Protein AF-A0A7S4UEW7-F1 (afdb_monomer)

Radius of gyration: 26.98 Å; Cα contacts (8 Å, |Δi|>4): 968; chains: 1; bounding box: 53×66×86 Å

Secondary structure (DSSP, 8-state):
-HHHHHHHHHHHHHHHSPPP-EEE-STT-----TTS-TTTGGGEEEE-TTSEEEEEEEE-TTHHHHHHHHHHHHHHHHHHHHHHHHHHHHHHTT-SEEEEETTEEEEEESSHHHHHHHHHHHHHHHHHHHHTPPTT-GGGPPP--EEEEEEEEPPEEETTS-EESHHHHHHHHIIIII--SSEEEEEHHHHHHHTT-GGGTT-EEEEEPPPTT-HHHHHHHHHHT-EEEEE--TT----PPPTT--TTS-GGGHHHHHTT-TT--HHHHHHHHHHHHHHHEEEEEEEEEEEEEES---HHHHHHHHHHHHHHHHHHHHHTTPEESSSSEEEESSHHHHHHHHHHHHHHHHHHHHHHHHTT--EEEEEEEEEEEEEEEEETTTTEEESHHHHHHHIIIIII--TTEEEEEHHHHHHHTT-GGGTT-EEEEEEEEETTEEEEEEEEES---TT-PPPTTHHHHHHHHHHHHHHHHTT--SS-EEEHHHHHHHHHHH-TT--HHHHHHHHHHT----SSEEEHHHHHHHHHHHHH-

InterPro domains:
  IPR001054 Adenylyl cyclase class-3/4/guanylyl cyclase [cd07302] (52-199)
  IPR029787 Nucleotide cyclase [G3DSA:3.30.70.1230] (48-220)
  IPR029787 Nucleotide cyclase [G3DSA:3.30.70.1230] (289-451)
  IPR029787 Nucleotide cyclase [SSF55073] (51-196)
  IPR029787 Nucleotide cyclase [SSF55073] (313-426)
  IPR050697 Adenylyl/Guanylyl Cyclase Class-3/4 [PTHR43081] (38-225)

Sequence (533 aa):
GGRATVHAAAMVVARQLPTPVIRFVKEGFESDLKAVSAAVRPYVYKSFRDRQVAILVSDMSGFTRLTRKYGIIHFASIIARVRQLFLPCFHKHGAVLITTEADTFIVMFPDTESAVKAALSMQQTTRAYNATLPAGMDHFSVPLEGVGIDFGRGPLLDRSGKLTGDAFVNAHALGEEFCHGNMIALSSAARKQIEGCDFFSGVAFKPVSAPPENRKVVEALESMGGAFELCAPDDHTVELTDVEDDRYLQREMLAFAGRHRVELSDTERERLDSELQGRYMSRKAALMFTFSYAGTDDAEVKLAMKYDCLARMSKIFSHYKGSAEEDVLYFFDDPVDAVLATVECRRCMREVRASLASERQPYAHIDGFGIHIGDVLCISGTDVHWGDPVNSASKLGEEIASDEEVIISELTFKACNGDPRLRDLDFRQIHVSISGVQFHAYKVFGEAHPDVRPPEGSDLDSLRLTILETFRKSGLVKDAVIERRVLHRLLKALDPHFGDSDFEAIVGHLGRASGSEISLPAFVDWALEAKKR

pLDDT: mean 86.04, std 12.48, range [38.0, 98.5]

Mean predicted aligned error: 11.18 Å

Solvent-accessible surface area (backbone atoms only — not comparable to full-atom values): 28537 Å² total; per-residue (Å²): 120,67,70,64,57,44,52,53,40,18,50,50,41,49,69,64,50,47,75,46,48,69,45,77,68,43,85,86,76,69,60,49,62,83,87,46,57,82,86,37,47,81,49,44,66,40,26,39,63,90,42,63,26,13,25,36,17,30,30,49,62,54,67,74,63,50,28,75,75,65,34,63,68,53,43,48,19,44,50,29,38,46,46,22,49,40,45,51,31,39,60,74,40,53,27,37,37,41,35,59,60,75,70,29,42,43,35,33,19,71,37,45,62,37,43,51,55,26,50,52,34,44,51,51,47,44,54,54,55,48,71,68,54,57,94,89,42,68,86,74,47,63,65,50,21,11,31,2,31,15,42,32,54,26,36,37,30,32,40,72,57,51,76,50,38,65,22,51,56,39,4,42,43,30,6,67,73,65,33,54,87,52,30,39,30,25,21,43,54,23,48,60,70,44,62,89,40,75,89,55,61,84,52,45,76,45,81,54,75,74,66,92,86,41,68,69,53,49,54,38,39,61,75,34,68,36,41,28,34,61,46,68,52,94,82,68,77,68,90,72,71,64,76,80,43,51,92,73,44,58,76,87,39,48,68,33,29,57,67,70,46,82,84,58,49,70,69,57,46,53,50,50,50,51,56,50,41,75,72,31,47,46,70,31,19,23,37,19,40,38,82,46,72,44,84,65,86,54,65,62,61,51,51,42,35,50,39,50,48,48,29,55,44,51,56,44,30,48,73,42,62,36,42,67,70,45,96,49,35,33,40,15,82,46,57,54,36,49,51,49,30,49,40,49,42,49,52,56,51,50,56,52,45,54,56,35,53,76,70,72,44,57,48,58,44,57,37,9,28,4,32,17,52,36,59,30,41,45,45,90,89,52,65,48,68,40,37,66,17,46,58,48,3,37,44,33,1,60,70,64,27,51,93,52,31,40,29,30,31,49,64,32,46,65,75,39,64,86,44,77,88,49,70,67,48,47,76,45,79,45,84,45,74,59,99,88,43,81,43,64,30,28,40,60,41,71,63,66,68,98,76,73,64,77,62,96,65,50,65,62,56,48,49,49,50,50,53,55,48,52,35,43,77,72,70,49,58,101,76,43,62,42,47,50,74,56,54,52,50,51,50,31,70,76,34,82,82,58,44,74,69,56,53,52,53,52,51,62,71,70,44,90,56,93,58,71,46,40,53,46,69,57,51,51,54,48,55,55,52,60,71,75,104

Foldseek 3Di:
DPPVVLLVLLLVLLVQFAFFLKDFLDPPLAADCVPPDPLQVSFFPGHQQVAKWKKKKWAFPDLPPLCVVPNDLLSLLLLLLLCLFQVVLCNVLAWGMWGDQRNMIITIGRALVSLVLSLQQSLVSLVVVCVPDDPPCNSSRHGTFEMFMEMGRAWTQTSLRDTDDLSRLLRVLRNPFFTGDSWYKYFPRSVVRCVPPPLCPPKDWDFTDGPPPDPSSVVSCVVSVTMITTHDDPPSDDDHDDSNRCVRGDPLSPLSNCLSDPPDDPVNNVVSVVVQCVPFKDKWKKKFWDKDKPDDPDPSVVSSQLSSLLSVLVVLCVVLVWDNNGSGIIIDPALQSVVQSLLQSLVVQVVVCVVCVVVSHMHMDIFFMEIEIDMWGHDRPHSRTDDPNNVRRCCQHVPPGGPHWYKYAPRSCVRCPPPPQCPQKDWAWDWDADPNDTTTMTIIDGHGDPPPDDPPVVVLVVVLCVVQVVCVVVVNDDQRKDFLVVVQVVVCVVPVVCDPVNSVVLVVVLDDPVDRIGRPSSSSVSVSVVVVD

Structure (mmCIF, N/CA/C/O backbone):
data_AF-A0A7S4UEW7-F1
#
_entry.id   AF-A0A7S4UEW7-F1
#
loop_
_atom_site.group_PDB
_atom_site.id
_atom_site.type_symbol
_atom_site.label_atom_id
_atom_site.label_alt_id
_atom_site.label_comp_id
_atom_site.label_asym_id
_atom_site.label_entity_id
_atom_site.label_seq_id
_atom_site.pdbx_PDB_ins_code
_atom_site.Cartn_x
_atom_site.Cartn_y
_atom_site.Cartn_z
_atom_site.occupancy
_atom_site.B_iso_or_equiv
_atom_site.auth_seq_id
_atom_site.auth_comp_id
_atom_site.auth_asym_id
_atom_site.auth_atom_id
_atom_site.pdbx_PDB_model_num
ATOM 1 N N . GLY A 1 1 ? 1.669 25.405 -26.112 1.00 38.84 1 GLY A N 1
ATOM 2 C CA . GLY A 1 1 ? 1.653 24.037 -26.663 1.00 38.84 1 GLY A CA 1
ATOM 3 C C . GLY A 1 1 ? 1.853 22.994 -25.579 1.00 38.84 1 GLY A C 1
ATOM 4 O O . GLY A 1 1 ? 0.876 22.382 -25.189 1.00 38.84 1 GLY A O 1
ATOM 5 N N . GLY A 1 2 ? 3.078 22.837 -25.056 1.00 51.56 2 GLY A N 1
ATOM 6 C CA . GLY A 1 2 ? 3.477 21.678 -24.233 1.00 51.56 2 GLY A CA 1
ATOM 7 C C . GLY A 1 2 ? 2.819 21.486 -22.855 1.00 51.56 2 GLY A C 1
ATOM 8 O O . GLY A 1 2 ? 2.524 20.352 -22.501 1.00 51.56 2 GLY A O 1
ATOM 9 N N . ARG A 1 3 ? 2.540 22.546 -22.076 1.00 54.47 3 ARG A N 1
ATOM 10 C CA . ARG A 1 3 ? 1.929 22.397 -20.729 1.00 54.47 3 ARG A CA 1
ATOM 11 C C . ARG A 1 3 ? 0.521 21.786 -20.763 1.00 54.47 3 ARG A C 1
ATOM 13 O O . ARG A 1 3 ? 0.203 20.954 -19.925 1.00 54.47 3 ARG A O 1
ATOM 20 N N . ALA A 1 4 ? -0.298 22.157 -21.748 1.00 57.66 4 ALA A N 1
ATOM 21 C CA . ALA A 1 4 ? -1.653 21.619 -21.889 1.00 57.66 4 ALA A CA 1
ATOM 22 C C . ALA A 1 4 ? -1.649 20.127 -22.272 1.00 57.66 4 ALA A C 1
ATOM 24 O O . ALA A 1 4 ? -2.478 19.364 -21.784 1.00 57.66 4 ALA A O 1
ATOM 25 N N . THR A 1 5 ? -0.689 19.696 -23.097 1.00 62.75 5 THR A N 1
ATOM 26 C CA . THR A 1 5 ? -0.522 18.288 -23.486 1.00 62.75 5 THR A CA 1
ATOM 27 C C . THR A 1 5 ? -0.036 17.419 -22.329 1.00 62.75 5 THR A C 1
ATOM 29 O O . THR A 1 5 ? -0.523 16.305 -22.166 1.00 62.75 5 THR A O 1
ATOM 32 N N . VAL A 1 6 ? 0.886 17.928 -21.504 1.00 62.12 6 VAL A N 1
ATOM 33 C CA . VAL A 1 6 ? 1.370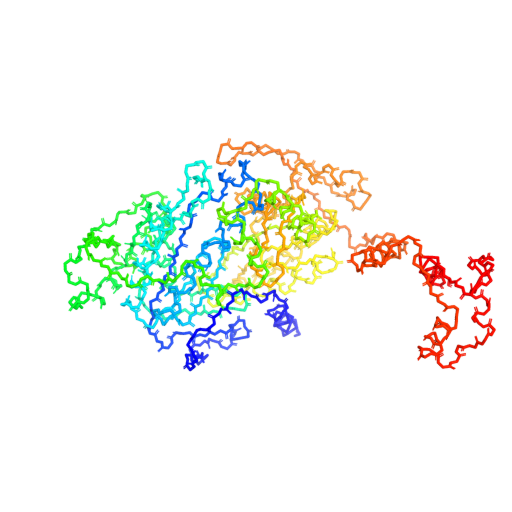 17.227 -20.300 1.00 62.12 6 VAL A CA 1
ATOM 34 C C . VAL A 1 6 ? 0.246 17.078 -19.280 1.00 62.12 6 VAL A C 1
ATOM 36 O O . VAL A 1 6 ? 0.027 15.980 -18.784 1.00 62.12 6 VAL A O 1
ATOM 39 N N . HIS A 1 7 ? -0.532 18.137 -19.053 1.00 69.94 7 HIS A N 1
ATOM 40 C CA . HIS A 1 7 ? -1.678 18.089 -18.148 1.00 69.94 7 HIS A CA 1
ATOM 41 C C . HIS A 1 7 ? -2.740 17.072 -18.598 1.00 69.94 7 HIS A C 1
ATOM 43 O O . HIS A 1 7 ? -3.236 16.286 -17.795 1.00 69.94 7 HIS A O 1
ATOM 49 N N . ALA A 1 8 ? -3.053 17.022 -19.898 1.00 67.00 8 ALA A N 1
ATOM 50 C CA . ALA A 1 8 ? -3.970 16.021 -20.439 1.00 67.00 8 ALA A CA 1
ATOM 51 C C . ALA A 1 8 ? -3.443 14.585 -20.253 1.00 67.00 8 ALA A C 1
ATOM 53 O O . ALA A 1 8 ? -4.208 13.699 -19.879 1.00 67.00 8 ALA A O 1
ATOM 54 N N . ALA A 1 9 ? -2.142 14.355 -20.461 1.00 67.56 9 ALA A N 1
ATOM 55 C CA . ALA A 1 9 ? -1.516 13.055 -20.219 1.00 67.56 9 ALA A CA 1
ATOM 56 C C . ALA A 1 9 ? -1.537 12.671 -18.729 1.00 67.56 9 ALA A C 1
ATOM 58 O O . ALA A 1 9 ? -1.871 11.536 -18.397 1.00 67.56 9 ALA A O 1
ATOM 59 N N . ALA A 1 10 ? -1.273 13.621 -17.830 1.00 71.88 10 ALA A N 1
ATOM 60 C CA . ALA A 1 10 ? -1.349 13.412 -16.386 1.00 71.88 10 ALA A CA 1
ATOM 61 C C . ALA A 1 10 ? -2.761 13.026 -15.933 1.00 71.88 10 ALA A C 1
ATOM 63 O O . ALA A 1 10 ? -2.927 12.124 -15.115 1.00 71.88 10 ALA A O 1
ATOM 64 N N . MET A 1 11 ? -3.796 13.631 -16.524 1.00 74.06 11 MET A N 1
ATOM 65 C CA . MET A 1 11 ? -5.184 13.230 -16.281 1.00 74.06 11 MET A CA 1
ATOM 66 C C . MET A 1 11 ? -5.495 11.807 -16.756 1.00 74.06 11 MET A C 1
ATOM 68 O O . MET A 1 11 ? -6.309 11.131 -16.129 1.00 74.06 11 MET A O 1
ATOM 72 N N . VAL A 1 12 ? -4.894 11.360 -17.864 1.00 74.25 12 VAL A N 1
ATOM 73 C CA . VAL A 1 12 ? -5.046 9.982 -18.355 1.00 74.25 12 VAL A CA 1
ATOM 74 C C . VAL A 1 12 ? -4.374 9.009 -17.394 1.00 74.25 12 VAL A C 1
ATOM 76 O O . VAL A 1 12 ? -5.030 8.072 -16.951 1.00 74.25 12 VAL A O 1
ATOM 79 N N . VAL A 1 13 ? -3.129 9.277 -16.989 1.00 74.62 13 VAL A N 1
ATOM 80 C CA . VAL A 1 13 ? -2.400 8.426 -16.034 1.00 74.62 13 VAL A CA 1
ATOM 81 C C . VAL A 1 13 ? -3.118 8.347 -14.695 1.00 74.62 13 VAL A C 1
ATOM 83 O O . VAL A 1 13 ? -3.332 7.256 -14.182 1.00 74.62 13 VAL A O 1
ATOM 86 N N . ALA A 1 14 ? -3.619 9.468 -14.179 1.00 71.75 14 ALA A N 1
ATOM 87 C CA . ALA A 1 14 ? -4.387 9.474 -12.939 1.00 71.75 14 ALA A CA 1
ATOM 88 C C . ALA A 1 14 ? -5.676 8.631 -13.003 1.00 71.75 14 ALA A C 1
ATOM 90 O O . ALA A 1 14 ? -6.229 8.276 -11.970 1.00 71.75 14 ALA A O 1
ATOM 91 N N . ARG A 1 15 ? -6.195 8.333 -14.201 1.00 69.12 15 ARG A N 1
ATOM 92 C CA . ARG A 1 15 ? -7.340 7.427 -14.399 1.00 69.12 15 ARG A CA 1
ATOM 93 C C . ARG A 1 15 ? -6.927 5.983 -14.686 1.00 69.12 15 ARG A C 1
ATOM 95 O O . ARG A 1 15 ? -7.791 5.116 -14.632 1.00 69.12 15 ARG A O 1
ATOM 102 N N . GLN A 1 16 ? -5.669 5.756 -15.059 1.00 71.44 16 GLN A N 1
ATOM 103 C CA . GLN A 1 16 ? -5.121 4.450 -15.430 1.00 71.44 16 GLN A CA 1
ATOM 104 C C . GLN A 1 16 ? -4.367 3.770 -14.292 1.00 71.44 16 GLN A C 1
ATOM 106 O O . GLN A 1 16 ? -4.250 2.549 -14.330 1.00 71.44 16 GLN A O 1
ATOM 111 N N . LEU A 1 17 ? -3.869 4.531 -13.309 1.00 65.19 17 LEU A N 1
ATOM 112 C CA . LEU A 1 17 ? -3.315 3.947 -12.091 1.00 65.19 17 LEU A CA 1
ATOM 113 C C . LEU A 1 17 ? -4.327 2.960 -11.489 1.00 65.19 17 LEU A C 1
ATOM 115 O O . LEU A 1 17 ? -5.536 3.241 -11.530 1.00 65.19 17 LEU A O 1
ATOM 119 N N . PRO A 1 18 ? -3.857 1.818 -10.955 1.00 64.19 18 PRO A N 1
ATOM 120 C CA . PRO A 1 18 ? -4.726 0.850 -10.308 1.00 64.19 18 PRO A CA 1
ATOM 121 C C . PRO A 1 18 ? -5.613 1.551 -9.295 1.00 64.19 18 PRO A C 1
ATOM 123 O O . PRO A 1 18 ? -5.169 2.449 -8.579 1.00 64.19 18 PRO A O 1
ATOM 126 N N . THR A 1 19 ? -6.895 1.180 -9.272 1.00 59.75 19 THR A N 1
ATOM 127 C CA . THR A 1 19 ? -7.791 1.770 -8.285 1.00 59.75 19 THR A CA 1
ATOM 128 C C . THR A 1 19 ? -7.324 1.285 -6.914 1.00 59.75 19 THR A C 1
ATOM 130 O O . THR A 1 19 ? -7.364 0.077 -6.676 1.00 59.75 19 THR A O 1
ATOM 133 N N . PRO A 1 20 ? -6.876 2.187 -6.030 1.00 62.91 20 PRO A N 1
ATOM 134 C CA . PRO A 1 20 ? -6.499 1.829 -4.669 1.00 62.91 20 PRO A CA 1
ATOM 135 C C . PRO A 1 20 ? -7.668 1.124 -3.978 1.00 62.91 20 PRO A C 1
ATOM 137 O O . PRO A 1 20 ? -8.839 1.376 -4.295 1.00 62.91 20 PRO A O 1
ATOM 140 N N . VAL A 1 21 ? -7.365 0.254 -3.016 1.00 74.06 21 VAL A N 1
ATOM 141 C CA . VAL A 1 21 ? -8.389 -0.435 -2.223 1.00 74.06 21 VAL A CA 1
ATOM 142 C C . VAL A 1 21 ? -9.080 0.579 -1.324 1.00 74.06 21 VAL A C 1
ATOM 144 O O . VAL A 1 21 ? -8.702 0.792 -0.180 1.00 74.06 21 VAL A O 1
ATOM 147 N N . ILE A 1 22 ? -10.114 1.219 -1.858 1.00 80.38 22 ILE A N 1
ATOM 148 C CA . ILE A 1 22 ? -10.855 2.262 -1.168 1.00 80.38 22 ILE A CA 1
ATOM 149 C C . ILE A 1 22 ? -12.298 1.831 -1.005 1.00 80.38 22 ILE A C 1
ATOM 151 O O . ILE A 1 22 ? -13.033 1.663 -1.982 1.00 80.38 22 ILE A O 1
ATOM 155 N N . ARG A 1 23 ? -12.739 1.749 0.248 1.00 84.44 23 ARG A N 1
ATOM 156 C CA . ARG A 1 23 ? -14.134 1.492 0.581 1.00 84.44 23 ARG A CA 1
ATOM 157 C C . ARG A 1 23 ? -14.762 2.685 1.277 1.00 84.44 23 ARG A C 1
ATOM 159 O O . ARG A 1 23 ? -14.337 3.092 2.355 1.00 84.44 23 ARG A O 1
ATOM 166 N N . PHE A 1 24 ? -15.824 3.208 0.674 1.00 86.38 24 PHE A N 1
ATOM 167 C CA . PHE A 1 24 ? -16.722 4.135 1.351 1.00 86.38 24 PHE A CA 1
ATOM 168 C C . PHE A 1 24 ? -17.787 3.345 2.088 1.00 86.38 24 PHE A C 1
ATOM 170 O O . PHE A 1 24 ? -18.444 2.489 1.500 1.00 86.38 24 PHE A O 1
ATOM 177 N N . VAL A 1 25 ? -17.943 3.641 3.370 1.00 82.88 25 VAL A N 1
ATOM 178 C CA . VAL A 1 25 ? -18.872 2.922 4.249 1.00 82.88 25 VAL A CA 1
ATOM 179 C C . VAL A 1 25 ? -20.115 3.758 4.550 1.00 82.88 25 VAL A C 1
ATOM 181 O O . VAL A 1 25 ? -21.192 3.208 4.763 1.00 82.88 25 VAL A O 1
ATOM 184 N N . LYS A 1 26 ? -19.996 5.089 4.495 1.00 79.38 26 LYS A N 1
ATOM 185 C CA . LYS A 1 26 ? -21.104 6.014 4.734 1.00 79.38 26 LYS A CA 1
ATOM 186 C C . LYS A 1 26 ? -21.449 6.800 3.471 1.00 79.38 26 LYS A C 1
ATOM 188 O O . LYS A 1 26 ? -20.685 7.664 3.034 1.00 79.38 26 LYS A O 1
ATOM 193 N N . GLU A 1 27 ? -22.611 6.504 2.890 1.00 69.75 27 GLU A N 1
ATOM 194 C CA . GLU A 1 27 ? -23.190 7.290 1.796 1.00 69.75 27 GLU A CA 1
ATOM 195 C C . GLU A 1 27 ? -23.528 8.718 2.266 1.00 69.75 27 GLU A C 1
ATOM 197 O O . GLU A 1 27 ? -23.804 8.955 3.442 1.00 69.75 27 GLU A O 1
ATOM 202 N N . GLY A 1 28 ? -23.454 9.700 1.361 1.00 64.25 28 GLY A N 1
ATOM 203 C CA . GLY A 1 28 ? -23.714 11.112 1.683 1.00 64.25 28 GLY A CA 1
ATOM 204 C C . GLY A 1 28 ? -22.551 11.861 2.349 1.00 64.25 28 GLY A C 1
ATOM 205 O O . GLY A 1 28 ? -22.638 13.070 2.556 1.00 64.25 28 GLY A O 1
ATOM 206 N N . PHE A 1 29 ? -21.419 11.202 2.625 1.00 74.44 29 PHE A N 1
ATOM 207 C CA . PHE A 1 29 ? -20.167 11.896 2.945 1.00 74.44 29 PHE A CA 1
ATOM 208 C C . PHE A 1 29 ? -19.518 12.411 1.643 1.00 74.44 29 PHE A C 1
ATOM 210 O O . PHE A 1 29 ? -18.535 11.865 1.130 1.00 74.44 29 PHE A O 1
ATOM 217 N N . GLU A 1 30 ? -20.166 13.412 1.040 1.00 74.12 30 GLU A N 1
ATOM 218 C CA . GLU A 1 30 ? -19.818 13.947 -0.278 1.00 74.12 30 GLU A CA 1
ATOM 219 C C . GLU A 1 30 ? -18.500 14.721 -0.255 1.00 74.12 30 GLU A C 1
ATOM 221 O O . GLU A 1 30 ? -18.161 15.383 0.727 1.00 74.12 30 GLU A O 1
ATOM 226 N N . SER A 1 31 ? -17.766 14.623 -1.364 1.00 78.31 31 SER A N 1
ATOM 227 C CA . SER A 1 31 ? -16.531 15.370 -1.578 1.00 78.31 31 SER A CA 1
ATOM 228 C C . SER A 1 31 ? -16.837 16.830 -1.882 1.00 78.31 31 SER A C 1
ATOM 230 O O . SER A 1 31 ? -17.579 17.105 -2.825 1.00 78.31 31 SER A O 1
ATOM 232 N N . ASP A 1 32 ? -16.161 17.758 -1.204 1.00 80.88 32 ASP A N 1
ATOM 233 C CA . ASP A 1 32 ? -16.190 19.175 -1.568 1.00 80.88 32 ASP A CA 1
ATOM 234 C C . ASP A 1 32 ? -14.867 19.619 -2.209 1.00 80.88 32 ASP A C 1
ATOM 236 O O . ASP A 1 32 ? -13.846 19.828 -1.546 1.00 80.88 32 ASP A O 1
ATOM 240 N N . LEU A 1 33 ? -14.892 19.787 -3.535 1.00 82.50 33 LEU A N 1
ATOM 241 C CA . LEU A 1 33 ? -13.752 20.274 -4.317 1.00 82.50 33 LEU A CA 1
ATOM 242 C C . LEU A 1 33 ? -13.652 21.808 -4.361 1.00 82.50 33 LEU A C 1
ATOM 244 O O . LEU A 1 33 ? -12.701 22.330 -4.952 1.00 82.50 33 LEU A O 1
ATOM 248 N N . LYS A 1 34 ? -14.586 22.560 -3.758 1.00 79.94 34 LYS A N 1
ATOM 249 C CA . LYS A 1 34 ? -14.538 24.035 -3.746 1.00 79.94 34 LYS A CA 1
ATOM 250 C C . LYS A 1 34 ? -13.267 24.546 -3.076 1.00 79.94 34 LYS A C 1
ATOM 252 O O . LYS A 1 34 ? -12.666 25.491 -3.578 1.00 79.94 34 LYS A O 1
ATOM 257 N N . ALA A 1 35 ? -12.841 23.878 -2.003 1.00 76.75 35 ALA A N 1
ATOM 258 C CA . ALA A 1 35 ? -11.631 24.201 -1.249 1.00 76.75 35 ALA A CA 1
ATOM 259 C C . ALA A 1 35 ? -10.326 23.676 -1.886 1.00 76.75 35 ALA A C 1
ATOM 261 O O . ALA A 1 35 ? -9.255 23.908 -1.331 1.00 76.75 35 ALA A O 1
ATOM 262 N N . VAL A 1 36 ? -10.403 22.966 -3.019 1.00 85.44 36 VAL A N 1
ATOM 263 C CA . VAL A 1 36 ? -9.244 22.441 -3.761 1.00 85.44 36 VAL A CA 1
ATOM 264 C C . VAL A 1 36 ? -8.911 23.396 -4.902 1.00 85.44 36 VAL A C 1
ATOM 266 O O . VAL A 1 36 ? -9.821 23.816 -5.631 1.00 85.44 36 VAL A O 1
ATOM 269 N N . SER A 1 37 ? -7.635 23.733 -5.101 1.00 85.00 37 SER A N 1
ATOM 270 C CA . SER A 1 37 ? -7.246 24.610 -6.208 1.00 85.00 37 SER A CA 1
ATOM 271 C C . SER A 1 37 ? -7.521 23.967 -7.573 1.00 85.00 37 SER A C 1
ATOM 273 O O . SER A 1 37 ? -7.407 22.754 -7.765 1.00 85.00 37 SER A O 1
ATOM 275 N N . ALA A 1 38 ? -7.881 24.787 -8.566 1.00 83.19 38 ALA A N 1
ATOM 276 C CA . ALA A 1 38 ? -8.199 24.302 -9.912 1.00 83.19 38 ALA A CA 1
ATOM 277 C C . ALA A 1 38 ? -7.040 23.530 -10.571 1.00 83.19 38 ALA A C 1
ATOM 279 O O . ALA A 1 38 ? -7.296 22.656 -11.395 1.00 83.19 38 ALA A O 1
ATOM 280 N N . ALA A 1 39 ? -5.796 23.827 -10.181 1.00 78.94 39 ALA A N 1
ATOM 281 C CA . ALA A 1 39 ? -4.597 23.190 -10.709 1.00 78.94 39 ALA A CA 1
ATOM 282 C C . ALA A 1 39 ? -4.497 21.697 -10.352 1.00 78.94 39 ALA A C 1
ATOM 284 O O . ALA A 1 39 ? -3.976 20.925 -11.152 1.00 78.94 39 ALA A O 1
ATOM 285 N N . VAL A 1 40 ? -5.016 21.279 -9.189 1.00 83.94 40 VAL A N 1
ATOM 286 C CA . VAL A 1 40 ? -4.870 19.893 -8.695 1.00 83.94 40 VAL A CA 1
ATOM 287 C C . VAL A 1 40 ? -6.172 19.117 -8.612 1.00 83.94 40 VAL A C 1
ATOM 289 O O . VAL A 1 40 ? -6.144 17.898 -8.467 1.00 83.94 40 VAL A O 1
ATOM 292 N N . ARG A 1 41 ? -7.324 19.781 -8.777 1.00 86.69 41 ARG A N 1
ATOM 293 C CA . ARG A 1 41 ? -8.642 19.124 -8.865 1.00 86.69 41 ARG A CA 1
ATOM 294 C C . ARG A 1 41 ? -8.670 17.882 -9.766 1.00 86.69 41 ARG A C 1
ATOM 296 O O . ARG A 1 41 ? -9.329 16.926 -9.371 1.00 86.69 41 ARG A O 1
ATOM 303 N N . PRO A 1 42 ? -7.995 17.834 -10.934 1.00 85.06 42 PRO A N 1
ATOM 304 C CA . PRO A 1 42 ? -8.008 16.632 -11.768 1.00 85.06 42 PRO A CA 1
ATOM 305 C C . PRO A 1 42 ? -7.355 15.409 -11.114 1.00 85.06 42 PRO A C 1
ATOM 307 O O . PRO A 1 42 ? -7.723 14.287 -11.455 1.00 85.06 42 PRO A O 1
ATOM 310 N N . TYR A 1 43 ? -6.431 15.623 -10.177 1.00 85.62 43 TYR A N 1
ATOM 311 C CA . TYR A 1 43 ? -5.662 14.593 -9.472 1.00 85.62 43 TYR A CA 1
ATOM 312 C C . TYR A 1 43 ? -6.284 14.194 -8.129 1.00 85.62 43 TYR A C 1
ATOM 314 O O . TYR A 1 43 ? -5.920 13.171 -7.557 1.00 85.62 43 TYR A O 1
ATOM 322 N N . VAL A 1 44 ? -7.245 14.978 -7.637 1.00 87.69 44 VAL A N 1
ATOM 323 C CA . VAL A 1 44 ? -7.985 14.692 -6.407 1.00 87.69 44 VAL A CA 1
ATOM 324 C C . VAL A 1 44 ? -9.179 13.797 -6.726 1.00 87.69 44 VAL A C 1
ATOM 326 O O . VAL A 1 44 ? -9.986 14.093 -7.610 1.00 87.69 44 VAL A O 1
ATOM 329 N N . TYR A 1 45 ? -9.296 12.694 -5.993 1.00 86.50 45 TYR A N 1
ATOM 330 C CA . TYR A 1 45 ? -10.449 11.808 -6.051 1.00 86.50 45 TYR A CA 1
ATOM 331 C C . TYR A 1 45 ? -11.581 12.314 -5.148 1.00 86.50 45 TYR A C 1
ATOM 333 O O . TYR A 1 45 ? -12.708 12.482 -5.616 1.00 86.50 45 TYR A O 1
ATOM 341 N N . LYS A 1 46 ? -11.278 12.625 -3.879 1.00 89.31 46 LYS A N 1
ATOM 342 C CA . LYS A 1 46 ? -12.202 13.289 -2.945 1.00 89.31 46 LYS A CA 1
ATOM 343 C C . LYS A 1 46 ? -11.481 14.284 -2.035 1.00 89.31 46 LYS A C 1
ATOM 345 O O . LYS A 1 46 ? -10.298 14.144 -1.753 1.00 89.31 46 LYS A O 1
ATOM 350 N N . SER A 1 47 ? -12.216 15.274 -1.544 1.00 91.25 47 SER A N 1
ATOM 351 C CA . SER A 1 47 ? -11.748 16.248 -0.558 1.00 91.25 47 SER A CA 1
ATOM 352 C C . SER A 1 47 ? -12.695 16.284 0.635 1.00 91.25 47 SER A C 1
ATOM 354 O O . SER A 1 47 ? -13.903 16.444 0.455 1.00 91.25 47 SER A O 1
ATOM 356 N N . PHE A 1 48 ? -12.127 16.170 1.837 1.00 92.00 48 PHE A N 1
ATOM 357 C CA . PHE A 1 48 ? -12.832 16.260 3.123 1.00 92.00 48 PHE A CA 1
ATOM 358 C C . PHE A 1 48 ? -12.403 17.492 3.929 1.00 92.00 48 PHE A C 1
ATOM 360 O O . PHE A 1 48 ? -12.598 17.574 5.137 1.00 92.00 48 PHE A O 1
ATOM 367 N N . ARG A 1 49 ? -11.779 18.468 3.267 1.00 90.19 49 ARG A N 1
ATOM 368 C CA . ARG A 1 49 ? -11.202 19.657 3.908 1.00 90.19 49 ARG A CA 1
ATOM 369 C C . ARG A 1 49 ? -12.226 20.651 4.459 1.00 90.19 49 ARG A C 1
ATOM 371 O O . ARG A 1 49 ? -11.832 21.614 5.118 1.00 90.19 49 ARG A O 1
ATOM 378 N N . ASP A 1 50 ? -13.496 20.470 4.133 1.00 90.00 50 ASP A N 1
ATOM 379 C CA . ASP A 1 50 ? -14.636 21.280 4.565 1.00 90.00 50 ASP A CA 1
ATOM 380 C C . ASP A 1 50 ? -15.143 20.908 5.969 1.00 90.00 50 ASP A C 1
ATOM 382 O O . ASP A 1 50 ? -16.014 21.586 6.508 1.00 90.00 50 ASP A O 1
ATOM 386 N N . ARG A 1 51 ? -14.596 19.848 6.572 1.00 91.50 51 ARG A N 1
ATOM 387 C CA . ARG A 1 51 ? -15.045 19.304 7.856 1.00 91.50 51 ARG A CA 1
ATOM 388 C C . ARG A 1 51 ? -13.881 18.814 8.710 1.00 91.50 51 ARG A C 1
ATOM 390 O O . ARG A 1 51 ? -12.743 18.716 8.246 1.00 91.50 51 ARG A O 1
ATOM 397 N N . GLN A 1 52 ? -14.187 18.518 9.967 1.00 95.88 52 GLN A N 1
ATOM 398 C CA . GLN A 1 52 ? -13.277 17.815 10.863 1.00 95.88 52 GLN A CA 1
ATOM 399 C C . GLN A 1 52 ? -13.622 16.326 10.888 1.00 95.88 52 GLN A C 1
ATOM 401 O O . GLN A 1 52 ? -14.788 15.963 10.732 1.00 95.88 52 GLN A O 1
ATOM 406 N N . VAL A 1 53 ? -12.604 15.484 11.025 1.00 96.94 53 VAL A N 1
ATOM 407 C CA . VAL A 1 53 ? -12.697 14.020 11.036 1.00 96.94 53 VAL A CA 1
ATOM 408 C C . VAL A 1 53 ? -11.654 13.457 11.993 1.00 96.94 53 VAL A C 1
ATOM 410 O O . VAL A 1 53 ? -10.641 14.109 12.263 1.00 96.94 53 VAL A O 1
ATOM 413 N N . ALA A 1 54 ? -11.877 12.232 12.460 1.00 98.44 54 ALA A N 1
ATOM 414 C CA . ALA A 1 54 ? -10.834 11.447 13.105 1.00 98.44 54 ALA A CA 1
ATOM 415 C C . ALA A 1 54 ? -10.172 10.529 12.072 1.00 98.44 54 ALA A C 1
ATOM 417 O O . ALA A 1 54 ? -10.866 9.890 11.276 1.00 98.44 54 ALA A O 1
ATOM 418 N N . ILE A 1 55 ? -8.843 10.465 12.080 1.00 98.44 55 ILE A N 1
ATOM 419 C CA . ILE A 1 55 ? -8.066 9.514 11.284 1.00 98.44 55 ILE A CA 1
ATOM 420 C C . ILE A 1 55 ? -7.451 8.503 12.238 1.00 98.44 55 ILE A C 1
ATOM 422 O O . ILE A 1 55 ? -6.815 8.887 13.213 1.00 98.44 55 ILE A O 1
ATOM 426 N N . LEU A 1 56 ? -7.662 7.229 11.938 1.00 98.50 56 LEU A N 1
ATOM 427 C CA . LEU A 1 56 ? -7.056 6.082 12.589 1.00 98.50 56 LEU A CA 1
ATOM 428 C C . LEU A 1 56 ? -6.051 5.473 11.614 1.00 98.50 56 LEU A C 1
ATOM 430 O O . LEU A 1 56 ? -6.419 5.149 10.484 1.00 98.50 56 LEU A O 1
ATOM 434 N N . VAL A 1 57 ? -4.810 5.303 12.052 1.00 97.44 57 VAL A N 1
ATOM 435 C CA . VAL A 1 57 ? -3.797 4.509 11.351 1.00 97.44 57 VAL A CA 1
ATOM 436 C C . VAL A 1 57 ? -3.356 3.387 12.275 1.00 97.44 57 VAL A C 1
ATOM 438 O O . VAL A 1 57 ? -3.120 3.629 13.457 1.00 97.44 57 VAL A O 1
ATOM 441 N N . SER A 1 58 ? -3.278 2.161 11.770 1.00 94.06 58 SER A N 1
ATOM 442 C CA . SER A 1 58 ? -2.772 1.033 12.552 1.00 94.06 58 SER A CA 1
ATOM 443 C C . SER A 1 58 ? -1.671 0.304 11.819 1.00 94.06 58 SER A C 1
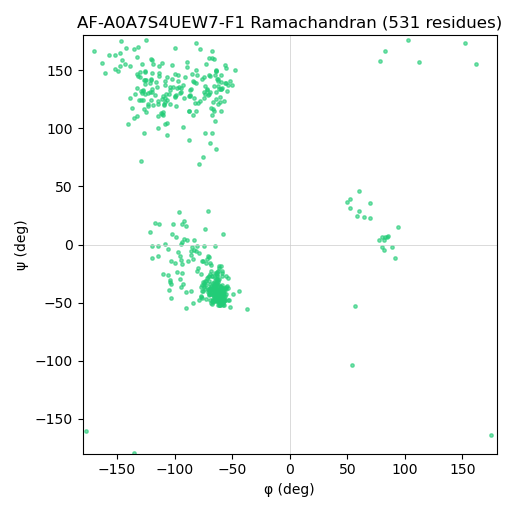ATOM 445 O O . SER A 1 58 ? -1.894 -0.083 10.672 1.00 94.06 58 SER A O 1
ATOM 447 N N . ASP A 1 59 ? -0.581 0.040 12.526 1.00 84.88 59 ASP A N 1
ATOM 448 C CA . ASP A 1 59 ? 0.533 -0.764 12.041 1.00 84.88 59 ASP A CA 1
ATOM 449 C C . ASP A 1 59 ? 0.451 -2.208 12.573 1.00 84.88 59 ASP A C 1
ATOM 451 O O . ASP A 1 59 ? -0.018 -2.492 13.691 1.00 84.88 59 ASP A O 1
ATOM 455 N N . MET A 1 60 ? 0.918 -3.137 11.748 1.00 81.50 60 MET A N 1
ATOM 456 C CA . MET A 1 60 ? 1.089 -4.541 12.070 1.00 81.50 60 MET A CA 1
ATOM 457 C C . MET A 1 60 ? 2.576 -4.851 12.236 1.00 81.50 60 MET A C 1
ATOM 459 O O . MET A 1 60 ? 3.371 -4.726 11.314 1.00 81.50 60 MET A O 1
ATOM 463 N N . SER A 1 61 ? 2.982 -5.397 13.382 1.00 67.12 61 SER A N 1
ATOM 464 C CA . SER A 1 61 ? 4.392 -5.743 13.539 1.00 67.12 61 SER A CA 1
ATOM 465 C C . SER A 1 61 ? 4.816 -6.990 12.765 1.00 67.12 61 SER A C 1
ATOM 467 O O . SER A 1 61 ? 4.146 -8.023 12.721 1.00 67.12 61 SER A O 1
ATOM 469 N N . GLY A 1 62 ? 6.052 -6.944 12.258 1.00 61.62 62 GLY A N 1
ATOM 470 C CA . GLY A 1 62 ? 6.825 -8.144 11.936 1.00 61.62 62 GLY A CA 1
ATOM 471 C C . GLY A 1 62 ? 6.751 -8.647 10.493 1.00 61.62 62 GLY A C 1
ATOM 472 O O . GLY A 1 62 ? 7.226 -9.768 10.260 1.00 61.62 62 GLY A O 1
ATOM 473 N N . PHE A 1 63 ? 6.269 -7.832 9.542 1.00 66.12 63 PHE A N 1
ATOM 474 C CA . PHE A 1 63 ? 6.209 -8.115 8.094 1.00 66.12 63 PHE A CA 1
ATOM 475 C C . PHE A 1 63 ? 7.432 -8.896 7.577 1.00 66.12 63 PHE A C 1
ATOM 477 O O . PHE A 1 63 ? 7.333 -10.010 7.053 1.00 66.12 63 PHE A O 1
ATOM 484 N N . THR A 1 64 ? 8.637 -8.360 7.806 1.00 62.22 64 THR A N 1
ATOM 485 C CA . THR A 1 64 ? 9.884 -8.931 7.262 1.00 62.22 64 THR A CA 1
ATOM 486 C C . THR A 1 64 ? 10.303 -10.234 7.958 1.00 62.22 64 THR A C 1
ATOM 488 O O . THR A 1 64 ? 10.906 -11.114 7.336 1.00 62.22 64 THR A O 1
ATOM 491 N N . ARG A 1 65 ? 10.002 -10.393 9.254 1.00 66.50 65 ARG A N 1
ATOM 492 C CA . ARG A 1 65 ? 10.463 -11.549 10.043 1.00 66.50 65 ARG A CA 1
ATOM 493 C C . ARG A 1 65 ? 9.643 -12.802 9.745 1.00 66.50 65 ARG A C 1
ATOM 495 O O . ARG A 1 65 ? 10.229 -13.869 9.564 1.00 66.50 65 ARG A O 1
ATOM 502 N N . LEU A 1 66 ? 8.315 -12.681 9.692 1.00 70.00 66 LEU A N 1
ATOM 503 C CA . LEU A 1 66 ? 7.422 -13.817 9.432 1.00 70.00 66 LEU A CA 1
ATOM 504 C C . LEU A 1 66 ? 7.550 -14.312 7.989 1.00 70.00 66 LEU A C 1
ATOM 506 O O . LEU A 1 66 ? 7.684 -15.518 7.775 1.00 70.00 66 LEU A O 1
ATOM 510 N N . THR A 1 67 ? 7.626 -13.392 7.023 1.00 75.62 67 THR A N 1
ATOM 511 C CA . THR A 1 67 ? 7.777 -13.720 5.597 1.00 75.62 67 THR A CA 1
ATOM 512 C C . THR A 1 67 ? 9.025 -14.560 5.325 1.00 75.62 67 THR A C 1
ATOM 514 O O . THR A 1 67 ? 8.950 -15.563 4.620 1.00 75.62 67 THR A O 1
ATOM 517 N N . ARG A 1 68 ? 10.172 -14.226 5.936 1.00 74.88 68 ARG A N 1
ATOM 518 C CA . ARG A 1 68 ? 11.416 -15.005 5.775 1.00 74.88 68 ARG A CA 1
ATOM 519 C C . ARG A 1 68 ? 11.321 -16.426 6.329 1.00 74.88 68 ARG A C 1
ATOM 521 O O . ARG A 1 68 ? 11.978 -17.317 5.805 1.00 74.88 68 ARG A O 1
ATOM 528 N N . LYS A 1 69 ? 10.553 -16.632 7.404 1.00 82.75 69 LYS A N 1
ATOM 529 C CA . LYS A 1 69 ? 10.458 -17.931 8.083 1.00 82.75 69 LYS A CA 1
ATOM 530 C C . LYS A 1 69 ? 9.418 -18.856 7.450 1.00 82.75 69 LYS A C 1
ATOM 532 O O . LYS A 1 69 ? 9.667 -20.052 7.358 1.00 82.75 69 LYS A O 1
ATOM 537 N N . TYR A 1 70 ? 8.269 -18.317 7.050 1.00 86.81 70 TYR A N 1
ATOM 538 C CA . TYR A 1 70 ? 7.103 -19.111 6.642 1.00 86.81 70 TYR A CA 1
ATOM 539 C C . TYR A 1 70 ? 6.650 -18.864 5.195 1.00 86.81 70 TYR A C 1
ATOM 541 O O . TYR A 1 70 ? 5.714 -19.507 4.726 1.00 86.81 70 TYR A O 1
ATOM 549 N N . GLY A 1 71 ? 7.311 -17.957 4.475 1.00 89.94 71 GLY A N 1
ATOM 550 C CA . GLY A 1 71 ? 6.995 -17.631 3.089 1.00 89.94 71 GLY A CA 1
ATOM 551 C C . GLY A 1 71 ? 5.847 -16.632 2.931 1.00 89.94 71 GLY A C 1
ATOM 552 O O . GLY A 1 71 ? 5.094 -16.332 3.861 1.00 89.94 71 GLY A O 1
ATOM 553 N N . ILE A 1 72 ? 5.719 -16.105 1.711 1.00 91.06 72 ILE A N 1
ATOM 554 C CA . ILE A 1 72 ? 4.809 -14.995 1.403 1.00 91.06 72 ILE A CA 1
ATOM 555 C C . ILE A 1 72 ? 3.325 -15.380 1.467 1.00 91.06 72 ILE A C 1
ATOM 557 O O . ILE A 1 72 ? 2.503 -14.560 1.856 1.00 91.06 72 ILE A O 1
ATOM 561 N N . ILE A 1 73 ? 2.976 -16.634 1.157 1.00 94.38 73 ILE A N 1
ATOM 562 C CA . ILE A 1 73 ? 1.587 -17.118 1.238 1.00 94.38 73 ILE A CA 1
ATOM 563 C C . ILE A 1 73 ? 1.094 -17.129 2.684 1.00 94.38 73 ILE A C 1
ATOM 565 O O . ILE A 1 73 ? -0.018 -16.683 2.958 1.00 94.38 73 ILE A O 1
ATOM 569 N N . HIS A 1 74 ? 1.931 -17.590 3.620 1.00 93.31 74 HIS A N 1
ATOM 570 C CA . HIS A 1 74 ? 1.583 -17.559 5.035 1.00 93.31 74 HIS A CA 1
ATOM 571 C C . HIS A 1 74 ? 1.413 -16.127 5.533 1.00 93.31 74 HIS A C 1
ATOM 573 O O . HIS A 1 74 ? 0.451 -15.820 6.226 1.00 93.31 74 HIS A O 1
ATOM 579 N N . PHE A 1 75 ? 2.316 -15.229 5.149 1.00 90.38 75 PHE A N 1
ATOM 580 C CA . PHE A 1 75 ? 2.175 -13.827 5.511 1.00 90.38 75 PHE A CA 1
ATOM 581 C C . PHE A 1 75 ? 0.874 -13.221 4.952 1.00 90.38 75 PHE A C 1
ATOM 583 O O . PHE A 1 75 ? 0.109 -12.602 5.690 1.00 90.38 75 PHE A O 1
ATOM 590 N N . ALA A 1 76 ? 0.553 -13.491 3.685 1.00 92.88 76 ALA A N 1
ATOM 591 C CA . ALA A 1 76 ? -0.694 -13.035 3.089 1.00 92.88 76 ALA A CA 1
ATOM 592 C C . ALA A 1 76 ? -1.945 -13.622 3.747 1.00 92.88 76 ALA A C 1
ATOM 594 O O . ALA A 1 76 ? -2.963 -12.931 3.814 1.00 92.88 76 ALA A O 1
ATOM 595 N N . SER A 1 77 ? -1.876 -14.838 4.305 1.00 95.25 77 SER A N 1
ATOM 596 C CA . SER A 1 77 ? -2.963 -15.357 5.140 1.00 95.25 77 SER A CA 1
ATOM 597 C C . SER A 1 77 ? -3.151 -14.554 6.419 1.00 95.25 77 SER A C 1
ATOM 599 O O . SER A 1 77 ? -4.296 -14.252 6.748 1.00 95.25 77 SER A O 1
ATOM 601 N N . ILE A 1 78 ? -2.063 -14.140 7.085 1.00 94.44 78 ILE A N 1
ATOM 602 C CA . ILE A 1 78 ? -2.156 -13.276 8.271 1.00 94.44 78 ILE A CA 1
ATOM 603 C C . ILE A 1 78 ? -2.867 -11.970 7.908 1.00 94.44 78 ILE A C 1
ATOM 605 O O . ILE A 1 78 ? -3.852 -11.633 8.557 1.00 94.44 78 ILE A O 1
ATOM 609 N N . ILE A 1 79 ? -2.447 -11.278 6.841 1.00 92.62 79 ILE A N 1
ATOM 610 C CA . ILE A 1 79 ? -3.087 -10.018 6.418 1.00 92.62 79 ILE A CA 1
ATOM 611 C C . ILE A 1 79 ? -4.555 -10.222 6.048 1.00 92.62 79 ILE A C 1
ATOM 613 O O . ILE A 1 79 ? -5.414 -9.444 6.465 1.00 92.62 79 ILE A O 1
ATOM 617 N N . ALA A 1 80 ? -4.873 -11.290 5.313 1.00 95.00 80 ALA A N 1
ATOM 618 C CA . ALA A 1 80 ? -6.255 -11.635 5.001 1.00 95.00 80 ALA A CA 1
ATOM 619 C C . ALA A 1 80 ? -7.088 -11.849 6.271 1.00 95.00 80 ALA A C 1
ATOM 621 O O . ALA A 1 80 ? -8.209 -11.345 6.357 1.00 95.00 80 ALA A O 1
ATOM 622 N N . ARG A 1 81 ? -6.535 -12.539 7.277 1.00 96.25 81 ARG A N 1
ATOM 623 C CA . ARG A 1 81 ? -7.214 -12.764 8.553 1.00 96.25 81 ARG A CA 1
ATOM 624 C C . ARG A 1 81 ? -7.368 -11.475 9.353 1.00 96.25 81 ARG A C 1
ATOM 626 O O . ARG A 1 81 ? -8.444 -11.239 9.886 1.00 96.25 81 ARG A O 1
ATOM 633 N N . VAL A 1 82 ? -6.359 -10.608 9.396 1.00 94.75 82 VAL A N 1
ATOM 634 C CA . VAL A 1 82 ? -6.474 -9.301 10.067 1.00 94.75 82 VAL A CA 1
ATOM 635 C C . VAL A 1 82 ? -7.560 -8.448 9.418 1.00 94.75 82 VAL A C 1
ATOM 637 O O . VAL A 1 82 ? -8.407 -7.893 10.114 1.00 94.75 82 VAL A O 1
ATOM 640 N N . ARG A 1 83 ? -7.613 -8.410 8.083 1.00 95.00 83 ARG A N 1
ATOM 641 C CA . ARG A 1 83 ? -8.695 -7.742 7.343 1.00 95.00 83 ARG A CA 1
ATOM 642 C C . ARG A 1 83 ? -10.061 -8.341 7.667 1.00 95.00 83 ARG A C 1
ATOM 644 O O . ARG A 1 83 ? -10.994 -7.577 7.900 1.00 95.00 83 ARG A O 1
ATOM 651 N N . GLN A 1 84 ? -10.181 -9.667 7.743 1.00 96.25 84 GLN A N 1
ATOM 652 C CA . GLN A 1 84 ? -11.427 -10.327 8.153 1.00 96.25 84 GLN A CA 1
ATOM 653 C C . GLN A 1 84 ? -11.879 -9.881 9.551 1.00 96.25 84 GLN A C 1
ATOM 655 O O . GLN A 1 84 ? -13.053 -9.602 9.749 1.00 96.25 84 GLN A O 1
ATOM 660 N N . LEU A 1 85 ? -10.950 -9.757 10.502 1.00 96.19 85 LEU A N 1
ATOM 661 C CA . LEU A 1 85 ? -11.258 -9.384 11.885 1.00 96.19 85 LEU A CA 1
ATOM 662 C C . LEU A 1 85 ? -11.578 -7.887 12.050 1.00 96.19 85 LEU A C 1
ATOM 664 O O . LEU A 1 85 ? -12.461 -7.517 12.824 1.00 96.19 85 LEU A O 1
ATOM 668 N N . PHE A 1 86 ? -10.858 -7.002 11.357 1.00 96.31 86 PHE A N 1
ATOM 669 C CA . PHE A 1 86 ? -10.922 -5.560 11.626 1.00 96.31 86 PHE A CA 1
ATOM 670 C C . PHE A 1 86 ? -11.892 -4.796 10.728 1.00 96.31 86 PHE A C 1
ATOM 672 O O . PHE A 1 86 ? -12.488 -3.817 11.183 1.00 96.31 86 PHE A O 1
ATOM 679 N N . LEU A 1 87 ? -12.124 -5.235 9.486 1.00 96.06 87 LEU A N 1
ATOM 680 C CA . LEU A 1 87 ? -13.093 -4.566 8.614 1.00 96.06 87 LEU A CA 1
ATOM 681 C C . LEU A 1 87 ? -14.501 -4.501 9.249 1.00 96.06 87 LEU A C 1
ATOM 683 O O . LEU A 1 87 ? -15.076 -3.407 9.264 1.00 96.06 87 LEU A O 1
ATOM 687 N N . PRO A 1 88 ? -15.048 -5.577 9.857 1.00 96.31 88 PRO A N 1
ATOM 688 C CA . PRO A 1 88 ? -16.307 -5.498 10.596 1.00 96.31 88 PRO A CA 1
ATOM 689 C C . PRO A 1 88 ? -16.294 -4.464 11.729 1.00 96.31 88 PRO A C 1
ATOM 691 O O . PRO A 1 88 ? -17.287 -3.756 11.909 1.00 96.31 88 PRO A O 1
ATOM 694 N N . CYS A 1 89 ? -15.176 -4.321 12.453 1.00 96.25 89 CYS A N 1
ATOM 695 C CA . CYS A 1 89 ? -15.028 -3.327 13.520 1.00 96.25 89 CYS A CA 1
ATOM 696 C C . CYS A 1 89 ? -15.193 -1.899 12.974 1.00 96.25 89 CYS A C 1
ATOM 698 O O . CYS A 1 89 ? -15.960 -1.106 13.520 1.00 96.25 89 CYS A O 1
ATOM 700 N N . PHE A 1 90 ? -14.533 -1.574 11.859 1.00 97.06 90 PHE A N 1
ATOM 701 C CA . PHE A 1 90 ? -14.634 -0.252 11.232 1.00 97.06 90 PHE A CA 1
ATOM 702 C C . PHE A 1 90 ? -16.048 0.047 10.736 1.00 97.06 90 PHE A C 1
ATOM 704 O O . PHE A 1 90 ? -16.580 1.133 10.969 1.00 97.06 90 PHE A O 1
ATOM 711 N N . HIS A 1 91 ? -16.680 -0.933 10.090 1.00 95.88 91 HIS A N 1
ATOM 712 C CA . HIS A 1 91 ? -18.055 -0.808 9.621 1.00 95.88 91 HIS A CA 1
ATOM 713 C C . HIS A 1 91 ? -19.042 -0.606 10.779 1.00 95.88 91 HIS A C 1
ATOM 715 O O . HIS A 1 91 ? -19.906 0.268 10.701 1.00 95.88 91 HIS A O 1
ATOM 721 N N . LYS A 1 92 ? -18.890 -1.367 11.870 1.00 95.62 92 LYS A N 1
ATOM 722 C CA . LYS A 1 92 ? -19.733 -1.272 13.069 1.00 95.62 92 LYS A CA 1
ATOM 723 C C . LYS A 1 92 ? -19.697 0.117 13.701 1.00 95.62 92 LYS A C 1
ATOM 725 O O . LYS A 1 92 ? -20.741 0.635 14.087 1.00 95.62 92 LYS A O 1
ATOM 730 N N . HIS A 1 93 ? -18.515 0.724 13.773 1.00 96.06 93 HIS A N 1
ATOM 731 C CA . HIS A 1 93 ? -18.319 2.042 14.385 1.00 96.06 93 HIS A CA 1
ATOM 732 C C . HIS A 1 93 ? -18.435 3.195 13.385 1.00 96.06 93 HIS A C 1
ATOM 734 O O . HIS A 1 93 ? -17.969 4.296 13.644 1.00 96.06 93 HIS A O 1
ATOM 740 N N . GLY A 1 94 ? -19.077 2.971 12.237 1.00 95.12 94 GLY A N 1
ATOM 741 C CA . GLY A 1 94 ? -19.460 4.055 11.337 1.00 95.12 94 GLY A CA 1
ATOM 742 C C . GLY A 1 94 ? -18.286 4.727 10.631 1.00 95.12 94 GLY A C 1
ATOM 743 O O . GLY A 1 94 ? -18.339 5.940 10.402 1.00 95.12 94 GLY A O 1
ATOM 744 N N . ALA A 1 95 ? -17.254 3.956 10.266 1.00 96.94 95 ALA A N 1
ATOM 745 C CA . ALA A 1 95 ? -16.203 4.429 9.373 1.00 96.94 95 ALA A CA 1
ATOM 746 C C . ALA A 1 95 ? -16.805 5.117 8.135 1.00 96.94 95 ALA A C 1
ATOM 748 O O . ALA A 1 95 ? -17.910 4.815 7.681 1.00 96.94 95 ALA A O 1
ATOM 749 N N . VAL A 1 96 ? -16.073 6.076 7.588 1.00 94.81 96 VAL A N 1
ATOM 750 C CA . VAL A 1 96 ? -16.449 6.812 6.378 1.00 94.81 96 VAL A CA 1
ATOM 751 C C . VAL A 1 96 ? -15.658 6.301 5.185 1.00 94.81 96 VAL A C 1
ATOM 753 O O . VAL A 1 96 ? -16.226 6.064 4.116 1.00 94.81 96 VAL A O 1
ATOM 756 N N . LEU A 1 97 ? -14.353 6.145 5.384 1.00 94.38 97 LEU A N 1
ATOM 757 C CA . LEU A 1 97 ? -13.372 5.727 4.395 1.00 94.38 97 LEU A CA 1
ATOM 758 C C . LEU A 1 97 ? -12.486 4.670 5.044 1.00 94.38 97 LEU A C 1
ATOM 760 O O . LEU A 1 97 ? -11.961 4.913 6.126 1.00 94.38 97 LEU A O 1
ATOM 764 N N . ILE A 1 98 ? -12.311 3.540 4.373 1.00 94.69 98 ILE A N 1
ATOM 765 C CA . ILE A 1 98 ? -11.330 2.516 4.726 1.00 94.69 98 ILE A CA 1
ATOM 766 C C . ILE A 1 98 ? -10.400 2.363 3.525 1.00 94.69 98 ILE A C 1
ATOM 768 O O . ILE A 1 98 ? -10.877 2.113 2.414 1.00 94.69 98 ILE A O 1
ATOM 772 N N . THR A 1 99 ? -9.101 2.517 3.754 1.00 92.25 99 THR A N 1
ATOM 773 C CA . THR A 1 99 ? -8.046 2.150 2.808 1.00 92.25 99 THR A CA 1
ATOM 774 C C . THR A 1 99 ? -6.968 1.351 3.526 1.00 92.25 99 THR A C 1
ATOM 776 O O . THR A 1 99 ? -6.895 1.347 4.758 1.00 92.25 99 THR A O 1
ATOM 779 N N . THR A 1 100 ? -6.160 0.642 2.753 1.00 89.94 100 THR A N 1
ATOM 780 C CA . THR A 1 100 ? -5.025 -0.128 3.253 1.00 89.94 100 THR A CA 1
ATOM 781 C C . THR A 1 100 ? -3.781 0.209 2.449 1.00 89.94 100 THR A C 1
ATOM 783 O O . THR A 1 100 ? -3.877 0.547 1.267 1.00 89.94 100 THR A O 1
ATOM 786 N N . GLU A 1 101 ? -2.633 0.136 3.108 1.00 86.81 101 GLU A N 1
ATOM 787 C CA . GLU A 1 101 ? -1.320 0.151 2.474 1.00 86.81 101 GLU A CA 1
ATOM 788 C C . GLU A 1 101 ? -0.573 -1.076 2.982 1.00 86.81 101 GLU A C 1
ATOM 790 O O . GLU A 1 101 ? -0.056 -1.076 4.092 1.00 86.81 101 GLU A O 1
ATOM 795 N N . ALA A 1 102 ? -0.612 -2.154 2.194 1.00 84.31 102 ALA A N 1
ATOM 796 C CA . ALA A 1 102 ? -0.118 -3.468 2.588 1.00 84.31 102 ALA A CA 1
ATOM 797 C C . ALA A 1 102 ? -0.751 -3.962 3.909 1.00 84.31 102 ALA A C 1
ATOM 799 O O . ALA A 1 102 ? -1.896 -4.428 3.918 1.00 84.31 102 ALA A O 1
ATOM 800 N N . ASP A 1 103 ? -0.018 -3.904 5.013 1.00 86.12 103 ASP A N 1
ATOM 801 C CA . ASP A 1 103 ? -0.434 -4.329 6.345 1.00 86.12 103 ASP A CA 1
ATOM 802 C C . ASP A 1 103 ? -0.988 -3.198 7.223 1.00 86.12 103 ASP A C 1
ATOM 804 O O . ASP A 1 103 ? -1.658 -3.471 8.221 1.00 86.12 103 ASP A O 1
ATOM 808 N N . THR A 1 104 ? -0.850 -1.945 6.795 1.00 90.25 104 THR A N 1
ATOM 809 C CA . THR A 1 104 ? -1.376 -0.782 7.510 1.00 90.25 104 THR A CA 1
ATOM 810 C C . THR A 1 104 ? -2.832 -0.511 7.126 1.00 90.25 104 THR A C 1
ATOM 812 O O . THR A 1 104 ? -3.196 -0.449 5.945 1.00 90.25 104 THR A O 1
ATOM 815 N N . PHE A 1 105 ? -3.696 -0.291 8.122 1.00 94.50 105 PHE A N 1
ATOM 816 C CA . PHE A 1 105 ? -5.028 0.281 7.889 1.00 94.50 105 PHE A CA 1
ATOM 817 C C . PHE A 1 105 ? -4.986 1.786 8.052 1.00 94.50 105 PHE A C 1
ATOM 819 O O . PHE A 1 105 ? -4.444 2.292 9.031 1.00 94.50 105 PHE A O 1
ATOM 826 N N . ILE A 1 106 ? -5.658 2.491 7.147 1.00 96.19 106 ILE A N 1
ATOM 827 C CA . ILE A 1 106 ? -5.907 3.922 7.265 1.00 96.19 106 ILE A CA 1
ATOM 828 C C . ILE A 1 106 ? -7.413 4.141 7.150 1.00 96.19 106 ILE A C 1
ATOM 830 O O . ILE A 1 106 ? -8.037 3.884 6.116 1.00 96.19 106 ILE A O 1
ATOM 834 N N . VAL A 1 107 ? -8.022 4.598 8.239 1.00 97.81 107 VAL A N 1
ATOM 835 C CA . VAL A 1 107 ? -9.475 4.670 8.383 1.00 97.81 107 VAL A CA 1
ATOM 836 C C . VAL A 1 107 ? -9.889 6.060 8.834 1.00 97.81 107 VAL A C 1
ATOM 838 O O . VAL A 1 107 ? -9.348 6.615 9.785 1.00 97.81 107 VAL A O 1
ATOM 841 N N . MET A 1 108 ? -10.885 6.630 8.165 1.00 97.56 108 MET A N 1
ATOM 842 C CA . MET A 1 108 ? -11.476 7.911 8.542 1.00 97.56 108 MET A CA 1
ATOM 843 C C . MET A 1 108 ? -12.829 7.690 9.207 1.00 97.56 108 MET A C 1
ATOM 845 O O . MET A 1 108 ? -13.687 6.993 8.661 1.00 97.56 108 MET A O 1
ATOM 849 N N . PHE A 1 109 ? -13.047 8.361 10.328 1.00 97.81 109 PHE A N 1
ATOM 850 C CA . PHE A 1 109 ? -14.287 8.361 11.096 1.00 97.81 109 PHE A CA 1
ATOM 851 C C . PHE A 1 109 ? -14.882 9.771 11.170 1.00 97.81 109 PHE A C 1
ATOM 853 O O . PHE A 1 109 ? -14.152 10.761 11.049 1.00 97.81 109 PHE A O 1
ATOM 860 N N . PRO A 1 110 ? -16.207 9.893 11.365 1.00 96.12 110 PRO A N 1
ATOM 861 C CA . PRO A 1 110 ? -16.847 11.200 11.493 1.00 96.12 110 PRO A CA 1
ATOM 862 C C . PRO A 1 110 ? -16.432 11.940 12.775 1.00 96.12 110 PRO A C 1
ATOM 864 O O . PRO A 1 110 ? -16.434 13.167 12.788 1.00 96.12 110 PRO A O 1
ATOM 867 N N . ASP A 1 111 ? -16.060 11.207 13.824 1.00 96.94 111 ASP A N 1
ATOM 868 C CA . ASP A 1 111 ? -15.706 11.730 15.141 1.00 96.94 111 ASP A CA 1
ATOM 869 C C . ASP A 1 111 ? -14.705 10.810 15.860 1.00 96.94 111 ASP A C 1
ATOM 871 O O . ASP A 1 111 ? -14.500 9.651 15.482 1.00 96.94 111 ASP A O 1
ATOM 875 N N . THR A 1 112 ? -14.058 11.348 16.897 1.00 98.25 112 THR A N 1
ATOM 876 C CA . THR A 1 112 ? -13.036 10.627 17.666 1.00 98.25 112 THR A CA 1
ATOM 877 C C . THR A 1 112 ? -13.612 9.484 18.492 1.00 98.25 112 THR A C 1
ATOM 879 O O . THR A 1 112 ? -12.953 8.460 18.644 1.00 98.25 112 THR A O 1
ATOM 882 N N . GLU A 1 113 ? -14.835 9.621 19.010 1.00 97.62 113 GLU A N 1
ATOM 883 C CA . GLU A 1 113 ? -15.477 8.564 19.796 1.00 97.62 113 GLU A CA 1
ATOM 884 C C . GLU A 1 113 ? -15.610 7.274 18.977 1.00 97.62 113 GLU A C 1
ATOM 886 O O . GLU A 1 113 ? -15.229 6.198 19.443 1.00 97.62 113 GLU A O 1
ATOM 891 N N . SER A 1 114 ? -16.068 7.393 17.732 1.00 97.38 114 SER A N 1
ATOM 892 C CA . SER A 1 114 ? -16.178 6.292 16.775 1.00 97.38 114 SER A CA 1
ATOM 893 C C . SER A 1 114 ? -14.820 5.645 16.480 1.00 97.38 114 SER A C 1
ATOM 895 O O . SER A 1 114 ? -14.692 4.421 16.536 1.00 97.38 114 SER A O 1
ATOM 897 N N . ALA A 1 115 ? -13.784 6.456 16.231 1.00 98.38 115 ALA A N 1
ATOM 898 C CA . ALA A 1 115 ? -12.431 5.960 15.972 1.00 98.38 115 ALA A CA 1
ATOM 899 C C . ALA A 1 115 ? -11.851 5.196 17.174 1.00 98.38 115 ALA A C 1
ATOM 901 O O . ALA A 1 115 ? -11.292 4.111 17.017 1.00 98.38 115 ALA A O 1
ATOM 902 N N . VAL A 1 116 ? -12.023 5.722 18.390 1.00 98.12 116 VAL A N 1
ATOM 903 C CA . VAL A 1 116 ? -11.496 5.097 19.611 1.00 98.12 116 VAL A CA 1
ATOM 904 C C . VAL A 1 116 ? -12.254 3.813 19.950 1.00 98.12 116 VAL A C 1
ATOM 906 O O . VAL A 1 116 ? -11.633 2.816 20.318 1.00 98.12 116 VAL A O 1
ATOM 909 N N . LYS A 1 117 ? -13.578 3.774 19.757 1.00 97.56 117 LYS A N 1
ATOM 910 C CA . LYS A 1 117 ? -14.368 2.537 19.885 1.00 97.56 117 LYS A CA 1
ATOM 911 C C . LYS A 1 117 ? -13.920 1.462 18.893 1.00 97.56 117 LYS A C 1
ATOM 913 O O . LYS A 1 117 ? -13.838 0.287 19.262 1.00 97.56 117 LYS A O 1
ATOM 918 N N . ALA A 1 118 ? -13.582 1.852 17.663 1.00 97.75 118 ALA A N 1
ATOM 919 C CA . ALA A 1 118 ? -13.012 0.939 16.678 1.00 97.75 118 ALA A CA 1
ATOM 920 C C . ALA A 1 118 ? -11.638 0.410 17.111 1.00 97.75 118 ALA A C 1
ATOM 922 O O . ALA A 1 118 ? -11.434 -0.801 17.087 1.00 97.75 118 ALA A O 1
ATOM 923 N N . ALA A 1 119 ? -10.741 1.274 17.593 1.00 97.38 119 ALA A N 1
ATOM 924 C CA . ALA A 1 119 ? -9.423 0.872 18.088 1.00 97.38 119 ALA A CA 1
ATOM 925 C C . ALA A 1 119 ? -9.501 -0.092 19.283 1.00 97.38 119 ALA A C 1
ATOM 927 O O . ALA A 1 119 ? -8.809 -1.110 19.308 1.00 97.38 119 ALA A O 1
ATOM 928 N N . LEU A 1 120 ? -10.395 0.173 20.242 1.00 96.81 120 LEU A N 1
ATOM 929 C CA . LEU A 1 120 ? -10.671 -0.747 21.349 1.00 96.81 120 LEU A CA 1
ATOM 930 C C . LEU A 1 120 ? -11.205 -2.093 20.839 1.00 96.81 120 LEU A C 1
ATOM 932 O O . LEU A 1 120 ? -10.793 -3.143 21.331 1.00 96.81 120 LEU A O 1
ATOM 936 N N . SER A 1 121 ? -12.065 -2.075 19.814 1.00 96.31 121 SER A N 1
ATOM 937 C CA . SER A 1 121 ? -12.590 -3.301 19.195 1.00 96.31 121 SER A CA 1
ATOM 938 C C . SER A 1 121 ? -11.487 -4.108 18.526 1.00 96.31 121 SER A C 1
ATOM 940 O O . SER A 1 121 ? -11.447 -5.321 18.711 1.00 96.31 121 SER A O 1
ATOM 942 N N . MET A 1 122 ? -10.559 -3.460 17.818 1.00 95.38 122 MET A N 1
ATOM 943 C CA . MET A 1 122 ? -9.386 -4.121 17.237 1.00 95.38 122 MET A CA 1
ATOM 944 C C . MET A 1 122 ? -8.530 -4.764 18.328 1.00 95.38 122 MET A C 1
ATOM 946 O O . MET A 1 122 ? -8.268 -5.962 18.270 1.00 95.38 122 MET A O 1
ATOM 950 N N . GLN A 1 123 ? -8.159 -4.001 19.363 1.00 94.06 123 GLN A N 1
ATOM 951 C CA . GLN A 1 123 ? -7.313 -4.486 20.455 1.00 94.06 123 GLN A CA 1
ATOM 952 C C . GLN A 1 123 ? -7.932 -5.701 21.165 1.00 94.06 123 GLN A C 1
ATOM 954 O O . GLN A 1 123 ? -7.254 -6.708 21.388 1.00 94.06 123 GLN A O 1
ATOM 959 N N . GLN A 1 124 ? -9.221 -5.634 21.504 1.00 94.62 124 GLN A N 1
ATOM 960 C CA . GLN A 1 124 ? -9.920 -6.726 22.184 1.00 94.62 124 GLN A CA 1
ATOM 961 C C . GLN A 1 124 ? -10.148 -7.930 21.260 1.00 94.62 124 GLN A C 1
ATOM 963 O O . GLN A 1 124 ? -9.959 -9.064 21.700 1.00 94.62 124 GLN A O 1
ATOM 968 N N . THR A 1 125 ? -10.462 -7.708 19.978 1.00 94.75 125 THR A N 1
ATOM 969 C CA . THR A 1 125 ? -10.605 -8.781 18.976 1.00 94.75 125 THR A CA 1
ATOM 970 C C . THR A 1 125 ? -9.285 -9.519 18.766 1.00 94.75 125 THR A C 1
ATOM 972 O O . THR A 1 125 ? -9.279 -10.747 18.769 1.00 94.75 125 THR A O 1
ATOM 975 N N . THR A 1 126 ? -8.158 -8.806 18.672 1.00 93.75 126 THR A N 1
ATOM 976 C CA . THR A 1 126 ? -6.817 -9.407 18.579 1.00 93.75 126 THR A CA 1
ATOM 977 C C . THR A 1 126 ? -6.525 -10.309 19.771 1.00 93.75 126 THR A C 1
ATOM 979 O O . THR A 1 126 ? -6.137 -11.464 19.592 1.00 93.75 126 THR A O 1
ATOM 982 N N . ARG A 1 127 ? -6.741 -9.810 20.998 1.00 92.38 127 ARG A N 1
ATOM 983 C CA . ARG A 1 127 ? -6.529 -10.593 22.228 1.00 92.38 127 ARG A CA 1
ATOM 984 C C . ARG A 1 127 ? -7.421 -11.832 22.259 1.00 92.38 127 ARG A C 1
ATOM 986 O O . ARG A 1 127 ? -6.924 -12.923 22.527 1.00 92.38 127 ARG A O 1
ATOM 993 N N . ALA A 1 128 ? -8.708 -11.667 21.957 1.00 93.50 128 ALA A N 1
ATOM 994 C CA . ALA A 1 128 ? -9.677 -12.754 21.953 1.00 93.50 128 ALA A CA 1
ATOM 995 C C . ALA A 1 128 ? -9.317 -13.823 20.913 1.00 93.50 128 ALA A C 1
ATOM 997 O O . ALA A 1 128 ? -9.191 -14.989 21.270 1.00 93.50 128 ALA A O 1
ATOM 998 N N . TYR A 1 129 ? -9.079 -13.435 19.658 1.00 94.62 129 TYR A N 1
ATOM 999 C CA . TYR A 1 129 ? -8.721 -14.363 18.587 1.00 94.62 129 TYR A CA 1
ATOM 1000 C C . TYR A 1 129 ? -7.406 -15.095 18.882 1.00 94.62 129 TYR A C 1
ATOM 1002 O O . TYR A 1 129 ? -7.367 -16.322 18.813 1.00 94.62 129 TYR A O 1
ATOM 1010 N N . ASN A 1 130 ? -6.346 -14.388 19.287 1.00 94.25 130 ASN A N 1
ATOM 1011 C CA . ASN A 1 130 ? -5.062 -15.032 19.579 1.00 94.25 130 ASN A CA 1
ATOM 1012 C C . ASN A 1 130 ? -5.164 -16.029 20.744 1.00 94.25 130 ASN A C 1
ATOM 1014 O O . ASN A 1 130 ? -4.498 -17.060 20.715 1.00 94.25 130 ASN A O 1
ATOM 1018 N N . ALA A 1 131 ? -6.038 -15.780 21.727 1.00 94.00 131 ALA A N 1
ATOM 1019 C CA . ALA A 1 131 ? -6.301 -16.718 22.819 1.00 94.00 131 ALA A CA 1
ATOM 1020 C C . ALA A 1 131 ? -7.049 -17.995 22.382 1.00 94.00 131 ALA A C 1
ATOM 1022 O O . ALA A 1 131 ? -7.052 -18.974 23.126 1.00 94.00 131 ALA A O 1
ATOM 1023 N N . THR A 1 132 ? -7.673 -18.010 21.196 1.00 93.69 132 THR A N 1
ATOM 1024 C CA . THR A 1 132 ? -8.338 -19.209 20.647 1.00 93.69 132 THR A CA 1
ATOM 1025 C C . THR A 1 132 ? -7.393 -20.156 19.910 1.00 93.69 132 THR A C 1
ATOM 1027 O O . THR A 1 132 ? -7.781 -21.286 19.612 1.00 93.69 132 THR A O 1
ATOM 1030 N N . LEU A 1 133 ? -6.164 -19.725 19.609 1.00 94.31 133 LEU A N 1
ATOM 1031 C CA . LEU A 1 133 ? -5.227 -20.530 18.831 1.00 94.31 133 LEU A CA 1
ATOM 1032 C C . LEU A 1 133 ? -4.729 -21.742 19.637 1.00 94.31 133 LEU A C 1
ATOM 1034 O O . LEU A 1 133 ? -4.261 -21.581 20.768 1.00 94.31 133 LEU A O 1
ATOM 1038 N N . PRO A 1 134 ? -4.783 -22.963 19.073 1.00 94.38 134 PRO A N 1
ATOM 1039 C CA . PRO A 1 134 ? -4.205 -24.135 19.718 1.00 94.38 134 PRO A CA 1
ATOM 1040 C C . PRO A 1 134 ? -2.677 -24.077 19.793 1.00 94.38 134 PRO A C 1
ATOM 1042 O O . PRO A 1 134 ? -2.010 -23.418 18.991 1.00 94.38 134 PRO A O 1
ATOM 1045 N N . ALA A 1 135 ? -2.113 -24.875 20.702 1.00 92.62 135 ALA A N 1
ATOM 1046 C CA . ALA A 1 135 ? -0.669 -25.069 20.793 1.00 92.62 135 ALA A CA 1
ATOM 1047 C C . ALA A 1 135 ? -0.077 -25.514 19.441 1.00 92.62 135 ALA A C 1
ATOM 1049 O O . ALA A 1 135 ? -0.586 -26.435 18.803 1.00 92.62 135 ALA A O 1
ATOM 1050 N N . GLY A 1 136 ? 1.013 -24.867 19.018 1.00 89.44 136 GLY A N 1
ATOM 1051 C CA . GLY A 1 136 ? 1.669 -25.123 17.730 1.00 89.44 136 GLY A CA 1
ATOM 1052 C C . GLY A 1 136 ? 1.172 -24.246 16.576 1.00 89.44 136 GLY A C 1
ATOM 1053 O O . GLY A 1 136 ? 1.846 -24.179 15.551 1.00 89.44 136 GLY A O 1
ATOM 1054 N N . MET A 1 137 ? 0.068 -23.510 16.750 1.00 92.38 137 MET A N 1
ATOM 1055 C CA . MET A 1 137 ? -0.441 -22.541 15.769 1.00 92.38 137 MET A CA 1
ATOM 1056 C C . MET A 1 137 ? -0.103 -21.087 16.126 1.00 92.38 137 MET A C 1
ATOM 1058 O O . MET A 1 137 ? -0.674 -20.168 15.547 1.00 92.38 137 MET A O 1
ATOM 1062 N N . ASP A 1 138 ? 0.867 -20.848 17.016 1.00 90.75 138 ASP A N 1
ATOM 1063 C CA . ASP A 1 138 ? 1.283 -19.495 17.434 1.00 90.75 138 ASP A CA 1
ATOM 1064 C C . ASP A 1 138 ? 1.693 -18.608 16.249 1.00 90.75 138 ASP A C 1
ATOM 1066 O O . ASP A 1 138 ? 1.569 -17.385 16.283 1.00 90.75 138 ASP A O 1
ATOM 1070 N N . HIS A 1 139 ? 2.168 -19.224 15.166 1.00 90.38 139 HIS A N 1
ATOM 1071 C CA . HIS A 1 139 ? 2.543 -18.519 13.947 1.00 90.38 139 HIS A CA 1
ATOM 1072 C C . HIS A 1 139 ? 1.343 -17.981 13.143 1.00 90.38 139 HIS A C 1
ATOM 1074 O O . HIS A 1 139 ? 1.545 -17.150 12.271 1.00 90.38 139 HIS A O 1
ATOM 1080 N N . PHE A 1 140 ? 0.113 -18.402 13.456 1.00 93.25 140 PHE A N 1
ATOM 1081 C CA . PHE A 1 1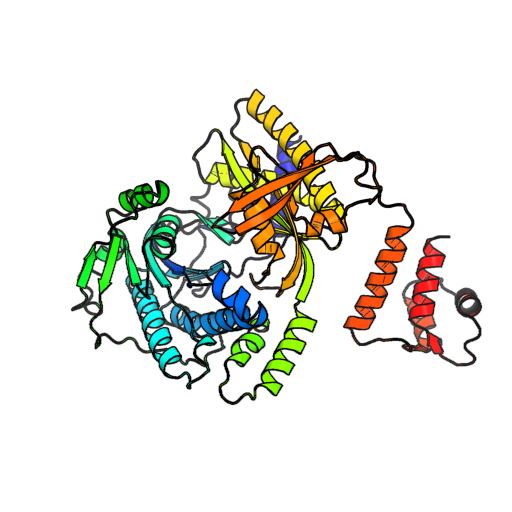40 ? -1.140 -17.841 12.931 1.00 93.25 140 PHE A CA 1
ATOM 1082 C C . PHE A 1 140 ? -1.733 -16.731 13.809 1.00 93.25 140 PHE A C 1
ATOM 1084 O O . PHE A 1 140 ? -2.842 -16.256 13.531 1.00 93.25 140 PHE A O 1
ATOM 1091 N N . SER A 1 141 ? -1.024 -16.332 14.869 1.00 92.69 141 SER A N 1
ATOM 1092 C CA . SER A 1 141 ? -1.403 -15.157 15.648 1.00 92.69 141 SER A CA 1
ATOM 1093 C C . SER A 1 141 ? -1.406 -13.915 14.769 1.00 92.69 141 SER A C 1
ATOM 1095 O O . SER A 1 141 ? -0.557 -13.737 13.892 1.00 92.69 141 SER A O 1
ATOM 1097 N N . VAL A 1 142 ? -2.404 -13.068 14.989 1.00 91.38 142 VAL A N 1
ATOM 1098 C CA . VAL A 1 142 ? -2.506 -11.786 14.303 1.00 91.38 142 VAL A CA 1
ATOM 1099 C C . VAL A 1 142 ? -1.810 -10.720 15.146 1.00 91.38 142 VAL A C 1
ATOM 1101 O O . VAL A 1 142 ? -2.115 -10.599 16.340 1.00 91.38 142 VAL A O 1
ATOM 1104 N N . PRO A 1 143 ? -0.855 -9.972 14.573 1.00 88.44 143 PRO A N 1
ATOM 1105 C CA . PRO A 1 143 ? -0.213 -8.878 15.276 1.00 88.44 143 PRO A CA 1
ATOM 1106 C C . PRO A 1 143 ? -1.087 -7.618 15.228 1.00 88.44 143 PRO A C 1
ATOM 1108 O O . PRO A 1 143 ? -1.815 -7.378 14.266 1.00 88.44 143 PRO A O 1
ATOM 1111 N N . LEU A 1 144 ? -0.969 -6.798 16.268 1.00 90.81 144 LEU A N 1
ATOM 1112 C CA . LEU A 1 144 ? -1.406 -5.406 16.297 1.00 90.81 144 LEU A CA 1
ATOM 1113 C C . LEU A 1 144 ? -0.335 -4.644 17.075 1.00 90.81 144 LEU A C 1
ATOM 1115 O O . LEU A 1 144 ? -0.248 -4.777 18.296 1.00 90.81 144 LEU A O 1
ATOM 1119 N N . GLU A 1 145 ? 0.520 -3.904 16.374 1.00 89.31 145 GLU A N 1
ATOM 1120 C CA . GLU A 1 145 ? 1.589 -3.164 17.046 1.00 89.31 145 GLU A CA 1
ATOM 1121 C C . GLU A 1 145 ? 1.022 -1.910 17.699 1.00 89.31 145 GLU A C 1
ATOM 1123 O O . GLU A 1 145 ? 1.268 -1.645 18.880 1.00 89.31 145 GLU A O 1
ATOM 1128 N N . GLY A 1 146 ? 0.173 -1.204 16.955 1.00 91.69 146 GLY A N 1
ATOM 1129 C CA . GLY A 1 146 ? -0.272 0.118 17.331 1.00 91.69 146 GLY A CA 1
ATOM 1130 C C . GLY A 1 146 ? -1.507 0.608 16.609 1.00 91.69 146 GLY A C 1
ATOM 1131 O O . GLY A 1 146 ? -1.806 0.189 15.494 1.00 91.69 146 GLY A O 1
ATOM 1132 N N . VAL A 1 147 ? -2.207 1.539 17.249 1.00 96.81 147 VAL A N 1
ATOM 1133 C CA . VAL A 1 147 ? -3.273 2.331 16.640 1.00 96.81 147 VAL A CA 1
ATOM 1134 C C . VAL A 1 147 ? -3.065 3.797 17.002 1.00 96.81 147 VAL A C 1
ATOM 1136 O O . VAL A 1 147 ? -3.248 4.188 18.152 1.00 96.81 147 VAL A O 1
ATOM 1139 N N . GLY A 1 148 ? -2.703 4.613 16.020 1.00 97.25 148 GLY A N 1
ATOM 1140 C CA . GLY A 1 148 ? -2.592 6.059 16.141 1.00 97.25 148 GLY A CA 1
ATOM 1141 C C . GLY A 1 148 ? -3.872 6.754 15.702 1.00 97.25 148 GLY A C 1
ATOM 1142 O O . GLY A 1 148 ? -4.406 6.461 14.633 1.00 97.25 148 GLY A O 1
ATOM 1143 N N . ILE A 1 149 ? -4.376 7.682 16.515 1.00 98.50 149 ILE A N 1
ATOM 1144 C CA . ILE A 1 149 ? -5.584 8.451 16.211 1.00 98.50 149 ILE A CA 1
ATOM 1145 C C . ILE A 1 149 ? -5.322 9.947 16.389 1.00 98.50 149 ILE A C 1
ATOM 1147 O O . ILE A 1 149 ? -4.976 10.417 17.477 1.00 98.50 149 ILE A O 1
ATOM 1151 N N . ASP A 1 150 ? -5.579 10.711 15.330 1.00 98.25 150 ASP A N 1
ATOM 1152 C CA . ASP A 1 150 ? -5.649 12.172 15.380 1.00 98.25 150 ASP A CA 1
ATOM 1153 C C . ASP A 1 150 ? -7.037 12.672 14.959 1.00 98.25 150 ASP A C 1
ATOM 1155 O O . ASP A 1 150 ? -7.800 11.979 14.282 1.00 98.25 150 ASP A O 1
ATOM 1159 N N . PHE A 1 151 ? -7.371 13.892 15.372 1.00 98.12 151 PHE A N 1
ATOM 1160 C CA . PHE A 1 151 ? -8.610 14.575 15.040 1.00 98.12 151 PHE A CA 1
ATOM 1161 C C . PHE A 1 151 ? -8.318 15.986 14.545 1.00 98.12 151 PHE A C 1
ATOM 1163 O O . PHE A 1 151 ? -7.710 16.801 15.240 1.00 98.12 151 PHE A O 1
ATOM 1170 N N . GLY A 1 152 ? -8.805 16.304 13.351 1.00 96.56 152 GLY A N 1
ATOM 1171 C CA . GLY A 1 152 ? -8.540 17.596 12.741 1.00 96.56 152 GLY A CA 1
ATOM 1172 C C . GLY A 1 152 ? -9.246 17.771 11.411 1.00 96.56 152 GLY A C 1
ATOM 1173 O O . GLY A 1 152 ? -10.224 17.092 11.104 1.00 96.56 152 GLY A O 1
ATOM 1174 N N . ARG A 1 153 ? -8.761 18.721 10.611 1.00 94.81 153 ARG A N 1
ATOM 1175 C CA . ARG A 1 153 ? -9.306 18.991 9.277 1.00 94.81 153 ARG A CA 1
ATOM 1176 C C . ARG A 1 153 ? -9.160 17.758 8.382 1.00 94.81 153 ARG A C 1
ATOM 1178 O O . ARG A 1 153 ? -8.082 17.173 8.313 1.00 94.81 153 ARG A O 1
ATOM 1185 N N . GLY A 1 154 ? -10.224 17.404 7.663 1.00 93.69 154 GLY A N 1
ATOM 1186 C CA . GLY A 1 154 ? -10.215 16.226 6.805 1.00 93.69 154 GLY A CA 1
ATOM 1187 C C . GLY A 1 154 ? -9.218 16.310 5.640 1.00 93.69 154 GLY A C 1
ATOM 1188 O O . GLY A 1 154 ? -8.939 17.403 5.129 1.00 93.69 154 GLY A O 1
ATOM 1189 N N . PRO A 1 155 ? -8.670 15.159 5.211 1.00 93.31 155 PRO A N 1
ATOM 1190 C CA . PRO A 1 155 ? -7.618 15.097 4.202 1.00 93.31 155 PRO A CA 1
ATOM 1191 C C . PRO A 1 155 ? -8.146 15.274 2.769 1.00 93.31 155 PRO A C 1
ATOM 1193 O O . PRO A 1 155 ? -9.348 15.208 2.487 1.00 93.31 155 PRO A O 1
ATOM 1196 N N . LEU A 1 156 ? -7.216 15.478 1.836 1.00 92.31 156 LEU A N 1
ATOM 1197 C CA . LEU A 1 156 ? -7.424 15.159 0.425 1.00 92.31 156 LEU A CA 1
ATOM 1198 C C . LEU A 1 156 ? -7.130 13.682 0.198 1.00 92.31 156 LEU A C 1
ATOM 1200 O O . LEU A 1 156 ? -6.165 13.165 0.745 1.00 92.31 156 LEU A O 1
ATOM 1204 N N . LEU A 1 157 ? -7.935 13.046 -0.641 1.00 90.75 157 LEU A N 1
ATOM 1205 C CA . LEU A 1 157 ? -7.695 11.720 -1.185 1.00 90.75 157 LEU A CA 1
ATOM 1206 C C . LEU A 1 157 ? -7.378 11.877 -2.668 1.00 90.75 157 LEU A C 1
ATOM 1208 O O . LEU A 1 157 ? -8.239 12.321 -3.439 1.00 90.75 157 LEU A O 1
ATOM 1212 N N . ASP A 1 158 ? -6.151 11.560 -3.062 1.00 89.38 158 ASP A N 1
ATOM 1213 C CA . ASP A 1 158 ? -5.735 11.633 -4.459 1.00 89.38 158 ASP A CA 1
ATOM 1214 C C . ASP A 1 158 ? -6.176 10.397 -5.265 1.00 89.38 158 ASP A C 1
ATOM 1216 O O . ASP A 1 158 ? -6.760 9.450 -4.735 1.00 89.38 158 ASP A O 1
ATOM 1220 N N . ARG A 1 159 ? -5.962 10.422 -6.583 1.00 85.69 159 ARG A N 1
ATOM 1221 C CA . ARG A 1 159 ? -6.344 9.318 -7.480 1.00 85.69 159 ARG A CA 1
ATOM 1222 C C . ARG A 1 159 ? -5.461 8.072 -7.370 1.00 85.69 159 ARG A C 1
ATOM 1224 O O . ARG A 1 159 ? -5.898 7.020 -7.817 1.00 85.69 159 ARG A O 1
ATOM 1231 N N . SER A 1 160 ? -4.287 8.178 -6.753 1.00 82.88 160 SER A N 1
ATOM 1232 C CA . SER A 1 160 ? -3.440 7.046 -6.357 1.00 82.88 160 SER A CA 1
ATOM 1233 C C . SER A 1 160 ? -3.881 6.444 -5.021 1.00 82.88 160 SER A C 1
ATOM 1235 O O . SER A 1 160 ? -3.345 5.429 -4.602 1.00 82.88 160 SER A O 1
ATOM 1237 N N . GLY A 1 161 ? -4.866 7.051 -4.352 1.00 85.75 161 GLY A N 1
ATOM 1238 C CA . GLY A 1 161 ? -5.406 6.588 -3.078 1.00 85.75 161 GLY A CA 1
ATOM 1239 C C . GLY A 1 161 ? -4.650 7.052 -1.853 1.00 85.75 161 GLY A C 1
ATOM 1240 O O . GLY A 1 161 ? -4.987 6.634 -0.749 1.00 85.75 161 GLY A O 1
ATOM 1241 N N . LYS A 1 162 ? -3.675 7.942 -2.027 1.00 88.62 162 LYS A N 1
ATOM 1242 C CA . LYS A 1 162 ? -2.896 8.489 -0.926 1.00 88.62 162 LYS A CA 1
ATOM 1243 C C . LYS A 1 162 ? -3.651 9.649 -0.285 1.00 88.62 162 LYS A C 1
ATOM 1245 O O . LYS A 1 162 ? -4.287 10.469 -0.963 1.00 88.62 162 LYS A O 1
ATOM 1250 N N . LEU A 1 163 ? -3.584 9.708 1.042 1.00 91.56 163 LEU A N 1
ATOM 1251 C CA . LEU A 1 163 ? -4.167 10.786 1.828 1.00 91.56 163 LEU A CA 1
ATOM 1252 C C . LEU A 1 163 ? -3.153 11.905 2.057 1.00 91.56 163 LEU A C 1
ATOM 1254 O O . LEU A 1 163 ? -1.958 11.685 2.225 1.00 91.56 163 LEU A O 1
ATOM 1258 N N . THR A 1 164 ? -3.630 13.146 2.062 1.00 90.50 164 THR A N 1
ATOM 1259 C CA . THR A 1 164 ? -2.805 14.323 2.348 1.00 90.50 164 THR A CA 1
ATOM 1260 C C . THR A 1 164 ? -3.548 15.277 3.273 1.00 90.50 164 THR A C 1
ATOM 1262 O O . THR A 1 164 ? -4.588 15.836 2.911 1.00 90.50 164 THR A O 1
ATOM 1265 N N . GLY A 1 165 ? -2.992 15.493 4.461 1.00 90.75 165 GLY A N 1
ATOM 1266 C CA . GLY A 1 165 ? -3.491 16.433 5.461 1.00 90.75 165 GLY A CA 1
ATOM 1267 C C . GLY A 1 165 ? -2.921 16.135 6.845 1.00 90.75 165 GLY A C 1
ATOM 1268 O O . GLY A 1 165 ? -2.566 14.993 7.126 1.00 90.75 165 GLY A O 1
ATOM 1269 N N . ASP A 1 166 ? -2.866 17.154 7.699 1.00 92.00 166 ASP A N 1
ATOM 1270 C CA . ASP A 1 166 ? -2.189 17.087 9.002 1.00 92.00 166 ASP A CA 1
ATOM 1271 C C . ASP A 1 166 ? -2.751 15.974 9.892 1.00 92.00 166 ASP A C 1
ATOM 1273 O O . ASP A 1 166 ? -1.985 15.210 10.465 1.00 92.00 166 ASP A O 1
ATOM 1277 N N . ALA A 1 167 ? -4.080 15.800 9.912 1.00 94.62 167 ALA A N 1
ATOM 1278 C CA . ALA A 1 167 ? -4.720 14.735 10.685 1.00 94.62 167 ALA A CA 1
ATOM 1279 C C . ALA A 1 167 ? -4.257 13.329 10.266 1.00 94.62 167 ALA A C 1
ATOM 1281 O O . ALA A 1 167 ? -4.096 12.447 11.103 1.00 94.62 167 ALA A O 1
ATOM 1282 N N . PHE A 1 168 ? -4.010 13.114 8.970 1.00 94.75 168 PHE A N 1
ATOM 1283 C CA . PHE A 1 168 ? -3.456 11.851 8.489 1.00 94.75 168 PHE A CA 1
ATOM 1284 C C . PHE A 1 168 ? -1.976 11.710 8.853 1.00 94.75 168 PHE A C 1
ATOM 1286 O O . PHE A 1 168 ? -1.592 10.673 9.379 1.00 94.75 168 PHE A O 1
ATOM 1293 N N . VAL A 1 169 ? -1.164 12.750 8.632 1.00 92.62 169 VAL A N 1
ATOM 1294 C CA . VAL A 1 169 ? 0.278 12.736 8.949 1.00 92.62 169 VAL A CA 1
ATOM 1295 C C . VAL A 1 169 ? 0.518 12.450 10.433 1.00 92.62 169 VAL A C 1
ATOM 1297 O O . VAL A 1 169 ? 1.359 11.624 10.778 1.00 92.62 169 VAL A O 1
ATOM 1300 N N . ASN A 1 170 ? -0.258 13.085 11.307 1.00 94.38 170 ASN A N 1
ATOM 1301 C CA . ASN A 1 170 ? -0.190 12.896 12.750 1.00 94.38 170 ASN A CA 1
ATOM 1302 C C . ASN A 1 170 ? -0.621 11.485 13.167 1.00 94.38 170 ASN A C 1
ATOM 1304 O O . ASN A 1 170 ? 0.101 10.824 13.908 1.00 94.38 170 ASN A O 1
ATOM 1308 N N . ALA A 1 171 ? -1.770 11.002 12.676 1.00 95.56 171 ALA A N 1
ATOM 1309 C CA . ALA A 1 171 ? -2.246 9.651 12.977 1.00 95.56 171 ALA A CA 1
ATOM 1310 C C . ALA A 1 171 ? -1.262 8.577 12.488 1.00 95.56 171 ALA A C 1
ATOM 1312 O O . ALA A 1 171 ? -0.996 7.621 13.212 1.00 95.56 171 ALA A O 1
ATOM 1313 N N . HIS A 1 172 ? -0.677 8.773 11.303 1.00 93.69 172 HIS A N 1
ATOM 1314 C CA . HIS A 1 172 ? 0.356 7.903 10.750 1.00 93.69 172 HIS A CA 1
ATOM 1315 C C . HIS A 1 172 ? 1.605 7.893 11.629 1.00 93.69 172 HIS A C 1
ATOM 1317 O O . HIS A 1 172 ? 2.082 6.824 11.989 1.00 93.69 172 HIS A O 1
ATOM 1323 N N . ALA A 1 173 ? 2.109 9.065 12.032 1.00 91.69 173 ALA A N 1
ATOM 1324 C CA . ALA A 1 173 ? 3.240 9.134 12.950 1.00 91.69 173 ALA A CA 1
ATOM 1325 C C . ALA A 1 173 ? 2.926 8.385 14.254 1.00 91.69 173 ALA A C 1
ATOM 1327 O O . ALA A 1 173 ? 3.708 7.533 14.656 1.00 91.69 173 ALA A O 1
ATOM 1328 N N . LEU A 1 174 ? 1.763 8.633 14.874 1.00 93.44 174 LEU A N 1
ATOM 1329 C CA . LEU A 1 174 ? 1.332 7.940 16.096 1.00 93.44 174 LEU A CA 1
ATOM 1330 C C . LEU A 1 174 ? 1.300 6.416 15.935 1.00 93.44 174 LEU A C 1
ATOM 1332 O O . LEU A 1 174 ? 1.795 5.716 16.815 1.00 93.44 174 LEU A O 1
ATOM 1336 N N . GLY A 1 175 ? 0.701 5.916 14.854 1.00 92.19 175 GLY A N 1
ATOM 1337 C CA . GLY A 1 175 ? 0.507 4.483 14.629 1.00 92.19 175 GLY A CA 1
ATO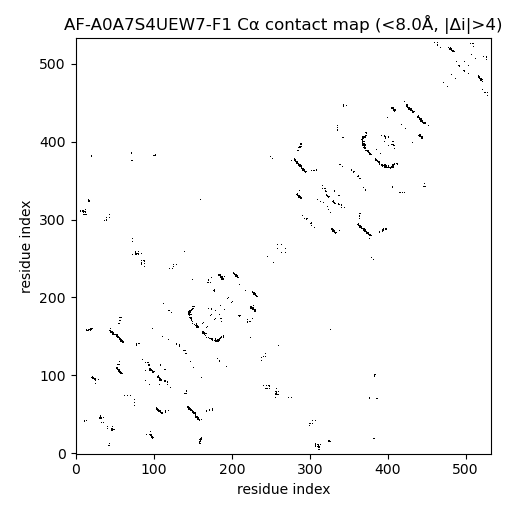M 1338 C C . GLY A 1 175 ? 1.807 3.729 14.362 1.00 92.19 175 GLY A C 1
ATOM 1339 O O . GLY A 1 175 ? 1.966 2.633 14.883 1.00 92.19 175 GLY A O 1
ATOM 1340 N N . GLU A 1 176 ? 2.722 4.342 13.611 1.00 87.81 176 GLU A N 1
ATOM 1341 C CA . GLU A 1 176 ? 3.941 3.696 13.100 1.00 87.81 176 GLU A CA 1
ATOM 1342 C C . GLU A 1 176 ? 5.162 3.917 14.007 1.00 87.81 176 GLU A C 1
ATOM 1344 O O . GLU A 1 176 ? 5.994 3.033 14.174 1.00 87.81 176 GLU A O 1
ATOM 1349 N N . GLU A 1 177 ? 5.292 5.103 14.612 1.00 87.50 177 GLU A N 1
ATOM 1350 C CA . GLU A 1 177 ? 6.545 5.524 15.265 1.00 87.50 177 GLU A CA 1
ATOM 1351 C C . GLU A 1 177 ? 6.438 5.583 16.796 1.00 87.50 177 GLU A C 1
ATOM 1353 O O . GLU A 1 177 ? 7.446 5.485 17.498 1.00 87.50 177 GLU A O 1
ATOM 1358 N N . PHE A 1 178 ? 5.229 5.780 17.339 1.00 86.81 178 PHE A N 1
ATOM 1359 C CA . PHE A 1 178 ? 5.015 5.917 18.788 1.00 86.81 178 PHE A CA 1
ATOM 1360 C C . PHE A 1 178 ? 4.415 4.674 19.430 1.00 86.81 178 PHE A C 1
ATOM 1362 O O . PHE A 1 178 ? 4.648 4.424 20.615 1.00 86.81 178 PHE A O 1
ATOM 1369 N N . CYS A 1 179 ? 3.589 3.938 18.692 1.00 89.31 179 CYS A N 1
ATOM 1370 C CA . CYS A 1 179 ? 2.900 2.792 19.248 1.00 89.31 179 CYS A CA 1
ATOM 1371 C C . CYS A 1 179 ? 3.799 1.559 19.298 1.00 89.31 179 CYS A C 1
ATOM 1373 O O . CYS A 1 179 ? 4.617 1.316 18.419 1.00 89.31 179 CYS A O 1
ATOM 1375 N N . HIS A 1 180 ? 3.587 0.747 20.329 1.00 87.88 180 HIS A N 1
ATOM 1376 C CA . HIS A 1 180 ? 4.152 -0.589 20.420 1.00 87.88 180 HIS A CA 1
ATOM 1377 C C . HIS A 1 180 ? 3.255 -1.495 21.268 1.00 87.88 180 HIS A C 1
ATOM 1379 O O . HIS A 1 180 ? 2.601 -1.038 22.209 1.00 87.88 180 HIS A O 1
ATOM 1385 N N . GLY A 1 181 ? 3.257 -2.801 21.007 1.00 86.44 181 GLY A N 1
ATOM 1386 C CA . GLY A 1 181 ? 2.599 -3.786 21.876 1.00 86.44 181 GLY A CA 1
ATOM 1387 C C . GLY A 1 181 ? 1.083 -3.610 22.070 1.00 86.44 181 GLY A C 1
ATOM 1388 O O . GLY A 1 181 ? 0.587 -3.769 23.187 1.00 86.44 181 GLY A O 1
ATOM 1389 N N . ASN A 1 182 ? 0.329 -3.375 20.994 1.00 88.75 182 ASN A N 1
ATOM 1390 C CA . ASN A 1 182 ? -1.119 -3.107 20.966 1.00 88.75 182 ASN A CA 1
ATOM 1391 C C . ASN A 1 182 ? -1.531 -1.745 21.554 1.00 88.75 182 ASN A C 1
ATOM 1393 O O . ASN A 1 182 ? -2.675 -1.590 21.998 1.00 88.75 182 ASN A O 1
ATOM 1397 N N . MET A 1 183 ? -0.619 -0.774 21.601 1.00 93.69 183 MET A N 1
ATOM 1398 C CA . MET A 1 183 ? -0.900 0.568 22.117 1.00 93.69 183 MET A CA 1
ATOM 1399 C C . MET A 1 183 ? -1.970 1.279 21.276 1.00 93.69 183 MET A C 1
ATOM 1401 O O . MET A 1 183 ? -1.980 1.173 20.053 1.00 93.69 183 MET A O 1
ATOM 1405 N N . ILE A 1 184 ? -2.845 2.041 21.936 1.00 96.69 184 ILE A N 1
ATOM 1406 C CA . ILE A 1 184 ? -3.727 3.013 21.279 1.00 96.69 184 ILE A CA 1
ATOM 1407 C C . ILE A 1 184 ? -3.228 4.403 21.674 1.00 96.69 184 ILE A C 1
ATOM 1409 O O . ILE A 1 184 ? -3.328 4.776 22.843 1.00 96.69 184 ILE A O 1
ATOM 1413 N N . ALA A 1 185 ? -2.683 5.158 20.725 1.00 96.81 185 ALA A N 1
ATOM 1414 C CA . ALA A 1 185 ? -2.145 6.494 20.948 1.00 96.81 185 ALA A CA 1
ATOM 1415 C C . ALA A 1 185 ? -3.039 7.572 20.324 1.00 96.81 185 ALA A C 1
ATOM 1417 O O . ALA A 1 185 ? -3.518 7.448 19.199 1.00 96.81 185 ALA A O 1
ATOM 1418 N N . LEU A 1 186 ? -3.244 8.657 21.067 1.00 98.06 186 LEU A N 1
ATOM 1419 C CA . LEU A 1 186 ? -4.073 9.799 20.697 1.00 98.06 186 LEU A CA 1
ATOM 1420 C C . LEU A 1 186 ? -3.238 11.074 20.669 1.00 98.06 186 LEU A C 1
ATOM 1422 O O . LEU A 1 186 ? -2.437 11.313 21.574 1.00 98.06 186 LEU A O 1
ATOM 1426 N N . SER A 1 187 ? -3.494 11.949 19.703 1.00 97.62 187 SER A N 1
ATOM 1427 C CA . SER A 1 187 ? -3.040 13.341 19.788 1.00 97.62 187 SER A CA 1
ATOM 1428 C C . SER A 1 187 ? -3.761 14.102 20.914 1.00 97.62 187 SER A C 1
ATOM 1430 O O . SER A 1 187 ? -4.822 13.681 21.395 1.00 97.62 187 SER A O 1
ATOM 1432 N N . SER A 1 188 ? -3.263 15.287 21.297 1.00 97.19 188 SER A N 1
ATOM 1433 C CA . SER A 1 188 ? -4.007 16.182 22.202 1.00 97.19 188 SER A CA 1
ATOM 1434 C C . SER A 1 188 ? -5.392 16.543 21.663 1.00 97.19 188 SER A C 1
ATOM 1436 O O . SER A 1 188 ? -6.332 16.691 22.448 1.00 97.19 188 SER A O 1
ATOM 1438 N N . ALA A 1 189 ? -5.531 16.732 20.347 1.00 97.44 189 ALA A N 1
ATOM 1439 C CA . ALA A 1 189 ? -6.802 17.100 19.732 1.00 97.44 189 ALA A CA 1
ATOM 1440 C C . ALA A 1 189 ? -7.822 15.961 19.848 1.00 97.44 189 ALA A C 1
ATOM 1442 O O . ALA A 1 189 ? -8.944 16.199 20.295 1.00 97.44 189 ALA A O 1
ATOM 1443 N N . ALA A 1 190 ? -7.411 14.729 19.538 1.00 98.00 190 ALA A N 1
ATOM 1444 C CA . ALA A 1 190 ? -8.246 13.544 19.678 1.00 98.00 190 ALA A CA 1
ATOM 1445 C C . ALA A 1 190 ? -8.625 13.298 21.147 1.00 98.00 190 ALA A C 1
ATOM 1447 O O . ALA A 1 190 ? -9.809 13.174 21.461 1.00 98.00 190 ALA A O 1
ATOM 1448 N N . ARG A 1 191 ? -7.654 13.333 22.069 1.00 97.44 191 ARG A N 1
ATOM 1449 C CA . ARG A 1 191 ? -7.900 13.140 23.507 1.00 97.44 191 ARG A CA 1
ATOM 1450 C C . ARG A 1 191 ? -8.982 14.082 24.040 1.00 97.44 191 ARG A C 1
ATOM 1452 O O . ARG A 1 191 ? -9.923 13.635 24.686 1.00 97.44 191 ARG A O 1
ATOM 1459 N N . LYS A 1 192 ? -8.886 15.375 23.716 1.00 96.81 192 LYS A N 1
ATOM 1460 C CA . LYS A 1 192 ? -9.854 16.394 24.157 1.00 96.81 192 LYS A CA 1
ATOM 1461 C C . LYS A 1 192 ? -11.275 16.139 23.657 1.00 96.81 192 LYS A C 1
ATOM 1463 O O . LYS A 1 192 ? -12.210 16.532 24.340 1.00 96.81 192 LYS A O 1
ATOM 1468 N N . GLN A 1 193 ? -11.454 15.510 22.491 1.00 96.88 193 GLN A N 1
ATOM 1469 C CA . GLN A 1 193 ? -12.794 15.224 21.957 1.00 96.88 193 GLN A CA 1
ATOM 1470 C C . GLN A 1 193 ? -13.544 14.163 22.766 1.00 96.88 193 GLN A C 1
ATOM 1472 O O . GLN A 1 193 ? -14.769 14.144 22.739 1.00 96.88 193 GLN A O 1
ATOM 1477 N N . ILE A 1 194 ? -12.826 13.280 23.462 1.00 95.69 194 ILE A N 1
ATOM 1478 C CA . ILE A 1 194 ? -13.428 12.188 24.240 1.00 95.69 194 ILE A CA 1
ATOM 1479 C C . ILE A 1 194 ? -13.380 12.438 25.753 1.00 95.69 194 ILE A C 1
ATOM 1481 O O . ILE A 1 194 ? -13.934 11.655 26.526 1.00 95.69 194 ILE A O 1
ATOM 1485 N N . GLU A 1 195 ? -12.750 13.533 26.191 1.00 89.88 195 GLU A N 1
ATOM 1486 C CA . GLU A 1 195 ? -12.779 13.969 27.587 1.00 89.88 195 GLU A CA 1
ATOM 1487 C C . GLU A 1 195 ? -14.222 14.260 28.024 1.00 89.88 195 GLU A C 1
ATOM 1489 O O . GLU A 1 195 ? -14.918 15.083 27.435 1.00 89.88 195 GLU A O 1
ATOM 1494 N N . GLY A 1 196 ? -14.674 13.582 29.081 1.00 86.06 196 GLY A N 1
ATOM 1495 C CA . GLY A 1 196 ? -16.019 13.762 29.632 1.00 86.06 196 GLY A CA 1
ATOM 1496 C C . GLY A 1 196 ? -17.129 12.995 28.908 1.00 86.06 196 GLY A C 1
ATOM 1497 O O . GLY A 1 196 ? -18.286 13.133 29.293 1.00 86.06 196 GLY A O 1
ATOM 1498 N N . CYS A 1 197 ? -16.813 12.174 27.902 1.00 92.56 197 CYS A N 1
ATOM 1499 C CA . CYS A 1 197 ? -17.779 11.227 27.350 1.00 92.56 197 CYS A CA 1
ATOM 1500 C C . CYS A 1 197 ? -17.964 10.046 28.318 1.00 92.56 197 CYS A C 1
ATOM 1502 O O . CYS A 1 197 ? -16.991 9.384 28.687 1.00 92.56 197 CYS A O 1
ATOM 1504 N N . ASP A 1 198 ? -19.216 9.769 28.703 1.00 93.06 198 ASP A N 1
ATOM 1505 C CA . ASP A 1 198 ? -19.575 8.727 29.680 1.00 93.06 198 ASP A CA 1
ATOM 1506 C C . ASP A 1 198 ? -19.018 7.353 29.307 1.00 93.06 198 ASP A C 1
ATOM 1508 O O . ASP A 1 198 ? -18.590 6.594 30.177 1.00 93.06 198 ASP A O 1
ATOM 1512 N N . PHE A 1 199 ? -18.981 7.053 28.005 1.00 93.56 199 PHE A N 1
ATOM 1513 C CA . PHE A 1 199 ? -18.446 5.795 27.506 1.00 93.56 199 PHE A CA 1
ATOM 1514 C C . PHE A 1 199 ? -16.987 5.599 27.926 1.00 93.56 199 PHE A C 1
ATOM 1516 O O . PHE A 1 199 ? -16.628 4.497 28.313 1.00 93.56 199 PHE A O 1
ATOM 1523 N N . PHE A 1 200 ? -16.167 6.655 27.917 1.00 94.00 200 PHE A N 1
ATOM 1524 C CA . PHE A 1 200 ? -14.746 6.610 28.283 1.00 94.00 200 PHE A CA 1
ATOM 1525 C C . PHE A 1 200 ? -14.487 6.954 29.757 1.00 94.00 200 PHE A C 1
ATOM 1527 O O . PHE A 1 200 ? -13.355 7.254 30.143 1.00 94.00 200 PHE A O 1
ATOM 1534 N N . SER A 1 201 ? -15.514 6.904 30.608 1.00 90.75 201 SER A N 1
ATOM 1535 C CA . SER A 1 201 ? -15.341 7.087 32.048 1.00 90.75 201 SER A CA 1
ATOM 1536 C C . SER A 1 201 ? -14.393 6.026 32.623 1.00 90.75 201 SER A C 1
ATOM 1538 O O . SER A 1 201 ? -14.493 4.841 32.311 1.00 90.75 201 SER A O 1
ATOM 1540 N N . GLY A 1 202 ? -13.437 6.458 33.450 1.00 89.62 202 GLY A N 1
ATOM 1541 C CA . GLY A 1 202 ? -12.418 5.583 34.044 1.00 89.62 202 GLY A CA 1
ATOM 1542 C C . GLY A 1 202 ? -11.214 5.268 33.147 1.00 89.62 202 GLY A C 1
ATOM 1543 O O . GLY A 1 202 ? -10.255 4.665 33.627 1.00 89.62 202 GLY A O 1
ATOM 1544 N N . VAL A 1 203 ? -11.211 5.705 31.883 1.00 93.69 203 VAL A N 1
ATOM 1545 C CA . VAL A 1 203 ? -10.040 5.607 31.000 1.00 93.69 203 VAL A CA 1
ATOM 1546 C C . VAL A 1 203 ? -8.971 6.613 31.436 1.00 93.69 203 VAL A C 1
ATOM 1548 O O . VAL A 1 203 ? -9.260 7.787 31.678 1.00 93.69 203 VAL A O 1
ATOM 1551 N N . ALA A 1 204 ? -7.720 6.161 31.531 1.00 94.69 204 ALA A N 1
ATOM 1552 C CA . ALA A 1 204 ? -6.572 7.007 31.848 1.00 94.69 204 ALA A CA 1
ATOM 1553 C C . ALA A 1 204 ? -5.751 7.332 30.592 1.00 94.69 204 ALA A C 1
ATOM 1555 O O . ALA A 1 204 ? -5.728 6.559 29.637 1.00 94.69 204 ALA A O 1
ATOM 1556 N N . PHE A 1 205 ? -5.030 8.457 30.620 1.00 95.88 205 PHE A N 1
ATOM 1557 C CA . PHE A 1 205 ? -4.162 8.889 29.523 1.00 95.88 205 PHE A CA 1
ATOM 1558 C C . PHE A 1 205 ? -2.732 9.086 30.015 1.00 95.88 205 PHE A C 1
ATOM 1560 O O . PHE A 1 205 ? -2.487 9.928 30.885 1.00 95.88 205 PHE A O 1
ATOM 1567 N N . LYS A 1 206 ? -1.784 8.336 29.453 1.00 95.62 206 LYS A N 1
ATOM 1568 C CA . LYS A 1 206 ? -0.358 8.459 29.783 1.00 95.62 206 LYS A CA 1
ATOM 1569 C C . LYS A 1 206 ? 0.378 9.185 28.660 1.00 95.62 206 LYS A C 1
ATOM 1571 O O . LYS A 1 206 ? 0.223 8.788 27.512 1.00 95.62 206 LYS A O 1
ATOM 1576 N N . PRO A 1 207 ? 1.170 10.232 28.942 1.00 94.50 207 PRO A N 1
ATOM 1577 C CA . PRO A 1 207 ? 1.970 10.883 27.908 1.00 94.50 207 PRO A CA 1
ATOM 1578 C C . PRO A 1 207 ? 2.938 9.899 27.240 1.00 94.50 207 PRO A C 1
ATOM 1580 O O . PRO A 1 207 ? 3.630 9.154 27.935 1.00 94.50 207 PRO A O 1
ATOM 1583 N N . VAL A 1 208 ? 3.013 9.937 25.911 1.00 89.94 208 VAL A N 1
ATOM 1584 C CA . VAL A 1 208 ? 3.985 9.177 25.112 1.00 89.94 208 VAL A CA 1
ATOM 1585 C C . VAL A 1 208 ? 5.109 10.117 24.694 1.00 89.94 208 VAL A C 1
ATOM 1587 O O . VAL A 1 208 ? 4.868 11.261 24.306 1.00 89.94 208 VAL A O 1
ATOM 1590 N N . SER A 1 209 ? 6.350 9.652 24.809 1.00 81.31 209 SER A N 1
ATOM 1591 C CA . SER A 1 209 ? 7.529 10.418 24.395 1.00 81.31 209 SER A CA 1
ATOM 1592 C C . SER A 1 209 ? 7.960 9.997 22.997 1.00 81.31 209 SER A C 1
ATOM 1594 O O . SER A 1 209 ? 7.937 8.811 22.684 1.00 81.31 209 SER A O 1
ATOM 1596 N N . ALA A 1 210 ? 8.377 10.957 22.173 1.00 72.50 210 ALA A N 1
ATOM 1597 C CA . ALA A 1 210 ? 8.981 10.647 20.883 1.00 72.50 210 ALA A CA 1
ATOM 1598 C C . ALA A 1 210 ? 10.370 10.005 21.064 1.00 72.50 210 ALA A C 1
ATOM 1600 O O . ALA A 1 210 ? 11.125 10.433 21.947 1.00 72.50 210 ALA A O 1
ATOM 1601 N N . PRO A 1 211 ? 10.760 9.064 20.188 1.00 68.94 211 PRO A N 1
ATOM 1602 C CA . PRO A 1 211 ? 12.164 8.752 19.960 1.00 68.94 211 PRO A CA 1
ATOM 1603 C C . PRO A 1 211 ? 12.897 10.039 19.522 1.00 68.94 211 PRO A C 1
ATOM 1605 O O . PRO A 1 211 ? 12.493 10.668 18.541 1.00 68.94 211 PRO A O 1
ATOM 1608 N N . PRO A 1 212 ? 13.962 10.476 20.220 1.00 62.97 212 PRO A N 1
ATOM 1609 C CA . PRO A 1 212 ? 14.563 11.802 20.020 1.00 62.97 212 PRO A CA 1
ATOM 1610 C C . PRO A 1 212 ? 15.316 11.969 18.689 1.00 62.97 212 PRO A C 1
ATOM 1612 O O . PRO A 1 212 ? 15.727 13.074 18.344 1.00 62.97 212 PRO A O 1
ATOM 1615 N N . GLU A 1 213 ? 15.524 10.884 17.949 1.00 70.31 213 GLU A N 1
ATOM 1616 C CA . GLU A 1 213 ? 16.405 10.821 16.781 1.00 70.31 213 GLU A CA 1
ATOM 1617 C C . GLU A 1 213 ? 15.696 10.987 15.424 1.00 70.31 213 GLU A C 1
ATOM 1619 O O . GLU A 1 213 ? 16.366 11.173 14.408 1.00 70.31 213 GLU A O 1
ATOM 1624 N N . ASN A 1 214 ? 14.357 11.035 15.391 1.00 73.00 214 ASN A N 1
ATOM 1625 C CA . ASN A 1 214 ? 13.585 11.230 14.160 1.00 73.00 214 ASN A CA 1
ATOM 1626 C C . ASN A 1 214 ? 12.941 12.631 14.106 1.00 73.00 214 ASN A C 1
ATOM 1628 O O . ASN A 1 214 ? 11.926 12.905 14.746 1.00 73.00 214 ASN A O 1
ATOM 1632 N N . ARG A 1 215 ? 13.516 13.537 13.301 1.00 76.75 215 ARG A N 1
ATOM 1633 C CA . ARG A 1 215 ? 13.050 14.933 13.174 1.00 76.75 215 ARG A CA 1
ATOM 1634 C C . ARG A 1 215 ? 11.583 15.046 12.737 1.00 76.75 215 ARG A C 1
ATOM 1636 O O . ARG A 1 215 ? 10.880 15.905 13.258 1.00 76.75 215 ARG A O 1
ATOM 1643 N N . LYS A 1 216 ? 11.111 14.177 11.833 1.00 71.88 216 LYS A N 1
ATOM 1644 C CA . LYS A 1 216 ? 9.705 14.176 11.385 1.00 71.88 216 LYS A CA 1
ATOM 1645 C C . LYS A 1 216 ? 8.755 13.823 12.529 1.00 71.88 216 LYS A C 1
ATOM 1647 O O . LYS A 1 216 ? 7.684 14.405 12.642 1.00 71.88 216 LYS A O 1
ATOM 1652 N N . VAL A 1 217 ? 9.172 12.901 13.394 1.00 79.00 217 VAL A N 1
ATOM 1653 C CA . VAL A 1 217 ? 8.404 12.471 14.569 1.00 79.00 217 VAL A CA 1
ATOM 1654 C C . VAL A 1 217 ? 8.338 13.580 15.620 1.00 79.00 217 VAL A C 1
ATOM 1656 O O . VAL A 1 217 ? 7.287 13.795 16.221 1.00 79.00 217 VAL A O 1
ATOM 1659 N N . VAL A 1 218 ? 9.421 14.342 15.795 1.00 80.88 218 VAL A N 1
ATOM 1660 C CA . VAL A 1 218 ? 9.432 15.536 16.657 1.00 80.88 218 VAL A CA 1
ATOM 1661 C C . VAL A 1 218 ? 8.496 16.621 16.115 1.00 80.88 218 VAL A C 1
ATOM 1663 O O . VAL A 1 218 ? 7.659 17.122 16.862 1.00 80.88 218 VAL A O 1
ATOM 1666 N N . GLU A 1 219 ? 8.579 16.939 14.820 1.00 79.06 219 GLU A N 1
ATOM 1667 C CA . GLU A 1 219 ? 7.698 17.920 14.165 1.00 79.06 219 GLU A CA 1
ATOM 1668 C C . GLU A 1 219 ? 6.216 17.501 14.256 1.00 79.06 219 GLU A C 1
ATOM 1670 O O . GLU A 1 219 ? 5.351 18.324 14.567 1.00 79.06 219 GLU A O 1
ATOM 1675 N N . ALA A 1 220 ? 5.917 16.209 14.076 1.00 80.69 220 ALA A N 1
ATOM 1676 C CA . ALA A 1 220 ? 4.576 15.666 14.282 1.00 80.69 220 ALA A CA 1
ATOM 1677 C C . ALA A 1 220 ? 4.116 15.822 15.742 1.00 80.69 220 ALA A C 1
ATOM 1679 O O . ALA A 1 220 ? 2.993 16.259 15.990 1.00 80.69 220 ALA A O 1
ATOM 1680 N N . LEU A 1 221 ? 4.971 15.523 16.728 1.00 85.69 2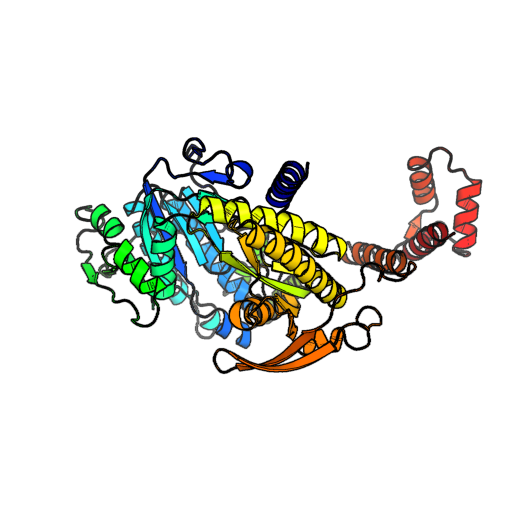21 LEU A N 1
ATOM 1681 C CA . LEU A 1 221 ? 4.630 15.661 18.149 1.00 85.69 221 LEU A CA 1
ATOM 1682 C C . LEU A 1 221 ? 4.287 17.107 18.530 1.00 85.69 221 LEU A C 1
ATOM 1684 O O . LEU A 1 221 ? 3.326 17.340 19.272 1.00 85.69 221 LEU A O 1
ATOM 1688 N N . GLU A 1 222 ? 5.047 18.069 18.004 1.00 83.50 222 GLU A N 1
ATOM 1689 C CA . GLU A 1 222 ? 4.773 19.499 18.160 1.00 83.50 222 GLU A CA 1
ATOM 1690 C C . GLU A 1 222 ? 3.429 19.877 17.526 1.00 83.50 222 GLU A C 1
ATOM 1692 O O . GLU A 1 222 ? 2.597 20.506 18.186 1.00 83.50 222 GLU A O 1
ATOM 1697 N N . SER A 1 223 ? 3.172 19.431 16.290 1.00 82.12 223 SER A N 1
ATOM 1698 C CA . SER A 1 223 ? 1.905 19.676 15.589 1.00 82.12 223 SER A CA 1
ATOM 1699 C C . SER A 1 223 ? 0.698 19.084 16.319 1.00 82.12 223 SER A C 1
ATOM 1701 O O . SER A 1 223 ? -0.383 19.674 16.304 1.00 82.12 223 SER A O 1
ATOM 1703 N N . MET A 1 224 ? 0.860 17.926 16.956 1.00 91.31 224 MET A N 1
ATOM 1704 C CA . MET A 1 224 ? -0.197 17.245 17.705 1.00 91.31 224 MET A CA 1
ATOM 1705 C C . MET A 1 224 ? -0.479 17.885 19.065 1.00 91.31 224 MET A C 1
ATOM 1707 O O . MET A 1 224 ? -1.488 17.561 19.691 1.00 91.31 224 MET A O 1
ATOM 1711 N N . GLY A 1 225 ? 0.402 18.765 19.552 1.00 89.56 225 GLY A N 1
ATOM 1712 C CA . GLY A 1 225 ? 0.345 19.303 20.910 1.00 89.56 225 GLY A CA 1
ATOM 1713 C C . GLY A 1 225 ? 0.564 18.237 21.989 1.00 89.56 225 GLY A C 1
ATOM 1714 O O . GLY A 1 225 ? 0.080 18.412 23.108 1.00 89.56 225 GLY A O 1
ATOM 1715 N N . GLY A 1 226 ? 1.232 17.129 21.655 1.00 92.50 226 GLY A N 1
ATOM 1716 C CA . GLY A 1 226 ? 1.464 15.972 22.525 1.00 92.50 226 GLY A CA 1
ATOM 1717 C C . GLY A 1 226 ? 0.734 14.696 22.089 1.00 92.50 226 GLY A C 1
ATOM 1718 O O . GLY A 1 226 ? -0.285 14.747 21.400 1.00 92.50 226 GLY A O 1
ATOM 1719 N N . ALA A 1 227 ? 1.269 13.556 22.530 1.00 95.00 227 ALA A N 1
ATOM 1720 C CA . ALA A 1 227 ? 0.751 12.213 22.283 1.00 95.00 227 ALA A CA 1
ATOM 1721 C C . ALA A 1 227 ? 0.429 11.511 23.612 1.00 95.00 227 ALA A C 1
ATOM 1723 O O . ALA A 1 227 ? 1.149 11.684 24.600 1.00 95.00 227 ALA A O 1
ATOM 1724 N N . PHE A 1 228 ? -0.649 10.727 23.647 1.00 96.38 228 PHE A N 1
ATOM 1725 C CA . PHE A 1 228 ? -1.143 10.071 24.856 1.00 96.38 228 PHE A CA 1
ATOM 1726 C C . PHE A 1 228 ? -1.603 8.645 24.572 1.00 96.38 228 PHE A C 1
ATOM 1728 O O . PHE A 1 228 ? -2.481 8.430 23.744 1.00 96.38 228 PHE A O 1
ATOM 1735 N N . GLU A 1 229 ? -1.069 7.684 25.313 1.00 96.56 229 GLU A N 1
ATOM 1736 C CA . GLU A 1 229 ? -1.572 6.320 25.347 1.00 96.56 229 GLU A CA 1
ATOM 1737 C C . GLU A 1 229 ? -2.911 6.304 26.088 1.00 96.56 229 GLU A C 1
ATOM 1739 O O . GLU A 1 229 ? -3.022 6.806 27.213 1.00 96.56 229 GLU A O 1
ATOM 1744 N N . LEU A 1 230 ? -3.917 5.705 25.459 1.00 96.31 230 LEU A N 1
ATOM 1745 C CA . LEU A 1 230 ? -5.197 5.389 26.067 1.00 96.31 230 LEU A CA 1
ATOM 1746 C C . LEU A 1 230 ? -5.070 4.086 26.868 1.00 96.31 230 LEU A C 1
ATOM 1748 O O . LEU A 1 230 ? -4.872 3.009 26.308 1.00 96.31 230 LEU A O 1
ATOM 1752 N N . CYS A 1 231 ? -5.231 4.180 28.186 1.00 94.50 231 CYS A N 1
ATOM 1753 C CA . CYS A 1 231 ? -5.237 3.043 29.101 1.00 94.50 231 CYS A CA 1
ATOM 1754 C C . CYS A 1 231 ? -6.666 2.781 29.592 1.00 94.50 231 CYS A C 1
ATOM 1756 O O . CYS A 1 231 ? -7.117 3.389 30.568 1.00 94.50 231 CYS A O 1
ATOM 1758 N N . ALA A 1 232 ? -7.375 1.880 28.913 1.00 91.62 232 ALA A N 1
ATOM 1759 C CA . ALA A 1 232 ? -8.684 1.410 29.353 1.00 91.62 232 ALA A CA 1
ATOM 1760 C C . ALA A 1 232 ? -8.534 0.309 30.429 1.00 91.62 232 ALA A C 1
ATOM 1762 O O . ALA A 1 232 ? -7.655 -0.544 30.287 1.00 91.62 232 ALA A O 1
ATOM 1763 N N . PRO A 1 233 ? -9.358 0.315 31.495 1.00 88.31 233 PRO A N 1
ATOM 1764 C CA . PRO A 1 233 ? -9.451 -0.795 32.447 1.00 88.31 233 PRO A CA 1
ATOM 1765 C C . PRO A 1 233 ? -9.791 -2.137 31.777 1.00 88.31 233 PRO A C 1
ATOM 1767 O O . PRO A 1 233 ? -10.441 -2.158 30.735 1.00 88.31 233 PRO A O 1
ATOM 1770 N N . ASP A 1 234 ? -9.415 -3.262 32.392 1.00 81.94 234 ASP A N 1
ATOM 1771 C CA . ASP A 1 234 ? -9.668 -4.601 31.824 1.00 81.94 234 ASP A CA 1
ATOM 1772 C C . ASP A 1 234 ? -11.166 -4.937 31.678 1.00 81.94 234 ASP A C 1
ATOM 1774 O O . ASP A 1 234 ? -11.542 -5.735 30.821 1.00 81.94 234 ASP A O 1
ATOM 1778 N N . ASP A 1 235 ? -12.031 -4.332 32.497 1.00 83.50 235 ASP A N 1
ATOM 1779 C CA . ASP A 1 235 ? -13.490 -4.477 32.437 1.00 83.50 235 ASP A CA 1
ATOM 1780 C C . ASP A 1 235 ? -14.163 -3.507 31.448 1.00 83.50 235 ASP A C 1
ATOM 1782 O O . ASP A 1 235 ? -15.364 -3.622 31.180 1.00 83.50 235 ASP A O 1
ATOM 1786 N N . HIS A 1 236 ? -13.398 -2.588 30.849 1.00 88.06 236 HIS A N 1
ATOM 1787 C CA . HIS A 1 236 ? -13.879 -1.699 29.802 1.00 88.06 236 HIS A CA 1
ATOM 1788 C C . HIS A 1 236 ? -14.041 -2.482 28.498 1.00 88.06 236 HIS A C 1
ATOM 1790 O O . HIS A 1 236 ? -13.094 -2.690 27.739 1.00 88.06 236 HIS A O 1
ATOM 1796 N N . THR A 1 237 ? -15.260 -2.935 28.230 1.00 83.81 237 THR A N 1
ATOM 1797 C CA . THR A 1 237 ? -15.554 -3.834 27.112 1.00 83.81 237 THR A CA 1
ATOM 1798 C C . THR A 1 237 ? -16.272 -3.121 25.980 1.00 83.81 237 THR A C 1
ATOM 1800 O O . THR A 1 237 ? -17.120 -2.252 26.188 1.00 83.81 237 THR A O 1
ATOM 1803 N N . VAL A 1 238 ? -15.943 -3.525 24.756 1.00 88.62 238 VAL A N 1
ATOM 1804 C CA . VAL A 1 238 ? -16.723 -3.188 23.568 1.00 88.62 238 VAL A CA 1
ATOM 1805 C C . VAL A 1 238 ? -17.341 -4.460 23.015 1.00 88.62 238 VAL A C 1
ATOM 1807 O O . VAL A 1 238 ? -16.763 -5.542 23.094 1.00 88.62 238 VAL A O 1
ATOM 1810 N N . GLU A 1 239 ? -18.544 -4.354 22.464 1.00 88.44 239 GLU A N 1
ATOM 1811 C CA . GLU A 1 239 ? -19.185 -5.506 21.841 1.00 88.44 239 GLU A CA 1
ATOM 1812 C C . GLU A 1 239 ? -18.369 -5.926 20.606 1.00 88.44 239 GLU A C 1
ATOM 1814 O O . GLU A 1 239 ? -18.273 -5.169 19.632 1.00 88.44 239 GLU A O 1
ATOM 1819 N N . LEU A 1 240 ? -17.790 -7.126 20.650 1.00 90.38 240 LEU A N 1
ATOM 1820 C CA . LEU A 1 240 ? -16.943 -7.649 19.580 1.00 90.38 240 LEU A CA 1
ATOM 1821 C C . LEU A 1 240 ? -17.765 -8.040 18.352 1.00 90.38 240 LEU A C 1
ATOM 1823 O O . LEU A 1 240 ? -18.961 -8.322 18.428 1.00 90.38 240 LEU A O 1
ATOM 1827 N N . THR A 1 241 ? -17.100 -8.029 17.203 1.00 89.94 241 THR A N 1
ATOM 1828 C CA . THR A 1 241 ? -17.655 -8.567 15.957 1.00 89.94 241 THR A CA 1
ATOM 1829 C C . THR A 1 241 ? -17.314 -10.048 15.828 1.00 89.94 241 THR A C 1
ATOM 1831 O O . THR A 1 241 ? -16.373 -10.519 16.467 1.00 89.94 241 THR A O 1
ATOM 1834 N N . ASP A 1 242 ? -18.104 -10.789 15.049 1.00 90.44 242 ASP A N 1
ATOM 1835 C CA . ASP A 1 242 ? -17.840 -12.206 14.796 1.00 90.44 242 ASP A CA 1
ATOM 1836 C C . ASP A 1 242 ? -16.509 -12.357 14.045 1.00 90.44 242 ASP A C 1
ATOM 1838 O O . ASP A 1 242 ? -16.265 -11.675 13.050 1.00 90.44 242 ASP A O 1
ATOM 1842 N N . VAL A 1 243 ? -15.648 -13.249 14.532 1.00 89.06 243 VAL A N 1
ATOM 1843 C CA . VAL A 1 243 ? -14.321 -13.500 13.959 1.00 89.06 243 VAL A CA 1
ATOM 1844 C C . VAL A 1 243 ? -14.388 -14.170 12.585 1.00 89.06 243 VAL A C 1
ATOM 1846 O O . VAL A 1 243 ? -13.408 -14.130 11.842 1.00 89.06 243 VAL A O 1
ATOM 1849 N N . GLU A 1 244 ? -15.536 -14.755 12.235 1.00 91.69 244 GLU A N 1
ATOM 1850 C CA . GLU A 1 244 ? -15.803 -15.331 10.917 1.00 91.69 244 GLU A CA 1
ATOM 1851 C C . GLU A 1 244 ? -16.602 -14.394 9.993 1.00 91.69 244 GLU A C 1
ATOM 1853 O O . GLU A 1 244 ? -16.961 -14.800 8.888 1.00 91.69 244 GLU A O 1
ATOM 1858 N N . ASP A 1 245 ? -16.857 -13.137 10.385 1.00 93.62 245 ASP A N 1
ATOM 1859 C CA . ASP A 1 245 ? -17.562 -12.156 9.546 1.00 93.62 245 ASP A CA 1
ATOM 1860 C C . ASP A 1 245 ? -16.732 -11.761 8.313 1.00 93.62 245 ASP A C 1
ATOM 1862 O O . ASP A 1 245 ? -15.878 -10.875 8.338 1.00 93.62 245 ASP A O 1
ATOM 1866 N N . ASP A 1 246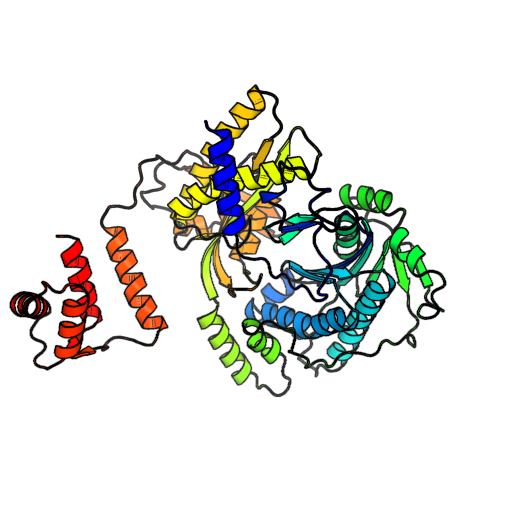 ? -17.008 -12.422 7.193 1.00 94.56 246 ASP A N 1
ATOM 1867 C CA . ASP A 1 246 ? -16.310 -12.238 5.925 1.00 94.56 246 ASP A CA 1
ATOM 1868 C C . ASP A 1 246 ? -16.999 -11.249 4.973 1.00 94.56 246 ASP A C 1
ATOM 1870 O O . ASP A 1 246 ? -16.469 -10.967 3.894 1.00 94.56 246 ASP A O 1
ATOM 1874 N N . ARG A 1 247 ? -18.131 -10.646 5.378 1.00 94.62 247 ARG A N 1
ATOM 1875 C CA . ARG A 1 247 ? -18.958 -9.754 4.534 1.00 94.62 247 ARG A CA 1
ATOM 1876 C C . ARG A 1 247 ? -18.168 -8.609 3.918 1.00 94.62 247 ARG A C 1
ATOM 1878 O O . ARG A 1 247 ? -18.540 -8.063 2.875 1.00 94.62 247 ARG A O 1
ATOM 1885 N N . TYR A 1 248 ? -17.109 -8.200 4.606 1.00 93.31 248 TYR A N 1
ATOM 1886 C CA . TYR A 1 248 ? -16.314 -7.049 4.235 1.00 93.31 248 TYR A CA 1
ATOM 1887 C C . TYR A 1 248 ? -14.983 -7.402 3.572 1.00 93.31 248 TYR A C 1
ATOM 1889 O O . TYR A 1 248 ? -14.404 -6.508 2.953 1.00 93.31 248 TYR A O 1
ATOM 1897 N N . LEU A 1 249 ? -14.529 -8.653 3.638 1.00 92.88 249 LEU A N 1
ATOM 1898 C CA . LEU A 1 249 ? -13.265 -9.078 3.046 1.00 92.88 249 LEU A CA 1
ATOM 1899 C C . LEU A 1 249 ? -13.392 -9.217 1.520 1.00 92.88 249 LEU A C 1
ATOM 1901 O O . LEU A 1 249 ? -14.416 -9.657 0.997 1.00 92.88 249 LEU A O 1
ATOM 1905 N N . GLN A 1 250 ? -12.346 -8.845 0.780 1.00 90.50 250 GLN A N 1
ATOM 1906 C CA . GLN A 1 250 ? -12.303 -9.052 -0.667 1.00 90.50 250 GLN A CA 1
ATOM 1907 C C . GLN A 1 250 ? -12.355 -10.546 -1.000 1.00 90.50 250 GLN A C 1
ATOM 1909 O O . GLN A 1 250 ? -11.705 -11.369 -0.351 1.00 90.50 250 GLN A O 1
ATOM 1914 N N . ARG A 1 251 ? -13.087 -10.901 -2.060 1.00 92.06 251 ARG A N 1
ATOM 1915 C CA . ARG A 1 251 ? -13.331 -12.298 -2.443 1.00 92.06 251 ARG A CA 1
ATOM 1916 C C . ARG A 1 251 ? -12.036 -13.076 -2.671 1.00 92.06 251 ARG A C 1
ATOM 1918 O O . ARG A 1 251 ? -11.932 -14.240 -2.294 1.00 92.06 251 ARG A O 1
ATOM 1925 N N . GLU A 1 252 ? -11.055 -12.435 -3.288 1.00 91.81 252 GLU A N 1
ATOM 1926 C CA . GLU A 1 252 ? -9.752 -13.001 -3.621 1.00 91.81 252 GLU A CA 1
ATOM 1927 C C . GLU A 1 252 ? -8.938 -13.352 -2.363 1.00 91.81 252 GLU A C 1
ATOM 1929 O O . GLU A 1 252 ? -8.126 -14.277 -2.407 1.00 91.81 252 GLU A O 1
ATOM 1934 N N . MET A 1 253 ? -9.219 -12.686 -1.235 1.00 93.94 253 MET A N 1
ATOM 1935 C CA . MET A 1 253 ? -8.557 -12.876 0.060 1.00 93.94 253 MET A CA 1
ATOM 1936 C C . MET A 1 253 ? -9.214 -13.959 0.931 1.00 93.94 253 MET A C 1
ATOM 1938 O O . MET A 1 253 ? -8.596 -14.426 1.885 1.00 93.94 253 MET A O 1
ATOM 1942 N N . LEU A 1 254 ? -10.430 -14.416 0.603 1.00 95.31 254 LEU A N 1
ATOM 1943 C CA . LEU A 1 254 ? -11.154 -15.419 1.404 1.00 95.31 254 LEU A CA 1
ATOM 1944 C C . LEU A 1 254 ? -10.375 -16.734 1.543 1.00 95.31 254 LEU A C 1
ATOM 1946 O O . LEU A 1 254 ? -10.322 -17.316 2.623 1.00 95.31 254 LEU A O 1
ATOM 1950 N N . ALA A 1 255 ? -9.736 -17.193 0.463 1.00 96.00 255 ALA A N 1
ATOM 1951 C CA . ALA A 1 255 ? -8.939 -18.419 0.487 1.00 96.00 255 ALA A CA 1
ATOM 1952 C C . ALA A 1 255 ? -7.701 -18.284 1.393 1.00 96.00 255 ALA A C 1
ATOM 1954 O O . ALA A 1 255 ? -7.349 -19.227 2.097 1.00 96.00 255 ALA A O 1
ATOM 1955 N N . PHE A 1 256 ? -7.089 -17.098 1.432 1.00 96.62 256 PHE A N 1
ATOM 1956 C CA . PHE A 1 256 ? -5.982 -16.797 2.336 1.00 96.62 256 PHE A CA 1
ATOM 1957 C C . PHE A 1 256 ? -6.448 -16.796 3.796 1.00 96.62 256 PHE A C 1
ATOM 1959 O O . PHE A 1 256 ? -5.841 -17.472 4.621 1.00 96.62 256 PHE A O 1
ATOM 1966 N N . ALA A 1 257 ? -7.557 -16.122 4.116 1.00 96.31 257 ALA A N 1
ATOM 1967 C CA . ALA A 1 257 ? -8.120 -16.124 5.469 1.00 96.31 257 ALA A CA 1
ATOM 1968 C C . ALA A 1 257 ? -8.517 -17.543 5.923 1.00 96.31 257 ALA A C 1
ATOM 1970 O O . ALA A 1 257 ? -8.207 -17.955 7.040 1.00 96.31 257 ALA A O 1
ATOM 1971 N N . GLY A 1 258 ? -9.092 -18.343 5.019 1.00 95.25 258 GLY A N 1
ATOM 1972 C CA . GLY A 1 258 ? -9.459 -19.740 5.264 1.00 95.25 258 GLY A CA 1
ATOM 1973 C C . GLY A 1 258 ? -8.287 -20.649 5.653 1.00 95.25 258 GLY A C 1
ATOM 1974 O O . GLY A 1 258 ? -8.508 -21.688 6.274 1.00 95.25 258 GLY A O 1
ATOM 1975 N N . ARG A 1 259 ? -7.038 -20.249 5.378 1.00 95.69 259 ARG A N 1
ATOM 1976 C CA . ARG A 1 259 ? -5.829 -20.964 5.819 1.00 95.69 259 ARG A CA 1
ATOM 1977 C C . ARG A 1 259 ? -5.692 -21.027 7.349 1.00 95.69 259 ARG A C 1
ATOM 1979 O O . ARG A 1 259 ? -5.010 -21.917 7.856 1.00 95.69 259 ARG A O 1
ATOM 1986 N N . HIS A 1 260 ? -6.339 -20.109 8.073 1.00 95.38 260 HIS A N 1
ATOM 1987 C CA . HIS A 1 260 ? -6.349 -20.042 9.540 1.00 95.38 260 HIS A CA 1
ATOM 1988 C C . HIS A 1 260 ? -7.306 -21.042 10.202 1.00 95.38 260 HIS A C 1
ATOM 1990 O O . HIS A 1 260 ? -7.292 -21.178 11.423 1.00 95.38 260 HIS A O 1
ATOM 1996 N N . ARG A 1 261 ? -8.130 -21.754 9.423 1.00 93.88 261 ARG A N 1
ATOM 1997 C CA . ARG A 1 261 ? -9.077 -22.733 9.960 1.00 93.88 261 ARG A CA 1
ATOM 1998 C C . ARG A 1 261 ? -8.341 -23.844 10.700 1.00 93.88 261 ARG A C 1
ATOM 2000 O O . ARG A 1 261 ? -7.422 -24.479 10.167 1.00 93.88 261 ARG A O 1
ATOM 2007 N N . VAL A 1 262 ? -8.763 -24.066 11.939 1.00 91.50 262 VAL A N 1
ATOM 2008 C CA . VAL A 1 262 ? -8.120 -25.002 12.865 1.00 91.50 262 VAL A CA 1
ATOM 2009 C C . VAL A 1 262 ? -8.358 -26.448 12.427 1.00 91.50 262 VAL A C 1
ATOM 2011 O O . VAL A 1 262 ? -7.515 -27.310 12.656 1.00 91.50 262 VAL A O 1
ATOM 2014 N N . GLU A 1 263 ? -9.465 -26.706 11.730 1.00 92.88 263 GLU A N 1
ATOM 2015 C CA . GLU A 1 263 ? -9.861 -28.043 11.284 1.00 92.88 263 GLU A CA 1
ATOM 2016 C C . GLU A 1 263 ? -9.054 -28.551 10.083 1.00 92.88 263 GLU A C 1
ATOM 2018 O O . GLU A 1 263 ? -9.111 -29.742 9.786 1.00 92.88 263 GLU A O 1
ATOM 2023 N N . LEU A 1 264 ? -8.318 -27.676 9.385 1.00 94.69 264 LEU A N 1
ATOM 2024 C CA . LEU A 1 264 ? -7.490 -28.091 8.255 1.00 94.69 264 LEU A CA 1
ATOM 2025 C C . LEU A 1 264 ? -6.300 -28.922 8.740 1.00 94.69 264 LEU A C 1
ATOM 2027 O O . LEU A 1 264 ? -5.556 -28.518 9.638 1.00 94.69 264 LEU A O 1
ATOM 2031 N N . SER A 1 265 ? -6.081 -30.062 8.095 1.00 94.62 265 SER A N 1
ATOM 2032 C CA . SER A 1 265 ? -4.831 -30.810 8.208 1.00 94.62 265 SER A CA 1
ATOM 2033 C C . SER A 1 265 ? -3.680 -30.079 7.508 1.00 94.62 265 SER A C 1
ATOM 2035 O O . SER A 1 265 ? -3.893 -29.241 6.628 1.00 94.62 265 SER A O 1
ATOM 2037 N N . ASP A 1 266 ? -2.439 -30.424 7.851 1.00 92.75 266 ASP A N 1
ATOM 2038 C CA . ASP A 1 266 ? -1.260 -29.833 7.204 1.00 92.75 266 ASP A CA 1
ATOM 2039 C C . ASP A 1 266 ? -1.227 -30.121 5.697 1.00 92.75 266 ASP A C 1
ATOM 2041 O O . ASP A 1 266 ? -0.938 -29.228 4.906 1.00 92.75 266 ASP A O 1
ATOM 2045 N N . THR A 1 267 ? -1.648 -31.317 5.274 1.00 96.50 267 THR A N 1
ATOM 2046 C CA . THR A 1 267 ? -1.753 -31.676 3.851 1.00 96.50 267 THR A CA 1
ATOM 2047 C C . THR A 1 267 ? -2.793 -30.832 3.108 1.00 96.50 267 THR A C 1
ATOM 2049 O O . THR A 1 267 ? -2.582 -30.455 1.955 1.00 96.50 267 THR A O 1
ATOM 2052 N N . GLU A 1 268 ? -3.920 -30.502 3.744 1.00 97.56 268 GLU A N 1
ATOM 2053 C CA . GLU A 1 268 ? -4.918 -29.606 3.147 1.00 97.56 268 GLU A CA 1
ATOM 2054 C C . GLU A 1 268 ? -4.393 -28.170 3.040 1.00 97.56 268 GLU A C 1
ATOM 2056 O O . GLU A 1 268 ? -4.642 -27.510 2.029 1.00 97.56 268 GLU A O 1
ATOM 2061 N N . ARG A 1 269 ? -3.617 -27.702 4.028 1.00 95.69 269 ARG A N 1
ATOM 2062 C CA . ARG A 1 269 ? -2.945 -26.394 3.965 1.00 95.69 269 ARG A CA 1
ATOM 2063 C C . ARG A 1 269 ? -1.886 -26.347 2.866 1.00 95.69 269 ARG A C 1
ATOM 2065 O O . ARG A 1 269 ? -1.858 -25.382 2.115 1.00 95.69 269 ARG A O 1
ATOM 2072 N N . GLU A 1 270 ? -1.064 -27.381 2.716 1.00 95.69 270 GLU A N 1
ATOM 2073 C CA . GLU A 1 270 ? -0.058 -27.470 1.643 1.00 95.69 270 GLU A CA 1
ATOM 2074 C C . GLU A 1 270 ? -0.696 -27.468 0.248 1.00 95.69 270 GLU A C 1
ATOM 2076 O O . GLU A 1 270 ? -0.197 -26.832 -0.689 1.00 95.69 270 GLU A O 1
ATOM 2081 N N . ARG A 1 271 ? -1.835 -28.154 0.103 1.00 97.25 271 ARG A N 1
ATOM 2082 C CA . ARG A 1 271 ? -2.617 -28.126 -1.133 1.00 97.25 271 ARG A CA 1
ATOM 2083 C C . ARG A 1 271 ? -3.153 -26.724 -1.417 1.00 97.25 271 ARG A C 1
ATOM 2085 O O . ARG A 1 271 ? -3.004 -26.247 -2.539 1.00 97.25 271 ARG A O 1
ATOM 2092 N N . LEU A 1 272 ? -3.740 -26.070 -0.415 1.00 97.44 272 LEU A N 1
ATOM 2093 C CA . LEU A 1 272 ? -4.214 -24.693 -0.534 1.00 97.44 272 LEU A CA 1
ATOM 2094 C C . LEU A 1 272 ? -3.066 -23.745 -0.909 1.00 97.44 272 LEU A C 1
ATOM 2096 O O . LEU A 1 272 ? -3.222 -22.935 -1.817 1.00 97.44 272 LEU A O 1
ATOM 2100 N N . ASP A 1 273 ? -1.896 -23.890 -0.285 1.00 96.50 273 ASP A N 1
ATOM 2101 C CA . ASP A 1 273 ? -0.707 -23.093 -0.597 1.00 96.50 273 ASP A CA 1
ATOM 2102 C C . ASP A 1 273 ? -0.290 -23.270 -2.063 1.00 96.50 273 ASP A C 1
ATOM 2104 O O . ASP A 1 273 ? -0.033 -22.284 -2.751 1.00 96.50 273 ASP A O 1
ATOM 2108 N N . SER A 1 274 ? -0.308 -24.502 -2.577 1.00 96.75 274 SER A N 1
ATOM 2109 C CA . SER A 1 274 ? -0.001 -24.792 -3.985 1.00 96.75 274 SER A CA 1
ATOM 2110 C C . SER A 1 274 ? -1.016 -24.159 -4.949 1.00 96.75 274 SER A C 1
ATOM 2112 O O . SER A 1 274 ? -0.638 -23.621 -5.993 1.00 96.75 274 SER A O 1
ATOM 2114 N N . GLU A 1 275 ? -2.306 -24.191 -4.602 1.00 96.81 275 GLU A N 1
ATOM 2115 C CA . GLU A 1 275 ? -3.378 -23.558 -5.382 1.00 96.81 275 GLU A CA 1
ATOM 2116 C C . GLU A 1 275 ? -3.232 -22.024 -5.399 1.00 96.81 275 GLU A C 1
ATOM 2118 O O . GLU A 1 275 ? -3.360 -21.399 -6.456 1.00 96.81 275 GLU A O 1
ATOM 2123 N N . LEU A 1 276 ? -2.904 -21.413 -4.255 1.00 96.19 276 LEU A N 1
ATOM 2124 C CA . LEU A 1 276 ? -2.667 -19.971 -4.133 1.00 96.19 276 LEU A CA 1
ATOM 2125 C C . LEU A 1 276 ? -1.413 -19.532 -4.901 1.00 96.19 276 LEU A C 1
ATOM 2127 O O . LEU A 1 276 ? -1.464 -18.538 -5.627 1.00 96.19 276 LEU A O 1
ATOM 2131 N N . GLN A 1 277 ? -0.316 -20.290 -4.803 1.00 95.38 277 GLN A N 1
ATOM 2132 C CA . GLN A 1 277 ? 0.914 -20.035 -5.560 1.00 95.38 277 GLN A CA 1
ATOM 2133 C C . GLN A 1 277 ? 0.659 -20.077 -7.066 1.00 95.38 277 GLN A C 1
ATOM 2135 O O . GLN A 1 277 ? 0.981 -19.121 -7.766 1.00 95.38 277 GLN A O 1
ATOM 2140 N N . GLY A 1 278 ? 0.028 -21.143 -7.570 1.00 95.62 278 GLY A N 1
ATOM 2141 C CA . GLY A 1 278 ? -0.238 -21.293 -9.003 1.00 95.62 278 GLY A CA 1
ATOM 2142 C C . GLY A 1 278 ? -1.170 -20.222 -9.577 1.00 95.62 278 GLY A C 1
ATOM 2143 O O . GLY A 1 278 ? -1.134 -19.959 -10.780 1.00 95.62 278 GLY A O 1
ATOM 2144 N N . ARG A 1 279 ? -2.001 -19.601 -8.732 1.00 95.12 279 ARG A N 1
ATOM 2145 C CA . ARG A 1 279 ? -2.954 -18.568 -9.144 1.00 95.12 279 ARG A CA 1
ATOM 2146 C C . ARG A 1 279 ? -2.390 -17.151 -9.080 1.00 95.12 279 ARG A C 1
ATOM 2148 O O . ARG A 1 279 ? -2.706 -16.358 -9.963 1.00 95.12 279 ARG A O 1
ATOM 2155 N N . TYR A 1 280 ? -1.624 -16.830 -8.041 1.00 95.31 280 TYR A N 1
ATOM 2156 C CA . TYR A 1 280 ? -1.270 -15.444 -7.715 1.00 95.31 280 TYR A CA 1
ATOM 2157 C C . TYR A 1 280 ? 0.232 -15.159 -7.729 1.00 95.31 280 TYR A C 1
ATOM 2159 O O . TYR A 1 280 ? 0.618 -13.992 -7.678 1.00 95.31 280 TYR A O 1
ATOM 2167 N N . MET A 1 281 ? 1.092 -16.181 -7.792 1.00 95.12 281 MET A N 1
ATOM 2168 C CA . MET A 1 281 ? 2.534 -15.965 -7.877 1.00 95.12 281 MET A CA 1
ATOM 2169 C C . MET A 1 281 ? 3.030 -16.007 -9.318 1.00 95.12 281 MET A C 1
ATOM 2171 O O . MET A 1 281 ? 2.677 -16.885 -10.105 1.00 95.12 281 MET A O 1
ATOM 2175 N N . SER A 1 282 ? 3.884 -15.050 -9.664 1.00 94.31 282 SER A N 1
ATOM 2176 C CA . SER A 1 282 ? 4.572 -15.018 -10.952 1.00 94.31 282 SER A CA 1
ATOM 2177 C C . SER A 1 282 ? 5.956 -14.405 -10.805 1.00 94.31 282 SER A C 1
ATOM 2179 O O . SER A 1 282 ? 6.192 -13.603 -9.903 1.00 94.31 282 SER A O 1
ATOM 2181 N N . ARG A 1 283 ? 6.882 -14.780 -11.688 1.00 95.69 283 ARG A N 1
ATOM 2182 C CA . ARG A 1 283 ? 8.221 -14.194 -11.702 1.00 95.69 283 ARG A CA 1
ATOM 2183 C C . ARG A 1 283 ? 8.190 -12.863 -12.450 1.00 95.69 283 ARG A C 1
ATOM 2185 O O . ARG A 1 283 ? 7.817 -12.849 -13.619 1.00 95.69 283 ARG A O 1
ATOM 2192 N N . LYS A 1 284 ? 8.591 -11.771 -11.799 1.00 97.25 284 LYS A N 1
ATOM 2193 C CA . LYS A 1 284 ? 8.598 -10.405 -12.352 1.00 97.25 284 LYS A CA 1
ATOM 2194 C C . LYS A 1 284 ? 9.862 -9.657 -11.944 1.00 97.25 284 LYS A C 1
ATOM 2196 O O . LYS A 1 284 ? 10.447 -9.939 -10.897 1.00 97.25 284 LYS A O 1
ATOM 2201 N N . ALA A 1 285 ? 10.267 -8.684 -12.752 1.00 98.19 285 ALA A N 1
ATOM 2202 C CA . ALA A 1 285 ? 11.186 -7.634 -12.336 1.00 98.19 285 ALA A CA 1
ATOM 2203 C C . ALA A 1 285 ? 10.386 -6.479 -11.721 1.00 98.19 285 ALA A C 1
ATOM 2205 O O . ALA A 1 285 ? 9.586 -5.843 -12.405 1.00 98.19 285 ALA A O 1
ATOM 2206 N N . ALA A 1 286 ? 10.592 -6.241 -10.428 1.00 98.12 286 ALA A N 1
ATOM 2207 C CA . ALA A 1 286 ? 10.038 -5.114 -9.696 1.00 98.12 286 ALA A CA 1
ATOM 2208 C C . ALA A 1 286 ? 10.960 -3.903 -9.826 1.00 98.12 286 ALA A C 1
ATOM 2210 O O . ALA A 1 286 ? 12.159 -4.013 -9.564 1.00 98.12 286 ALA A O 1
ATOM 2211 N N . LEU A 1 287 ? 10.384 -2.773 -10.224 1.00 98.19 287 LEU A N 1
ATOM 2212 C CA . LEU A 1 287 ? 10.995 -1.451 -10.248 1.00 98.19 287 LEU A CA 1
ATOM 2213 C C . LEU A 1 287 ? 10.318 -0.585 -9.181 1.00 98.19 287 LEU A C 1
ATOM 2215 O O . LEU A 1 287 ? 9.100 -0.424 -9.220 1.00 98.19 287 LEU A O 1
ATOM 2219 N N . MET A 1 288 ? 11.116 -0.010 -8.284 1.00 97.06 288 MET A N 1
ATOM 2220 C CA . MET A 1 288 ? 10.686 0.950 -7.259 1.00 97.06 288 MET A CA 1
ATOM 2221 C C . MET A 1 288 ? 11.513 2.234 -7.354 1.00 97.06 288 MET A C 1
ATOM 2223 O O . MET A 1 288 ? 12.692 2.194 -7.729 1.00 97.06 288 MET A O 1
ATOM 2227 N N . PHE A 1 289 ? 10.904 3.367 -7.015 1.00 95.50 289 PHE A N 1
ATOM 2228 C CA . PHE A 1 289 ? 11.546 4.682 -6.976 1.00 95.50 289 PHE A CA 1
ATOM 2229 C C . PHE A 1 289 ? 10.790 5.624 -6.036 1.00 95.50 289 PHE A C 1
ATOM 2231 O O . PHE A 1 289 ? 9.622 5.408 -5.758 1.00 95.50 289 PHE A O 1
ATOM 2238 N N . THR A 1 290 ? 11.403 6.727 -5.610 1.00 91.00 290 THR A N 1
ATOM 2239 C CA . THR A 1 290 ? 10.720 7.725 -4.767 1.00 91.00 290 THR A CA 1
ATOM 2240 C C . THR A 1 290 ? 10.830 9.141 -5.323 1.00 91.00 290 THR A C 1
ATOM 2242 O O . THR A 1 290 ? 11.743 9.455 -6.092 1.00 91.00 290 THR A O 1
ATOM 2245 N N . PHE A 1 291 ? 9.870 9.991 -4.951 1.00 90.69 291 PHE A N 1
ATOM 2246 C CA . PHE A 1 291 ? 9.818 11.397 -5.342 1.00 90.69 291 PHE A CA 1
ATOM 2247 C C . PHE A 1 291 ? 10.352 12.308 -4.240 1.00 90.69 291 PHE A C 1
ATOM 2249 O O . PHE A 1 291 ? 9.809 12.344 -3.135 1.00 90.69 291 PHE A O 1
ATOM 2256 N N . SER A 1 292 ? 11.283 13.175 -4.619 1.00 90.31 292 SER A N 1
ATOM 2257 C CA . SER A 1 292 ? 11.691 14.340 -3.842 1.00 90.31 292 SER A CA 1
ATOM 2258 C C . SER A 1 292 ? 11.312 15.638 -4.548 1.00 90.31 292 SER A C 1
ATOM 2260 O O . SER A 1 292 ? 11.175 15.711 -5.771 1.00 90.31 292 SER A O 1
ATOM 2262 N N . TYR A 1 293 ? 11.124 16.701 -3.769 1.00 92.38 293 TYR A N 1
ATOM 2263 C CA . TYR A 1 293 ? 10.592 17.975 -4.255 1.00 92.38 293 TYR A CA 1
ATOM 2264 C C . TYR A 1 293 ? 11.537 19.118 -3.906 1.00 92.38 293 TYR A C 1
ATOM 2266 O O . TYR A 1 293 ? 12.049 19.191 -2.792 1.00 92.38 293 TYR A O 1
ATOM 2274 N N . ALA A 1 294 ? 11.743 20.032 -4.850 1.00 91.50 294 ALA A N 1
ATOM 2275 C CA . ALA A 1 294 ? 12.581 21.207 -4.667 1.00 91.50 294 ALA A CA 1
ATOM 2276 C C . ALA A 1 294 ? 11.815 22.492 -4.999 1.00 91.50 294 ALA A C 1
ATOM 2278 O O . ALA A 1 294 ? 11.049 22.554 -5.963 1.00 91.50 294 ALA A O 1
ATOM 2279 N N . GLY A 1 295 ? 12.064 23.544 -4.215 1.00 91.06 295 GLY A N 1
ATOM 2280 C CA . GLY A 1 295 ? 11.553 24.894 -4.472 1.00 91.06 295 GLY A CA 1
ATOM 2281 C C . GLY A 1 295 ? 10.124 25.173 -3.993 1.00 91.06 295 GLY A C 1
ATOM 2282 O O . GLY A 1 295 ? 9.605 26.244 -4.294 1.00 91.06 295 GLY A O 1
ATOM 2283 N N . THR A 1 296 ? 9.477 24.251 -3.273 1.00 90.12 296 THR A N 1
ATOM 2284 C CA . THR A 1 296 ? 8.156 24.478 -2.663 1.00 90.12 296 THR A CA 1
ATOM 2285 C C . THR A 1 296 ? 7.869 23.484 -1.540 1.00 90.12 296 THR A C 1
ATOM 2287 O O . THR A 1 296 ? 8.251 22.318 -1.643 1.00 90.12 296 THR A O 1
ATOM 2290 N N . ASP A 1 297 ? 7.128 23.930 -0.523 1.00 85.81 297 ASP A N 1
ATOM 2291 C CA . ASP A 1 297 ? 6.541 23.068 0.511 1.00 85.81 297 ASP A CA 1
ATOM 2292 C C . ASP A 1 297 ? 5.023 22.916 0.410 1.00 85.81 297 ASP A C 1
ATOM 2294 O O . ASP A 1 297 ? 4.419 22.158 1.166 1.00 85.81 297 ASP A O 1
ATOM 2298 N N . ASP A 1 298 ? 4.409 23.559 -0.582 1.00 87.31 298 ASP A N 1
ATOM 2299 C CA . ASP A 1 298 ? 2.977 23.457 -0.823 1.00 87.31 298 ASP A CA 1
ATOM 2300 C C . ASP A 1 298 ? 2.604 22.048 -1.319 1.00 87.31 298 ASP A C 1
ATOM 2302 O O . ASP A 1 298 ? 3.038 21.603 -2.385 1.00 87.31 298 ASP A O 1
ATOM 2306 N N . ALA A 1 299 ? 1.784 21.346 -0.536 1.00 84.62 299 ALA A N 1
ATOM 2307 C CA . ALA A 1 299 ? 1.373 19.974 -0.814 1.00 84.62 299 ALA A CA 1
ATOM 2308 C C . ALA A 1 299 ? 0.556 19.828 -2.109 1.00 84.62 299 ALA A C 1
ATOM 2310 O O . ALA A 1 299 ? 0.673 18.814 -2.795 1.00 84.62 299 ALA A O 1
ATOM 2311 N N . GLU A 1 300 ? -0.250 20.826 -2.481 1.00 86.25 300 GLU A N 1
ATOM 2312 C CA . GLU A 1 300 ? -0.991 20.800 -3.744 1.00 86.25 300 GLU A CA 1
ATOM 2313 C C . GLU A 1 300 ? -0.039 20.976 -4.928 1.00 86.25 300 GLU A C 1
ATOM 2315 O O . GLU A 1 300 ? -0.141 20.260 -5.923 1.00 86.25 300 GLU A O 1
ATOM 2320 N N . VAL A 1 301 ? 0.944 21.867 -4.812 1.00 88.31 301 VAL A N 1
ATOM 2321 C CA . VAL A 1 301 ? 1.970 22.030 -5.849 1.00 88.31 301 VAL A CA 1
ATOM 2322 C C . VAL A 1 301 ? 2.797 20.747 -6.008 1.00 88.31 301 VAL A C 1
ATOM 2324 O O . VAL A 1 301 ? 3.015 20.307 -7.140 1.00 88.31 301 VAL A O 1
ATOM 2327 N N . LYS A 1 302 ? 3.196 20.103 -4.902 1.00 90.75 302 LYS A N 1
ATOM 2328 C CA . LYS A 1 302 ? 3.883 18.796 -4.914 1.00 90.75 302 LYS A CA 1
ATOM 2329 C C . LYS A 1 302 ? 3.026 17.719 -5.590 1.00 90.75 302 LYS A C 1
ATOM 2331 O O . LYS A 1 302 ? 3.521 17.004 -6.459 1.00 90.75 302 LYS A O 1
ATOM 2336 N N . LEU A 1 303 ? 1.728 17.662 -5.279 1.00 89.19 303 LEU A N 1
ATOM 2337 C CA . LEU A 1 303 ? 0.787 16.730 -5.906 1.00 89.19 303 LEU A CA 1
ATOM 2338 C C . LEU A 1 303 ? 0.710 16.927 -7.426 1.00 89.19 303 LEU A C 1
ATOM 2340 O O . LEU A 1 303 ? 0.777 15.955 -8.175 1.00 89.19 303 LEU A O 1
ATOM 2344 N N . ALA A 1 304 ? 0.615 18.171 -7.902 1.00 88.50 304 ALA A N 1
ATOM 2345 C CA . ALA A 1 304 ? 0.609 18.447 -9.338 1.00 88.50 304 ALA A CA 1
ATOM 2346 C C . ALA A 1 304 ? 1.895 17.961 -10.022 1.00 88.50 304 ALA A C 1
ATOM 2348 O O . ALA A 1 304 ? 1.833 17.315 -11.067 1.00 88.50 304 ALA A O 1
ATOM 2349 N N . MET A 1 305 ? 3.052 18.229 -9.410 1.00 91.06 305 MET A N 1
ATOM 2350 C CA . MET A 1 305 ? 4.350 17.808 -9.944 1.00 91.06 305 MET A CA 1
ATOM 2351 C C . MET A 1 305 ? 4.482 16.293 -10.007 1.00 91.06 305 MET A C 1
ATOM 2353 O O . MET A 1 305 ? 4.930 15.777 -11.026 1.00 91.06 305 MET A O 1
ATOM 2357 N N . LYS A 1 306 ? 4.046 15.585 -8.958 1.00 91.69 306 LYS A N 1
ATOM 2358 C CA . LYS A 1 306 ? 4.004 14.120 -8.926 1.00 91.69 306 LYS A CA 1
ATOM 2359 C C . LYS A 1 306 ? 3.268 13.576 -10.150 1.00 91.69 306 LYS A C 1
ATOM 2361 O O . LYS A 1 306 ? 3.838 12.795 -10.905 1.00 91.69 306 LYS A O 1
ATOM 2366 N N . TYR A 1 307 ? 2.039 14.029 -10.404 1.00 90.06 307 TYR A N 1
ATOM 2367 C CA . TYR A 1 307 ? 1.253 13.544 -11.545 1.00 90.06 307 TYR A CA 1
ATOM 2368 C C . TYR A 1 307 ? 1.833 13.946 -12.903 1.00 90.06 307 TYR A C 1
ATOM 2370 O O . TYR A 1 307 ? 1.760 13.159 -13.847 1.00 90.06 307 TYR A O 1
ATOM 2378 N N . ASP A 1 308 ? 2.459 15.118 -13.011 1.00 88.38 308 ASP A N 1
ATOM 2379 C CA . ASP A 1 308 ? 3.175 15.518 -14.225 1.00 88.38 308 ASP A CA 1
ATOM 2380 C C . ASP A 1 308 ? 4.394 14.616 -14.497 1.00 88.38 308 ASP A C 1
ATOM 2382 O O . ASP A 1 308 ? 4.683 14.301 -15.656 1.00 88.38 308 ASP A O 1
ATOM 2386 N N . CYS A 1 309 ? 5.102 14.171 -13.453 1.00 90.81 309 CYS A N 1
ATOM 2387 C CA . CYS A 1 309 ? 6.178 13.188 -13.574 1.00 90.81 309 CYS A CA 1
ATOM 2388 C C . CYS A 1 309 ? 5.629 11.813 -13.960 1.00 90.81 309 CYS A C 1
ATOM 2390 O O . CYS A 1 309 ? 6.063 11.253 -14.967 1.00 90.81 309 CYS A O 1
ATOM 2392 N N . LEU A 1 310 ? 4.617 11.313 -13.243 1.00 90.56 310 LEU A N 1
ATOM 2393 C CA . LEU A 1 310 ? 3.967 10.031 -13.537 1.00 90.56 310 LEU A CA 1
ATOM 2394 C C . LEU A 1 310 ? 3.450 9.968 -14.980 1.00 90.56 310 LEU A C 1
ATOM 2396 O O . LEU A 1 310 ? 3.618 8.950 -15.644 1.00 90.56 310 LEU A O 1
ATOM 2400 N N . ALA A 1 311 ? 2.908 11.068 -15.511 1.00 87.75 311 ALA A N 1
ATOM 2401 C CA . ALA A 1 311 ? 2.477 11.176 -16.907 1.00 87.75 311 ALA A CA 1
ATOM 2402 C C . ALA A 1 311 ? 3.588 10.847 -17.913 1.00 87.75 311 ALA A C 1
ATOM 2404 O O . ALA A 1 311 ? 3.364 10.187 -18.929 1.00 87.75 311 ALA A O 1
ATOM 2405 N N . ARG A 1 312 ? 4.796 11.348 -17.644 1.00 88.44 312 ARG A N 1
ATOM 2406 C CA . ARG A 1 312 ? 5.969 11.174 -18.507 1.00 88.44 312 ARG A CA 1
ATOM 2407 C C . ARG A 1 312 ? 6.539 9.774 -18.357 1.00 88.44 312 ARG A C 1
ATOM 2409 O O . ARG A 1 312 ? 6.804 9.120 -19.361 1.00 88.44 312 ARG A O 1
ATOM 2416 N N . MET A 1 313 ? 6.670 9.324 -17.113 1.00 91.56 313 MET A N 1
ATOM 2417 C CA . MET A 1 313 ? 7.226 8.022 -16.760 1.00 91.56 313 MET A CA 1
ATOM 2418 C C . MET A 1 313 ? 6.352 6.888 -17.286 1.00 91.56 313 MET A C 1
ATOM 2420 O O . MET A 1 313 ? 6.857 6.004 -17.964 1.00 91.56 313 MET A O 1
ATOM 2424 N N . SER A 1 314 ? 5.034 6.967 -17.091 1.00 88.75 314 SER A N 1
ATOM 2425 C CA . SER A 1 314 ? 4.081 5.959 -17.565 1.00 88.75 314 SER A CA 1
ATOM 2426 C C . SER A 1 314 ? 4.184 5.723 -19.074 1.00 88.75 314 SER A C 1
ATOM 2428 O O . SER A 1 314 ? 4.132 4.577 -19.517 1.00 88.75 314 SER A O 1
ATOM 2430 N N . LYS A 1 315 ? 4.417 6.772 -19.876 1.00 87.44 315 LYS A N 1
ATOM 2431 C CA . LYS A 1 315 ? 4.629 6.623 -21.324 1.00 87.44 315 LYS A CA 1
ATOM 2432 C C . LYS A 1 315 ? 5.895 5.821 -21.643 1.00 87.44 315 LYS A C 1
ATOM 2434 O O . LYS A 1 315 ? 5.858 4.979 -22.536 1.00 87.44 315 LYS A O 1
ATOM 2439 N N . ILE A 1 316 ? 6.990 6.095 -20.934 1.00 92.38 316 ILE A N 1
ATOM 2440 C CA . ILE A 1 316 ? 8.266 5.387 -21.102 1.00 92.38 316 ILE A CA 1
ATOM 2441 C C . ILE A 1 316 ? 8.106 3.943 -20.631 1.00 92.38 316 ILE A C 1
ATOM 2443 O O . ILE A 1 316 ? 8.377 3.015 -21.378 1.00 92.38 316 ILE A O 1
ATOM 2447 N N . PHE A 1 317 ? 7.584 3.725 -19.430 1.00 94.00 317 PHE A N 1
ATOM 2448 C CA . PHE A 1 317 ? 7.428 2.385 -18.876 1.00 94.00 317 PHE A CA 1
ATOM 2449 C C . PHE A 1 317 ? 6.479 1.526 -19.715 1.00 94.00 317 PHE A C 1
ATOM 2451 O O . PHE A 1 317 ? 6.818 0.389 -20.021 1.00 94.00 317 PHE A O 1
ATOM 2458 N N . SER A 1 318 ? 5.375 2.088 -20.216 1.00 89.06 318 SER A N 1
ATOM 2459 C CA . SER A 1 318 ? 4.478 1.381 -21.143 1.00 89.06 318 SER A CA 1
ATOM 2460 C C . SER A 1 318 ? 5.162 1.014 -22.465 1.00 89.06 318 SER A C 1
ATOM 2462 O O . SER A 1 318 ? 4.860 -0.032 -23.037 1.00 89.06 318 SER A O 1
ATOM 2464 N N . HIS A 1 319 ? 6.089 1.845 -22.962 1.00 89.94 319 HIS A N 1
ATOM 2465 C CA . HIS A 1 319 ? 6.877 1.528 -24.159 1.00 89.94 319 HIS A CA 1
ATOM 2466 C C . HIS A 1 319 ? 7.712 0.252 -23.967 1.00 89.94 319 HIS A C 1
ATOM 2468 O O . HIS A 1 319 ? 7.793 -0.567 -24.880 1.00 89.94 319 HIS A O 1
ATOM 2474 N N . TYR A 1 320 ? 8.228 0.045 -22.755 1.00 93.44 320 TYR A N 1
ATOM 2475 C CA . TYR A 1 320 ? 8.955 -1.156 -22.337 1.00 93.44 320 TYR A CA 1
ATOM 2476 C C . TYR A 1 320 ? 8.064 -2.175 -21.612 1.00 93.44 320 TYR A C 1
ATOM 2478 O O . TYR A 1 320 ? 8.544 -2.932 -20.777 1.00 93.44 320 TYR A O 1
ATOM 2486 N N . LYS A 1 321 ? 6.756 -2.202 -21.906 1.00 93.88 321 LYS A N 1
ATOM 2487 C CA . LYS A 1 321 ? 5.814 -3.210 -21.377 1.00 93.88 321 LYS A CA 1
ATOM 2488 C C . LYS A 1 321 ? 5.732 -3.264 -19.839 1.00 93.88 321 LYS A C 1
ATOM 2490 O O . LYS A 1 321 ? 5.355 -4.290 -19.279 1.00 93.88 321 LYS A O 1
ATOM 2495 N N . GLY A 1 322 ? 6.061 -2.169 -19.159 1.00 93.56 322 GLY A N 1
ATOM 2496 C CA . GLY A 1 322 ? 5.895 -2.027 -17.717 1.00 93.56 322 GLY A CA 1
ATOM 2497 C C . GLY A 1 322 ? 4.423 -1.893 -17.333 1.00 93.56 322 GLY A C 1
ATOM 2498 O O . GLY A 1 322 ? 3.687 -1.108 -17.934 1.00 93.56 322 GLY A O 1
ATOM 2499 N N . SER A 1 323 ? 4.014 -2.640 -16.312 1.00 91.19 323 SER A N 1
ATOM 2500 C CA . SER A 1 323 ? 2.706 -2.543 -15.662 1.00 91.19 323 SER A CA 1
ATOM 2501 C C . SER A 1 323 ? 2.837 -1.724 -14.384 1.00 91.19 323 SER A C 1
ATOM 2503 O O . SER A 1 323 ? 3.711 -2.014 -13.570 1.00 91.19 323 SER A O 1
ATOM 2505 N N . ALA A 1 324 ? 2.007 -0.693 -14.222 1.00 90.31 324 ALA A N 1
ATOM 2506 C CA . ALA A 1 324 ? 1.929 0.060 -12.974 1.00 90.31 324 ALA A CA 1
ATOM 2507 C C . ALA A 1 324 ? 1.068 -0.719 -11.975 1.00 90.31 324 ALA A C 1
ATOM 2509 O O . ALA A 1 324 ? -0.105 -0.965 -12.258 1.00 90.31 324 ALA A O 1
ATOM 2510 N N . GLU A 1 325 ? 1.628 -1.061 -10.820 1.00 88.25 325 GLU A N 1
ATOM 2511 C CA . GLU A 1 325 ? 0.893 -1.708 -9.722 1.00 88.25 325 GLU A CA 1
ATOM 2512 C C . GLU A 1 325 ? 0.575 -0.706 -8.607 1.00 88.25 325 GLU A C 1
ATOM 2514 O O . GLU A 1 325 ? -0.501 -0.739 -8.016 1.00 88.25 325 GLU A O 1
ATOM 2519 N N . GLU A 1 326 ? 1.474 0.255 -8.392 1.00 87.88 326 GLU A N 1
ATOM 2520 C CA . GLU A 1 326 ? 1.238 1.460 -7.597 1.00 87.88 326 GLU A CA 1
ATOM 2521 C C . GLU A 1 326 ? 1.798 2.677 -8.350 1.00 87.88 326 GLU A C 1
ATOM 2523 O O . GLU A 1 326 ? 2.313 2.563 -9.464 1.00 87.88 326 GLU A O 1
ATOM 2528 N N . ASP A 1 327 ? 1.689 3.875 -7.778 1.00 87.50 327 ASP A N 1
ATOM 2529 C CA . ASP A 1 327 ? 2.256 5.077 -8.398 1.00 87.50 327 ASP A CA 1
ATOM 2530 C C . ASP A 1 327 ? 3.792 5.033 -8.492 1.00 87.50 327 ASP A C 1
ATOM 2532 O O . ASP A 1 327 ? 4.358 5.589 -9.436 1.00 87.50 327 ASP A O 1
ATOM 2536 N N . VAL A 1 328 ? 4.447 4.329 -7.567 1.00 91.94 328 VAL A N 1
ATOM 2537 C CA . VAL A 1 328 ? 5.906 4.155 -7.513 1.00 91.94 328 VAL A CA 1
ATOM 2538 C C . VAL A 1 328 ? 6.401 2.718 -7.730 1.00 91.94 328 VAL A C 1
ATOM 2540 O O . VAL A 1 328 ? 7.610 2.500 -7.786 1.00 91.94 328 VAL A O 1
ATOM 2543 N N . LEU A 1 329 ? 5.496 1.751 -7.921 1.00 93.94 329 LEU A N 1
ATOM 2544 C CA . LEU A 1 329 ? 5.821 0.338 -8.151 1.00 93.94 329 LEU A CA 1
ATOM 2545 C C . LEU A 1 329 ? 5.409 -0.103 -9.556 1.00 93.94 329 LEU A C 1
ATOM 2547 O O . LEU A 1 329 ? 4.232 -0.042 -9.921 1.00 93.94 329 LEU A O 1
ATOM 2551 N N . TYR A 1 330 ? 6.374 -0.620 -10.317 1.00 95.94 330 TYR A N 1
ATOM 2552 C CA . TYR A 1 330 ? 6.142 -1.186 -11.644 1.00 95.94 330 TYR A CA 1
ATOM 2553 C C . TYR A 1 330 ? 6.659 -2.620 -11.746 1.00 95.94 330 TYR A C 1
ATOM 2555 O O . TYR A 1 330 ? 7.744 -2.940 -11.256 1.00 95.94 330 TYR A O 1
ATOM 2563 N N . PHE A 1 331 ? 5.913 -3.472 -12.450 1.00 96.50 331 PHE A N 1
ATOM 2564 C CA . PHE A 1 331 ? 6.343 -4.817 -12.822 1.00 96.50 331 PHE A CA 1
ATOM 2565 C C . PHE A 1 331 ? 6.652 -4.933 -14.310 1.00 96.50 331 PHE A C 1
ATOM 2567 O O . PHE A 1 331 ? 5.930 -4.421 -15.163 1.00 96.50 331 PHE A O 1
ATOM 2574 N N . PHE A 1 332 ? 7.709 -5.683 -14.609 1.00 97.56 332 PHE A N 1
ATOM 2575 C CA . PHE A 1 332 ? 8.124 -6.052 -15.957 1.00 97.56 332 PHE A CA 1
ATOM 2576 C C . PHE A 1 332 ? 8.279 -7.572 -16.050 1.00 97.56 332 PHE A C 1
ATOM 2578 O O . PHE A 1 332 ? 8.762 -8.217 -15.116 1.00 97.56 332 PHE A O 1
ATOM 2585 N N . ASP A 1 333 ? 7.884 -8.147 -17.185 1.00 95.88 333 ASP A N 1
ATOM 2586 C CA . ASP A 1 333 ? 8.132 -9.563 -17.489 1.00 95.88 333 ASP A CA 1
ATOM 2587 C C . ASP A 1 333 ? 9.599 -9.826 -17.865 1.00 95.88 333 ASP A C 1
ATOM 2589 O O . ASP A 1 333 ? 10.144 -10.881 -17.539 1.00 95.88 333 ASP A O 1
ATOM 2593 N N . ASP A 1 334 ? 10.251 -8.854 -18.510 1.00 95.75 334 ASP A N 1
ATOM 2594 C CA . ASP A 1 334 ? 11.664 -8.905 -18.889 1.00 95.75 334 ASP A CA 1
ATOM 2595 C C . ASP A 1 334 ? 12.483 -7.920 -18.024 1.00 95.75 334 ASP A C 1
ATOM 2597 O O . ASP A 1 334 ? 12.223 -6.712 -18.051 1.00 95.75 334 ASP A O 1
ATOM 2601 N N . PRO A 1 335 ? 13.486 -8.382 -17.248 1.00 97.00 335 PRO A N 1
ATOM 2602 C CA . PRO A 1 335 ? 14.337 -7.491 -16.459 1.00 97.00 335 PRO A CA 1
ATOM 2603 C C . PRO A 1 335 ? 15.168 -6.528 -17.319 1.00 97.00 335 PRO A C 1
ATOM 2605 O O . PRO A 1 335 ? 15.547 -5.461 -16.835 1.00 97.00 335 PRO A O 1
ATOM 2608 N N . VAL A 1 336 ? 15.448 -6.862 -18.582 1.00 96.75 336 VAL A N 1
ATOM 2609 C CA . VAL A 1 336 ? 16.169 -5.979 -19.509 1.00 96.75 336 VAL A CA 1
ATOM 2610 C C . VAL A 1 336 ? 15.308 -4.777 -19.883 1.00 96.75 336 VAL A C 1
ATOM 2612 O O . VAL A 1 336 ? 15.804 -3.649 -19.872 1.00 96.75 336 VAL A O 1
ATOM 2615 N N . ASP A 1 337 ? 14.015 -5.002 -20.128 1.00 97.19 337 ASP A N 1
ATOM 2616 C CA . ASP A 1 337 ? 13.047 -3.936 -20.389 1.00 97.19 337 ASP A CA 1
ATOM 2617 C C . ASP A 1 337 ? 12.960 -2.984 -19.185 1.00 97.19 337 ASP A C 1
ATOM 2619 O O . ASP A 1 337 ? 13.021 -1.769 -19.366 1.00 97.19 337 ASP A O 1
ATOM 2623 N N . ALA A 1 338 ? 12.951 -3.511 -17.953 1.00 97.94 338 ALA A N 1
ATOM 2624 C CA . ALA A 1 338 ? 12.980 -2.690 -16.738 1.00 97.94 338 ALA A CA 1
ATOM 2625 C C . ALA A 1 338 ? 14.226 -1.783 -16.663 1.00 97.94 338 ALA A C 1
ATOM 2627 O O . ALA A 1 338 ? 14.117 -0.596 -16.338 1.00 97.94 338 ALA A O 1
ATOM 2628 N N . VAL A 1 339 ? 15.417 -2.312 -16.980 1.00 97.56 339 VAL A N 1
ATOM 2629 C CA . VAL A 1 339 ? 16.669 -1.530 -16.973 1.00 97.56 339 VAL A CA 1
ATOM 2630 C C . VAL A 1 339 ? 16.635 -0.434 -18.037 1.00 97.56 339 VAL A C 1
ATOM 2632 O O . VAL A 1 339 ? 16.930 0.722 -17.726 1.00 97.56 339 VAL A O 1
ATOM 2635 N N . LEU A 1 340 ? 16.250 -0.764 -19.273 1.00 96.00 340 LEU A N 1
ATOM 2636 C CA . LEU A 1 340 ? 16.178 0.200 -20.376 1.00 96.00 340 LEU A CA 1
ATOM 2637 C C . LEU A 1 340 ? 15.168 1.314 -20.090 1.00 96.00 340 LEU A C 1
ATOM 2639 O O . LEU A 1 340 ? 15.504 2.494 -20.213 1.00 96.00 340 LEU A O 1
ATOM 2643 N N . ALA A 1 341 ? 13.973 0.944 -19.621 1.00 95.94 341 ALA A N 1
ATOM 2644 C CA . ALA A 1 341 ? 12.922 1.882 -19.252 1.00 95.94 341 ALA A CA 1
ATOM 2645 C C . ALA A 1 341 ? 13.396 2.873 -18.187 1.00 95.94 341 ALA A C 1
ATOM 2647 O O . ALA A 1 341 ? 13.132 4.073 -18.272 1.00 95.94 341 ALA A O 1
ATOM 2648 N N . THR A 1 342 ? 14.144 2.376 -17.203 1.00 96.44 342 THR A N 1
ATOM 2649 C CA . THR A 1 342 ? 14.675 3.182 -16.104 1.00 96.44 342 THR A CA 1
ATOM 2650 C C . THR A 1 342 ? 15.771 4.138 -16.572 1.00 96.44 342 THR A C 1
ATOM 2652 O O . THR A 1 342 ? 15.767 5.310 -16.193 1.00 96.44 342 THR A O 1
ATOM 2655 N N . VAL A 1 343 ? 16.689 3.685 -17.431 1.00 95.19 343 VAL A N 1
ATOM 2656 C CA . VAL A 1 343 ? 17.743 4.546 -17.991 1.00 95.19 343 VAL A CA 1
ATOM 2657 C C . VAL A 1 343 ? 17.140 5.648 -18.868 1.00 95.19 343 VAL A C 1
ATOM 2659 O O . VAL A 1 343 ? 17.497 6.816 -18.706 1.00 95.19 343 VAL A O 1
ATOM 2662 N N . GLU A 1 344 ? 16.179 5.317 -19.735 1.00 93.69 344 GLU A N 1
ATOM 2663 C CA . GLU A 1 344 ? 15.481 6.317 -20.552 1.00 93.69 344 GLU A CA 1
ATOM 2664 C C . GLU A 1 344 ? 14.688 7.307 -19.687 1.00 93.69 344 GLU A C 1
ATOM 2666 O O . GLU A 1 344 ? 14.731 8.521 -19.920 1.00 93.69 344 GLU A O 1
ATOM 2671 N N . CYS A 1 345 ? 14.008 6.807 -18.654 1.00 93.81 345 CYS A N 1
ATOM 2672 C CA . CYS A 1 345 ? 13.296 7.630 -17.686 1.00 93.81 345 CYS A CA 1
ATOM 2673 C C . CYS A 1 345 ? 14.239 8.612 -16.986 1.00 93.81 345 CYS A C 1
ATOM 2675 O O . CYS A 1 345 ? 13.977 9.815 -16.990 1.00 93.81 345 CYS A O 1
ATOM 2677 N N . ARG A 1 346 ? 15.372 8.135 -16.457 1.00 93.88 346 ARG A N 1
ATOM 2678 C CA . ARG A 1 346 ? 16.396 8.975 -15.820 1.00 93.88 346 ARG A CA 1
ATOM 2679 C C . ARG A 1 346 ? 16.839 10.115 -16.736 1.00 93.88 346 ARG A C 1
ATOM 2681 O O . ARG A 1 346 ? 16.862 11.265 -16.300 1.00 93.88 346 ARG A O 1
ATOM 2688 N N . ARG A 1 347 ? 17.137 9.826 -18.006 1.00 91.19 347 ARG A N 1
ATOM 2689 C CA . ARG A 1 347 ? 17.516 10.845 -18.998 1.00 91.19 347 ARG A CA 1
ATOM 2690 C C . ARG A 1 347 ? 16.422 11.893 -19.190 1.00 91.19 347 ARG A C 1
ATOM 2692 O O . ARG A 1 347 ? 16.685 13.090 -19.085 1.00 91.19 347 ARG A O 1
ATOM 2699 N N . CYS A 1 348 ? 15.188 11.446 -19.428 1.00 90.94 348 CYS A N 1
ATOM 2700 C CA . CYS A 1 348 ? 14.045 12.332 -19.641 1.00 90.94 348 CYS A CA 1
ATOM 2701 C C . CYS A 1 348 ? 13.796 13.238 -18.425 1.00 90.94 348 CYS A C 1
ATOM 2703 O O . CYS A 1 348 ? 13.592 14.445 -18.571 1.00 90.94 348 CYS A O 1
ATOM 2705 N N . MET A 1 349 ? 13.859 12.673 -17.219 1.00 90.44 349 MET A N 1
ATOM 2706 C CA . MET A 1 349 ? 13.645 13.413 -15.978 1.00 90.44 349 MET A CA 1
ATOM 2707 C C . MET A 1 349 ? 14.761 14.431 -15.713 1.00 90.44 349 MET A C 1
ATOM 2709 O O . MET A 1 349 ? 14.458 15.560 -15.323 1.00 90.44 349 MET A O 1
ATOM 2713 N N . ARG A 1 350 ? 16.023 14.098 -16.017 1.00 90.88 350 ARG A N 1
ATOM 2714 C CA . ARG A 1 350 ? 17.163 15.033 -15.949 1.00 90.88 350 ARG A CA 1
ATOM 2715 C C . ARG A 1 350 ? 16.998 16.235 -16.869 1.00 90.88 350 ARG A C 1
ATOM 2717 O O . ARG A 1 350 ? 17.226 17.365 -16.442 1.00 90.88 350 ARG A O 1
ATOM 2724 N N . GLU A 1 351 ? 16.579 16.012 -18.112 1.00 90.12 351 GLU A N 1
ATOM 2725 C CA . GLU A 1 351 ? 16.341 17.086 -19.086 1.00 90.12 351 GLU A CA 1
ATOM 2726 C C . GLU A 1 351 ? 15.241 18.044 -18.604 1.00 90.12 351 GLU A C 1
ATOM 2728 O O . GLU A 1 351 ? 15.406 19.267 -18.640 1.00 90.12 351 GLU A O 1
ATOM 2733 N N . VAL A 1 352 ? 14.139 17.493 -18.082 1.00 88.56 352 VAL A N 1
ATOM 2734 C CA . VAL A 1 352 ? 13.043 18.284 -17.505 1.00 88.56 352 VAL A CA 1
ATOM 2735 C C . VAL A 1 352 ? 13.519 19.064 -16.279 1.00 88.56 352 VAL A C 1
ATOM 2737 O O . VAL A 1 352 ? 13.261 20.267 -16.188 1.00 88.56 352 VAL A O 1
ATOM 2740 N N . ARG A 1 353 ? 14.253 18.415 -15.366 1.00 89.94 353 ARG A N 1
ATOM 2741 C CA . ARG A 1 353 ? 14.822 19.043 -14.166 1.00 89.94 353 ARG A CA 1
ATOM 2742 C C . ARG A 1 353 ? 15.731 20.214 -14.539 1.00 89.94 353 ARG A C 1
ATOM 2744 O O . ARG A 1 353 ? 15.561 21.304 -13.999 1.00 89.94 353 ARG A O 1
ATOM 2751 N N . ALA A 1 354 ? 16.652 20.020 -15.483 1.00 89.44 354 ALA A N 1
ATOM 2752 C CA . ALA A 1 354 ? 17.582 21.056 -15.929 1.00 89.44 354 ALA A CA 1
ATOM 2753 C C . ALA A 1 354 ? 16.850 22.276 -16.514 1.00 89.44 354 ALA A C 1
ATOM 2755 O O . ALA A 1 354 ? 17.177 23.415 -16.175 1.00 89.44 354 ALA A O 1
ATOM 2756 N N . SER A 1 355 ? 15.813 22.043 -17.326 1.00 90.88 355 SER A N 1
ATOM 2757 C CA . SER A 1 355 ? 14.969 23.111 -17.871 1.00 90.88 355 SER A CA 1
ATOM 2758 C C . SER A 1 355 ? 14.263 23.895 -16.761 1.00 90.88 355 SER A C 1
ATOM 2760 O O . SER A 1 355 ? 14.384 25.118 -16.708 1.00 90.88 355 SER A O 1
ATOM 2762 N N . LEU A 1 356 ? 13.569 23.214 -15.843 1.00 90.00 356 LEU A N 1
ATOM 2763 C CA . LEU A 1 356 ? 12.815 23.862 -14.761 1.00 90.00 356 LEU A CA 1
ATOM 2764 C C . LEU A 1 356 ? 13.729 24.608 -13.781 1.00 90.00 356 LEU A C 1
ATOM 2766 O O . LEU A 1 356 ? 13.419 25.732 -13.382 1.00 90.00 356 LEU A O 1
ATOM 2770 N N . ALA A 1 357 ? 14.883 24.025 -13.447 1.00 88.06 357 ALA A N 1
ATOM 2771 C CA . ALA A 1 357 ? 15.874 24.647 -12.577 1.00 88.06 357 ALA A CA 1
ATOM 2772 C C . ALA A 1 357 ? 16.447 25.935 -13.190 1.00 88.06 357 ALA A C 1
ATOM 2774 O O . ALA A 1 357 ? 16.599 26.932 -12.481 1.00 88.06 357 ALA A O 1
ATOM 2775 N N . SER A 1 358 ? 16.699 25.956 -14.505 1.00 90.38 358 SER A N 1
ATOM 2776 C CA . SER A 1 358 ? 17.168 27.162 -15.206 1.00 90.38 358 SER A CA 1
ATOM 2777 C C . SER A 1 358 ? 16.156 28.315 -15.148 1.00 90.38 358 SER A C 1
ATOM 2779 O O . SER A 1 358 ? 16.539 29.482 -15.061 1.00 90.38 358 SER A O 1
ATOM 2781 N N . GLU A 1 359 ? 14.864 27.985 -15.090 1.00 92.12 359 GLU A N 1
ATOM 2782 C CA . GLU A 1 359 ? 13.754 28.933 -14.954 1.00 92.12 359 GLU A CA 1
ATOM 2783 C C . GLU A 1 359 ? 13.397 29.240 -13.487 1.00 92.12 359 GLU A C 1
ATOM 2785 O O . GLU A 1 359 ? 12.435 29.965 -13.231 1.00 92.12 359 GLU A O 1
ATOM 2790 N N . ARG A 1 360 ? 14.153 28.700 -12.514 1.00 90.38 360 ARG A N 1
ATOM 2791 C CA . ARG A 1 360 ? 13.880 28.784 -11.064 1.00 90.38 360 ARG A CA 1
ATOM 2792 C C . ARG A 1 360 ? 12.464 28.334 -10.689 1.00 90.38 360 ARG A C 1
ATOM 2794 O O . ARG A 1 360 ? 11.874 28.849 -9.740 1.00 90.38 360 ARG A O 1
ATOM 2801 N N . GLN A 1 361 ? 11.912 27.390 -11.444 1.00 89.56 361 GLN A N 1
ATOM 2802 C CA . GLN A 1 361 ? 10.622 26.793 -11.132 1.00 89.56 361 GLN A CA 1
ATOM 2803 C C . GLN A 1 361 ? 10.806 25.647 -10.138 1.00 89.56 361 GLN A C 1
ATOM 2805 O O . GLN A 1 361 ? 11.820 24.949 -10.195 1.00 89.56 361 GLN A O 1
ATOM 2810 N N . PRO A 1 362 ? 9.836 25.432 -9.237 1.00 91.88 362 PRO A N 1
ATOM 2811 C CA . PRO A 1 362 ? 9.832 24.241 -8.408 1.00 91.88 362 PRO A CA 1
ATOM 2812 C C . PRO A 1 362 ? 9.672 22.987 -9.280 1.00 91.88 362 PRO A C 1
ATOM 2814 O O . PRO A 1 362 ? 9.071 23.036 -10.357 1.00 91.88 362 PRO A O 1
ATOM 2817 N N . TYR A 1 363 ? 10.231 21.868 -8.828 1.00 90.38 363 TYR A N 1
ATOM 2818 C CA . TYR A 1 363 ? 10.220 20.610 -9.571 1.00 90.38 363 TYR A CA 1
ATOM 2819 C C . TYR A 1 363 ? 10.206 19.404 -8.631 1.00 90.38 363 TYR A C 1
ATOM 2821 O O . TYR A 1 363 ? 10.778 19.438 -7.539 1.00 90.38 363 TYR A O 1
ATOM 2829 N N . ALA A 1 364 ? 9.576 18.324 -9.089 1.00 91.44 364 ALA A N 1
ATOM 2830 C CA . ALA A 1 364 ? 9.770 17.000 -8.521 1.00 91.44 364 ALA A CA 1
ATOM 2831 C C . ALA A 1 364 ? 10.924 16.297 -9.238 1.00 91.44 364 ALA A C 1
ATOM 2833 O O . ALA A 1 364 ? 11.220 16.573 -10.406 1.00 91.44 364 ALA A O 1
ATOM 2834 N N . HIS A 1 365 ? 11.575 15.392 -8.530 1.00 89.62 365 HIS A N 1
ATOM 2835 C CA . HIS A 1 365 ? 12.622 14.558 -9.071 1.00 89.62 365 HIS A CA 1
ATOM 2836 C C . HIS A 1 365 ? 12.654 13.188 -8.415 1.00 89.62 365 HIS A C 1
ATOM 2838 O O . HIS A 1 365 ? 12.043 12.986 -7.372 1.00 89.62 365 HIS A O 1
ATOM 2844 N N . ILE A 1 366 ? 13.367 12.266 -9.055 1.00 92.44 366 ILE A N 1
ATOM 2845 C CA . ILE A 1 366 ? 13.573 10.918 -8.544 1.00 92.44 366 ILE A CA 1
ATOM 2846 C C . ILE A 1 366 ? 14.902 10.875 -7.796 1.00 92.44 366 ILE A C 1
ATOM 2848 O O . ILE A 1 366 ? 15.910 11.329 -8.340 1.00 92.44 366 ILE A O 1
ATOM 2852 N N . ASP A 1 367 ? 14.906 10.351 -6.575 1.00 89.81 367 ASP A N 1
ATOM 2853 C CA . ASP A 1 367 ? 16.145 10.187 -5.801 1.00 89.81 367 ASP A CA 1
ATOM 2854 C C . ASP A 1 367 ? 16.964 9.006 -6.313 1.00 89.81 367 ASP A C 1
ATOM 2856 O O . ASP A 1 367 ? 18.177 9.111 -6.479 1.00 89.81 367 ASP A O 1
ATOM 2860 N N . GLY A 1 368 ? 16.285 7.916 -6.660 1.00 94.62 368 GLY A N 1
ATOM 2861 C CA . GLY A 1 368 ? 16.910 6.692 -7.117 1.00 94.62 368 GLY A CA 1
ATOM 2862 C C . GLY A 1 368 ? 15.908 5.690 -7.676 1.00 94.62 368 GLY A C 1
ATOM 2863 O O . GLY A 1 368 ? 14.695 5.830 -7.515 1.00 94.62 368 GLY A O 1
ATOM 2864 N N . PHE A 1 369 ? 16.435 4.683 -8.366 1.00 97.50 369 PHE A N 1
ATOM 2865 C CA . PHE A 1 369 ? 15.678 3.571 -8.924 1.00 97.50 369 PHE A CA 1
ATOM 2866 C C . PHE A 1 369 ? 16.291 2.246 -8.479 1.00 97.50 369 PHE A C 1
ATOM 2868 O O . PHE A 1 369 ? 17.503 2.041 -8.596 1.00 97.50 369 PHE A O 1
ATOM 2875 N N . GLY A 1 370 ? 15.442 1.329 -8.029 1.00 97.62 370 GLY A N 1
ATOM 2876 C CA . GLY A 1 370 ? 15.822 -0.010 -7.598 1.00 97.62 370 GLY A CA 1
ATOM 2877 C C . GLY A 1 370 ? 15.138 -1.077 -8.441 1.00 97.62 370 GLY A C 1
ATOM 2878 O O . GLY A 1 370 ? 13.925 -1.013 -8.625 1.00 97.62 370 GLY A O 1
ATOM 2879 N N . ILE A 1 371 ? 15.895 -2.064 -8.940 1.00 98.38 371 ILE A N 1
ATOM 2880 C CA . ILE A 1 371 ? 15.334 -3.179 -9.726 1.00 98.38 371 ILE A CA 1
ATOM 2881 C C . ILE A 1 371 ? 15.754 -4.539 -9.167 1.00 98.38 371 ILE A C 1
ATOM 2883 O O . ILE A 1 371 ? 16.944 -4.879 -9.101 1.00 98.38 371 ILE A O 1
ATOM 2887 N N . HIS A 1 372 ? 14.768 -5.380 -8.862 1.00 97.44 372 HIS A N 1
ATOM 2888 C CA . HIS A 1 372 ? 14.974 -6.763 -8.437 1.00 97.44 372 HIS A CA 1
ATOM 2889 C C . HIS A 1 372 ? 14.046 -7.724 -9.191 1.00 97.44 372 HIS A C 1
ATOM 2891 O O . HIS A 1 372 ? 12.857 -7.455 -9.314 1.00 97.44 372 HIS A O 1
ATOM 2897 N N . ILE A 1 373 ? 14.565 -8.860 -9.674 1.00 97.31 373 ILE A N 1
ATOM 2898 C CA . ILE A 1 373 ? 13.759 -9.921 -10.304 1.00 97.31 373 ILE A CA 1
ATOM 2899 C C . ILE A 1 373 ? 13.552 -11.112 -9.372 1.00 97.31 373 ILE A C 1
ATOM 2901 O O . ILE A 1 373 ? 14.504 -11.624 -8.798 1.00 97.31 373 ILE A O 1
ATOM 2905 N N . GLY A 1 374 ? 12.330 -11.625 -9.296 1.00 95.56 374 GLY A N 1
ATOM 2906 C CA . GLY A 1 374 ? 12.020 -12.851 -8.565 1.00 95.56 374 GLY A CA 1
ATOM 2907 C C . GLY A 1 374 ? 10.525 -13.127 -8.542 1.00 95.56 374 GLY A C 1
ATOM 2908 O O . GLY A 1 374 ? 9.781 -12.551 -9.334 1.00 95.56 374 GLY A O 1
ATOM 2909 N N . ASP A 1 375 ? 10.090 -14.010 -7.651 1.00 94.56 375 ASP A N 1
ATOM 2910 C CA . ASP A 1 375 ? 8.678 -14.366 -7.547 1.00 94.56 375 ASP A CA 1
ATOM 2911 C C . ASP A 1 375 ? 7.926 -13.338 -6.694 1.00 94.56 375 ASP A C 1
ATOM 2913 O O . ASP A 1 375 ? 8.311 -13.043 -5.558 1.00 94.56 375 ASP A O 1
ATOM 2917 N N . VAL A 1 376 ? 6.850 -12.791 -7.254 1.00 94.50 376 VAL A N 1
ATOM 2918 C CA . VAL A 1 376 ? 5.949 -11.839 -6.601 1.00 94.50 376 VAL A CA 1
ATOM 2919 C C . VAL A 1 376 ? 4.565 -12.452 -6.458 1.00 94.50 376 VAL A C 1
ATOM 2921 O O . VAL A 1 376 ? 4.081 -13.134 -7.361 1.00 94.50 376 VAL A O 1
ATOM 2924 N N . LEU A 1 377 ? 3.932 -12.204 -5.317 1.00 94.44 377 LEU A N 1
ATOM 2925 C CA . LEU A 1 377 ? 2.519 -12.444 -5.074 1.00 94.44 377 LEU A CA 1
ATOM 2926 C C . LEU A 1 377 ? 1.744 -11.198 -5.510 1.00 94.44 377 LEU A C 1
ATOM 2928 O O . LEU A 1 377 ? 1.904 -10.141 -4.906 1.00 94.44 377 LEU A O 1
ATOM 2932 N N . CYS A 1 378 ? 0.905 -11.329 -6.533 1.00 92.62 378 CYS A N 1
ATOM 2933 C CA . CYS A 1 378 ? 0.027 -10.265 -7.010 1.00 92.62 378 CYS A CA 1
ATOM 2934 C C . CYS A 1 378 ? -1.426 -10.749 -6.971 1.00 92.62 378 CYS A C 1
ATOM 2936 O O . CYS A 1 378 ? -1.781 -11.744 -7.611 1.00 92.62 378 CYS A O 1
ATOM 2938 N N . ILE A 1 379 ? -2.274 -10.047 -6.218 1.00 89.50 379 ILE A N 1
ATOM 2939 C CA . ILE A 1 379 ? -3.712 -10.314 -6.146 1.00 89.50 379 ILE A CA 1
ATOM 2940 C C . ILE A 1 379 ? -4.448 -9.111 -6.731 1.00 89.50 379 ILE A C 1
ATOM 2942 O O . ILE A 1 379 ? -4.649 -8.090 -6.072 1.00 89.50 379 ILE A O 1
ATOM 2946 N N . SER A 1 380 ? -4.877 -9.245 -7.983 1.00 82.06 380 SER A N 1
ATOM 2947 C CA . SER A 1 380 ? -5.563 -8.173 -8.705 1.00 82.06 380 SER A CA 1
ATOM 2948 C C . SER A 1 380 ? -6.796 -7.658 -7.954 1.00 82.06 380 SER A C 1
ATOM 2950 O O . SER A 1 380 ? -7.584 -8.441 -7.425 1.00 82.06 380 SER A O 1
ATOM 2952 N N . GLY A 1 381 ? -6.989 -6.336 -7.949 1.00 78.69 381 GLY A N 1
ATOM 2953 C CA . GLY A 1 381 ? -8.093 -5.689 -7.225 1.00 78.69 381 GLY A CA 1
ATOM 2954 C C . GLY A 1 381 ? -7.842 -5.522 -5.724 1.00 78.69 381 GLY A C 1
ATOM 2955 O O . GLY A 1 381 ? -8.737 -5.095 -4.994 1.00 78.69 381 GLY A O 1
ATOM 2956 N N . THR A 1 382 ? -6.633 -5.841 -5.266 1.00 85.88 382 THR A N 1
ATOM 2957 C CA . THR A 1 382 ? -6.152 -5.555 -3.917 1.00 85.88 382 THR A CA 1
ATOM 2958 C C . THR A 1 382 ? -4.848 -4.754 -3.992 1.00 85.88 382 THR A C 1
ATOM 2960 O O . THR A 1 382 ? -4.321 -4.521 -5.072 1.00 85.88 382 THR A O 1
ATOM 2963 N N . ASP A 1 383 ? -4.328 -4.340 -2.848 1.00 86.88 383 ASP A N 1
ATOM 2964 C CA . ASP A 1 383 ? -2.998 -3.756 -2.640 1.00 86.88 383 ASP A CA 1
ATOM 2965 C C . ASP A 1 383 ? -1.929 -4.831 -2.333 1.00 86.88 383 ASP A C 1
ATOM 2967 O O . ASP A 1 383 ? -0.848 -4.536 -1.827 1.00 86.88 383 ASP A O 1
ATOM 2971 N N . VAL A 1 384 ? -2.232 -6.105 -2.607 1.00 89.31 384 VAL A N 1
ATOM 2972 C CA . VAL A 1 384 ? -1.311 -7.225 -2.394 1.00 89.31 384 VAL A CA 1
ATOM 2973 C C . VAL A 1 384 ? -0.437 -7.411 -3.632 1.00 89.31 384 VAL A C 1
ATOM 2975 O O . VAL A 1 384 ? -0.773 -8.177 -4.538 1.00 89.31 384 VAL A O 1
ATOM 2978 N N . HIS A 1 385 ? 0.702 -6.723 -3.633 1.00 90.19 385 HIS A N 1
ATOM 2979 C CA . HIS A 1 385 ? 1.771 -6.827 -4.631 1.00 90.19 385 HIS A CA 1
ATOM 2980 C C . HIS A 1 385 ? 3.099 -7.033 -3.895 1.00 90.19 385 HIS A C 1
ATOM 2982 O O . HIS A 1 385 ? 3.903 -6.118 -3.757 1.00 90.19 385 HIS A O 1
ATOM 2988 N N . TRP A 1 386 ? 3.307 -8.217 -3.321 1.00 90.00 386 TRP A N 1
ATOM 2989 C CA . TRP A 1 386 ? 4.363 -8.440 -2.330 1.00 90.00 386 TRP A CA 1
ATOM 2990 C C . TRP A 1 386 ? 5.364 -9.504 -2.756 1.00 90.00 386 TRP A C 1
ATOM 2992 O O . TRP A 1 386 ? 5.088 -10.385 -3.565 1.00 90.00 386 TRP A O 1
ATOM 3002 N N . GLY A 1 387 ? 6.539 -9.467 -2.143 1.00 88.69 387 GLY A N 1
ATOM 3003 C CA . GLY A 1 387 ? 7.573 -10.472 -2.329 1.00 88.69 387 GLY A CA 1
ATOM 3004 C C . GLY A 1 387 ? 8.953 -9.888 -2.092 1.00 88.69 387 GLY A C 1
ATOM 3005 O O . GLY A 1 387 ? 9.119 -8.677 -1.934 1.00 88.69 387 GLY A O 1
ATOM 3006 N N . ASP A 1 388 ? 9.958 -10.760 -2.095 1.00 88.56 388 ASP A N 1
ATOM 3007 C CA . ASP A 1 388 ? 11.354 -10.324 -2.043 1.00 88.56 388 ASP A CA 1
ATOM 3008 C C . ASP A 1 388 ? 11.710 -9.307 -3.146 1.00 88.56 388 ASP A C 1
ATOM 3010 O O . ASP A 1 388 ? 12.394 -8.334 -2.825 1.00 88.56 388 ASP A O 1
ATOM 3014 N N . PRO A 1 389 ? 11.188 -9.416 -4.390 1.00 93.75 389 PRO A N 1
ATOM 3015 C CA . PRO A 1 389 ? 11.464 -8.420 -5.420 1.00 93.75 389 PRO A CA 1
ATOM 3016 C C . PRO A 1 389 ? 11.011 -7.009 -5.062 1.00 93.75 389 PRO A C 1
ATOM 3018 O O . PRO A 1 389 ? 11.768 -6.070 -5.278 1.00 93.75 389 PRO A O 1
ATOM 3021 N N . VAL A 1 390 ? 9.825 -6.852 -4.472 1.00 93.06 390 VAL A N 1
ATOM 3022 C CA . VAL A 1 390 ? 9.293 -5.532 -4.096 1.00 93.06 390 VAL A CA 1
ATOM 3023 C C . VAL A 1 390 ? 10.103 -4.938 -2.946 1.00 93.06 390 VAL A C 1
ATOM 3025 O O . VAL A 1 390 ? 10.599 -3.819 -3.055 1.00 93.06 390 VAL A O 1
ATOM 3028 N N . ASN A 1 391 ? 10.359 -5.730 -1.898 1.00 89.44 391 ASN A N 1
ATOM 3029 C CA . ASN A 1 391 ? 11.162 -5.304 -0.747 1.00 89.44 391 ASN A CA 1
ATOM 3030 C C . ASN A 1 391 ? 12.601 -4.934 -1.133 1.00 89.44 391 ASN A C 1
ATOM 3032 O O . ASN A 1 391 ? 13.167 -3.967 -0.626 1.00 89.44 391 ASN A O 1
ATOM 3036 N N . SER A 1 392 ? 13.220 -5.737 -1.999 1.00 91.38 392 SER A N 1
ATOM 3037 C CA . SER A 1 392 ? 14.576 -5.492 -2.477 1.00 91.38 392 SER A CA 1
ATOM 3038 C C . SER A 1 392 ? 14.619 -4.278 -3.401 1.00 91.38 392 SER A C 1
ATOM 3040 O O . SER A 1 392 ? 15.509 -3.451 -3.246 1.00 91.38 392 SER A O 1
ATOM 3042 N N . ALA A 1 393 ? 13.666 -4.127 -4.325 1.00 95.25 393 ALA A N 1
ATOM 3043 C CA . ALA A 1 393 ? 13.590 -2.957 -5.196 1.00 95.25 393 ALA A CA 1
ATOM 3044 C C . ALA A 1 393 ? 13.403 -1.661 -4.389 1.00 95.25 393 ALA A C 1
ATOM 3046 O O . ALA A 1 393 ? 14.131 -0.705 -4.646 1.00 95.25 393 ALA A O 1
ATOM 3047 N N . SER A 1 394 ? 12.514 -1.649 -3.387 1.00 92.88 394 SER A N 1
ATOM 3048 C CA . SER A 1 394 ? 12.307 -0.504 -2.482 1.00 92.88 394 SER A CA 1
ATOM 3049 C C . SER A 1 394 ? 13.605 -0.118 -1.773 1.00 92.88 394 SER A C 1
ATOM 3051 O O . SER A 1 394 ? 14.076 1.002 -1.937 1.00 92.88 394 SER A O 1
ATOM 3053 N N . LYS A 1 395 ? 14.297 -1.066 -1.123 1.00 90.94 395 LYS A N 1
ATOM 3054 C CA . LYS A 1 395 ? 15.595 -0.787 -0.478 1.00 90.94 395 LYS A CA 1
ATOM 3055 C C . LYS A 1 395 ? 16.627 -0.234 -1.450 1.00 90.94 395 LYS A C 1
ATOM 3057 O O . LYS A 1 395 ? 17.298 0.746 -1.153 1.00 90.94 395 LYS A O 1
ATOM 3062 N N . LEU A 1 396 ? 16.769 -0.858 -2.619 1.00 93.69 396 LEU A N 1
ATOM 3063 C CA . LEU A 1 396 ? 17.742 -0.417 -3.618 1.00 93.69 396 LEU A CA 1
ATOM 3064 C C . LEU A 1 396 ? 17.426 0.993 -4.144 1.00 93.69 396 LEU A C 1
ATOM 3066 O O . LEU A 1 396 ? 18.358 1.761 -4.357 1.00 93.69 396 LEU A O 1
ATOM 3070 N N . GLY A 1 397 ? 16.153 1.322 -4.373 1.00 94.00 397 GLY A N 1
ATOM 3071 C CA . GLY A 1 397 ? 15.737 2.557 -5.041 1.00 94.00 397 GLY A CA 1
ATOM 3072 C C . GLY A 1 397 ? 15.428 3.733 -4.120 1.00 94.00 397 GLY A C 1
ATOM 3073 O O . GLY A 1 397 ? 15.684 4.870 -4.496 1.00 94.00 397 GLY A O 1
ATOM 3074 N N . GLU A 1 398 ? 14.882 3.467 -2.938 1.00 91.44 398 GLU A N 1
ATOM 3075 C CA . GLU A 1 398 ? 14.369 4.486 -2.016 1.00 91.44 398 GLU A CA 1
ATOM 3076 C C . GLU A 1 398 ? 15.321 4.737 -0.842 1.00 91.44 398 GLU A C 1
ATOM 3078 O O . GLU A 1 398 ? 15.379 5.855 -0.336 1.00 91.44 398 GLU A O 1
ATOM 3083 N N . GLU A 1 399 ? 16.079 3.718 -0.417 1.00 90.12 399 GLU A N 1
ATOM 3084 C CA . GLU A 1 399 ? 16.996 3.824 0.727 1.00 90.12 399 GLU A CA 1
ATOM 3085 C C . GLU A 1 399 ? 18.475 3.927 0.315 1.00 90.12 399 GLU A C 1
ATOM 3087 O O . GLU A 1 399 ? 19.237 4.655 0.951 1.00 90.12 399 GLU A O 1
ATOM 3092 N N . ILE A 1 400 ? 18.911 3.182 -0.712 1.00 90.38 400 ILE A N 1
ATOM 3093 C CA . ILE A 1 400 ? 20.324 3.156 -1.144 1.00 90.38 400 ILE A CA 1
ATOM 3094 C C . ILE A 1 400 ? 20.610 4.208 -2.200 1.00 90.38 400 ILE A C 1
ATOM 3096 O O . ILE A 1 400 ? 21.590 4.944 -2.087 1.00 90.38 400 ILE A O 1
ATOM 3100 N N . ALA A 1 401 ? 19.838 4.174 -3.284 1.00 91.75 401 ALA A N 1
ATOM 3101 C CA . ALA A 1 401 ? 20.108 5.000 -4.439 1.00 91.75 401 ALA A CA 1
ATOM 3102 C C . ALA A 1 401 ? 19.919 6.478 -4.086 1.00 91.75 401 ALA A C 1
ATOM 3104 O O . ALA A 1 401 ? 18.955 6.875 -3.436 1.00 91.75 401 ALA A O 1
ATOM 3105 N N . SER A 1 402 ? 20.856 7.293 -4.548 1.00 90.44 402 SER A N 1
ATOM 3106 C CA . SER A 1 402 ? 20.805 8.749 -4.463 1.00 90.44 402 SER A CA 1
ATOM 3107 C C . SER A 1 402 ? 21.140 9.351 -5.823 1.00 90.44 402 SER A C 1
ATOM 3109 O O . SER A 1 402 ? 21.573 8.639 -6.721 1.00 90.44 402 SER A O 1
ATOM 3111 N N . ASP A 1 403 ? 20.948 10.654 -6.021 1.00 88.38 403 ASP A N 1
ATOM 3112 C CA . ASP A 1 403 ? 21.379 11.354 -7.243 1.00 88.38 403 ASP A CA 1
ATOM 3113 C C . ASP A 1 403 ? 20.906 10.706 -8.571 1.00 88.38 403 ASP A C 1
ATOM 3115 O O . ASP A 1 403 ? 21.623 10.673 -9.582 1.00 88.38 403 ASP A O 1
ATOM 3119 N N . GLU A 1 404 ? 19.667 10.203 -8.581 1.00 91.00 404 GLU A N 1
ATOM 3120 C CA . GLU A 1 404 ? 19.018 9.499 -9.698 1.00 91.00 404 GLU A CA 1
ATOM 3121 C C . GLU A 1 404 ? 19.767 8.221 -10.117 1.00 91.00 404 GLU A C 1
ATOM 3123 O O . GLU A 1 404 ? 19.774 7.820 -11.289 1.00 91.00 404 GLU A O 1
ATOM 3128 N N . GLU A 1 405 ? 20.462 7.590 -9.176 1.00 94.56 405 GLU A N 1
ATOM 3129 C CA . GLU A 1 405 ? 21.139 6.322 -9.392 1.00 94.56 405 GLU A CA 1
ATOM 3130 C C . GLU A 1 405 ? 20.165 5.220 -9.806 1.00 94.56 405 GLU A C 1
ATOM 3132 O O . GLU A 1 405 ? 19.020 5.164 -9.369 1.00 94.56 405 GLU A O 1
ATOM 3137 N N . VAL A 1 406 ? 20.648 4.319 -10.663 1.00 96.75 406 VAL A N 1
ATOM 3138 C CA . VAL A 1 406 ? 19.931 3.095 -11.024 1.00 96.75 406 VAL A CA 1
ATOM 3139 C C . VAL A 1 406 ? 20.714 1.941 -10.437 1.00 96.75 406 VAL A C 1
ATOM 3141 O O . VAL A 1 406 ? 21.853 1.695 -10.850 1.00 96.75 406 VAL A O 1
ATOM 3144 N N . ILE A 1 407 ? 20.119 1.267 -9.462 1.00 97.06 407 ILE A N 1
ATOM 3145 C CA . ILE A 1 407 ? 20.730 0.159 -8.742 1.00 97.06 407 ILE A CA 1
ATOM 3146 C C . ILE A 1 407 ? 19.914 -1.102 -8.991 1.00 97.06 407 ILE A C 1
ATOM 3148 O O . ILE A 1 407 ? 18.700 -1.142 -8.806 1.00 97.06 407 ILE A O 1
ATOM 3152 N N . ILE A 1 408 ? 20.598 -2.163 -9.404 1.00 97.31 408 ILE A N 1
ATOM 3153 C CA . ILE A 1 408 ? 19.986 -3.467 -9.638 1.00 97.31 408 ILE A CA 1
ATOM 3154 C C . ILE A 1 408 ? 20.611 -4.519 -8.733 1.00 97.31 408 ILE A C 1
ATOM 3156 O O . ILE A 1 408 ? 21.798 -4.461 -8.408 1.00 97.31 408 ILE A O 1
ATOM 3160 N N . SER A 1 409 ? 19.820 -5.507 -8.333 1.00 95.69 409 SER A N 1
ATOM 3161 C CA . SER A 1 409 ? 20.342 -6.642 -7.571 1.00 95.69 409 SER A CA 1
ATOM 3162 C C . SER A 1 409 ? 21.308 -7.499 -8.398 1.00 95.69 409 SER A C 1
ATOM 3164 O O . SER A 1 409 ? 21.248 -7.509 -9.630 1.00 95.69 409 SER A O 1
ATOM 3166 N N . GLU A 1 410 ? 22.155 -8.291 -7.737 1.00 95.06 410 GLU A N 1
ATOM 3167 C CA . GLU A 1 410 ? 22.984 -9.298 -8.413 1.00 95.06 410 GLU A CA 1
ATOM 3168 C C . GLU A 1 410 ? 22.152 -10.284 -9.255 1.00 95.06 410 GLU A C 1
ATOM 3170 O O . GLU A 1 410 ? 22.575 -10.678 -10.342 1.00 95.06 410 GLU A O 1
ATOM 3175 N N . LEU A 1 411 ? 20.961 -10.669 -8.786 1.00 95.19 411 LEU A N 1
ATOM 3176 C CA . LEU A 1 411 ? 20.082 -11.580 -9.519 1.00 95.19 411 LEU A CA 1
ATOM 3177 C C . LEU A 1 411 ? 19.555 -10.938 -10.811 1.00 95.19 411 LEU A C 1
ATOM 3179 O O . LEU A 1 411 ? 19.551 -11.585 -11.858 1.00 95.19 411 LEU A O 1
ATOM 3183 N N . THR A 1 412 ? 19.187 -9.656 -10.754 1.00 97.44 412 THR A N 1
ATOM 3184 C CA . THR A 1 412 ? 18.812 -8.864 -11.934 1.00 97.44 412 THR A CA 1
ATOM 3185 C C . THR A 1 412 ? 19.990 -8.735 -12.892 1.00 97.44 412 THR A C 1
ATOM 3187 O O . THR A 1 412 ? 19.841 -8.998 -14.080 1.00 97.44 412 THR A O 1
ATOM 3190 N N . PHE A 1 413 ? 21.181 -8.400 -12.385 1.00 97.00 413 PHE A N 1
ATOM 3191 C CA . PHE A 1 413 ? 22.386 -8.305 -13.207 1.00 97.00 413 PHE A CA 1
ATOM 3192 C C . PHE A 1 413 ? 22.665 -9.619 -13.941 1.00 97.00 413 PHE A C 1
ATOM 3194 O O . PHE A 1 413 ? 22.840 -9.607 -15.152 1.00 97.00 413 PHE A O 1
ATOM 3201 N N . LYS A 1 414 ? 22.628 -10.764 -13.248 1.00 95.94 414 LYS A N 1
ATOM 3202 C CA . LYS A 1 414 ? 22.823 -12.085 -13.870 1.00 95.94 414 LYS A CA 1
ATOM 3203 C C . LYS A 1 414 ? 21.783 -12.398 -14.946 1.00 95.94 414 LYS A C 1
ATOM 3205 O O . LYS A 1 414 ? 22.135 -13.036 -15.931 1.00 95.94 414 LYS A O 1
ATOM 3210 N N . ALA A 1 415 ? 20.535 -11.964 -14.765 1.00 94.62 415 ALA A N 1
ATOM 3211 C CA . ALA A 1 415 ? 19.474 -12.152 -15.754 1.00 94.62 415 ALA A CA 1
ATOM 3212 C C . ALA A 1 415 ? 19.652 -11.266 -17.001 1.00 94.62 415 ALA A C 1
ATOM 3214 O O . ALA A 1 415 ? 19.238 -11.655 -18.087 1.00 94.62 415 ALA A O 1
ATOM 3215 N N . CYS A 1 416 ? 20.286 -10.103 -16.844 1.00 93.44 416 CYS A N 1
ATOM 3216 C CA . CYS A 1 416 ? 20.522 -9.134 -17.913 1.00 93.44 416 CYS A CA 1
ATOM 3217 C C . CYS A 1 416 ? 21.891 -9.288 -18.604 1.00 93.44 416 CYS A C 1
ATOM 3219 O O . CYS A 1 416 ? 22.078 -8.835 -19.733 1.00 93.44 416 CYS A O 1
ATOM 3221 N N . ASN A 1 417 ? 22.881 -9.863 -17.918 1.00 89.00 417 ASN A N 1
ATOM 3222 C CA . ASN A 1 417 ? 24.275 -9.842 -18.348 1.00 89.00 417 ASN A CA 1
ATOM 3223 C C . ASN A 1 417 ? 24.474 -10.593 -19.673 1.00 89.00 417 ASN A C 1
ATOM 3225 O O . ASN A 1 417 ? 24.154 -11.774 -19.790 1.00 89.00 417 ASN A O 1
ATOM 3229 N N . GLY A 1 418 ? 25.066 -9.908 -20.652 1.00 86.81 418 GLY A N 1
ATOM 3230 C CA . GLY A 1 418 ? 25.276 -10.436 -22.000 1.00 86.81 418 GLY A CA 1
ATOM 3231 C C . GLY A 1 418 ? 24.118 -10.190 -22.972 1.00 86.81 418 GLY A C 1
ATOM 3232 O O . GLY A 1 418 ? 24.261 -10.538 -24.144 1.00 86.81 418 GLY A O 1
ATOM 3233 N N . ASP A 1 419 ? 23.013 -9.568 -22.541 1.00 91.56 419 ASP A N 1
ATOM 3234 C CA . ASP A 1 419 ? 21.956 -9.148 -23.464 1.00 91.56 419 ASP A CA 1
ATOM 3235 C C . ASP A 1 419 ? 22.474 -8.029 -24.397 1.00 91.56 419 ASP A C 1
ATOM 3237 O O . ASP A 1 419 ? 22.918 -6.977 -23.918 1.00 91.56 419 ASP A O 1
ATOM 3241 N N . PRO A 1 420 ? 22.421 -8.206 -25.733 1.00 88.56 420 PRO A N 1
ATOM 3242 C CA . PRO A 1 420 ? 22.918 -7.219 -26.690 1.00 88.56 420 PRO A CA 1
ATOM 3243 C C . PRO A 1 420 ? 22.258 -5.841 -26.590 1.00 88.56 420 PRO A C 1
ATOM 3245 O O . PRO A 1 420 ? 22.860 -4.858 -27.029 1.00 88.56 420 PRO A O 1
ATOM 3248 N N . ARG A 1 421 ? 21.041 -5.752 -26.036 1.00 90.00 421 ARG A N 1
ATOM 3249 C CA . ARG A 1 421 ? 20.323 -4.485 -25.851 1.00 90.00 421 ARG A CA 1
ATOM 3250 C C . ARG A 1 421 ? 20.987 -3.585 -24.807 1.00 90.00 421 ARG A C 1
ATOM 3252 O O . ARG A 1 421 ? 20.816 -2.374 -24.859 1.00 90.00 421 ARG A O 1
ATOM 3259 N N . LEU A 1 422 ? 21.770 -4.164 -23.895 1.00 91.56 422 LEU A N 1
ATOM 3260 C CA . LEU A 1 422 ? 22.432 -3.465 -22.789 1.00 91.56 422 LEU A CA 1
ATOM 3261 C C . LEU A 1 422 ? 23.925 -3.211 -23.041 1.00 91.56 422 LEU A C 1
ATOM 3263 O O . LEU A 1 422 ? 24.630 -2.786 -22.132 1.00 91.56 422 LEU A O 1
ATOM 3267 N N . ARG A 1 423 ? 24.424 -3.457 -24.261 1.00 88.06 423 ARG A N 1
ATOM 3268 C CA . ARG A 1 423 ? 25.861 -3.381 -24.604 1.00 88.06 423 ARG A CA 1
ATOM 3269 C C . ARG A 1 423 ? 26.517 -2.018 -24.352 1.00 88.06 423 ARG A C 1
ATOM 3271 O O . ARG A 1 423 ? 27.729 -1.957 -24.190 1.00 88.06 423 ARG A O 1
ATOM 3278 N N . ASP A 1 424 ? 25.718 -0.953 -24.359 1.00 88.81 424 ASP A N 1
ATOM 3279 C CA . ASP A 1 424 ? 26.175 0.428 -24.176 1.00 88.81 424 ASP A CA 1
ATOM 3280 C C . ASP A 1 424 ? 26.099 0.873 -22.700 1.00 88.81 424 ASP A C 1
ATOM 3282 O O . ASP A 1 424 ? 26.418 2.017 -22.371 1.00 88.81 424 ASP A O 1
ATOM 3286 N N . LEU A 1 425 ? 25.684 -0.029 -21.801 1.00 93.75 425 LEU A N 1
ATOM 3287 C CA . LEU A 1 425 ? 25.622 0.207 -20.363 1.00 93.75 425 LEU A CA 1
ATOM 3288 C C . LEU A 1 425 ? 26.803 -0.453 -19.645 1.00 93.75 425 LEU A C 1
ATOM 3290 O O . LEU A 1 425 ? 27.220 -1.564 -19.968 1.00 93.75 425 LEU A O 1
ATOM 3294 N N . ASP A 1 426 ? 27.312 0.232 -18.624 1.00 94.69 426 ASP A N 1
ATOM 3295 C CA . ASP A 1 426 ? 28.367 -0.260 -17.737 1.00 94.69 426 ASP A CA 1
ATOM 3296 C C . ASP A 1 426 ? 27.771 -0.591 -16.362 1.00 94.69 426 ASP A C 1
ATOM 3298 O O . ASP A 1 426 ? 27.069 0.224 -15.756 1.00 94.69 426 ASP A O 1
ATOM 3302 N N . PHE A 1 427 ? 28.053 -1.795 -15.867 1.00 96.25 427 PHE A N 1
ATOM 3303 C CA . PHE A 1 427 ? 27.543 -2.303 -14.596 1.00 96.25 427 PHE A CA 1
ATOM 3304 C C . PHE A 1 427 ? 28.692 -2.411 -13.604 1.00 96.25 427 PHE A C 1
ATOM 3306 O O . PHE A 1 427 ? 29.571 -3.263 -13.739 1.00 96.25 427 PHE A O 1
ATOM 3313 N N . ARG A 1 428 ? 28.667 -1.581 -12.560 1.00 95.81 428 ARG A N 1
ATOM 3314 C CA . ARG A 1 428 ? 29.706 -1.599 -11.523 1.00 95.81 428 ARG A CA 1
ATOM 3315 C C . ARG A 1 428 ? 29.153 -2.180 -10.248 1.00 95.81 428 ARG A C 1
ATOM 3317 O O . ARG A 1 428 ? 28.175 -1.667 -9.708 1.00 95.81 428 ARG A O 1
ATOM 3324 N N . GLN A 1 429 ? 29.799 -3.234 -9.770 1.00 94.88 429 GLN A N 1
ATOM 3325 C CA . GLN A 1 429 ? 29.433 -3.847 -8.507 1.00 94.88 429 GLN A CA 1
ATOM 3326 C C . GLN A 1 429 ? 29.630 -2.849 -7.364 1.00 94.88 429 GLN A C 1
ATOM 3328 O O . GLN A 1 429 ? 30.647 -2.156 -7.290 1.00 94.88 429 GLN A O 1
ATOM 3333 N N . ILE A 1 430 ? 28.651 -2.803 -6.473 1.00 92.69 430 ILE A N 1
ATOM 3334 C CA . ILE A 1 430 ? 28.682 -2.033 -5.239 1.00 92.69 430 ILE A CA 1
ATOM 3335 C C . ILE A 1 430 ? 28.382 -2.964 -4.065 1.00 92.69 430 ILE A C 1
ATOM 3337 O O . ILE A 1 430 ? 27.659 -3.956 -4.194 1.00 92.69 430 ILE A O 1
ATOM 3341 N N . HIS A 1 431 ? 28.963 -2.635 -2.916 1.00 83.94 431 HIS A N 1
ATOM 3342 C CA . HIS A 1 431 ? 28.684 -3.304 -1.654 1.00 83.94 431 HIS A CA 1
ATOM 3343 C C . HIS A 1 431 ? 27.913 -2.342 -0.773 1.00 83.94 431 HIS A C 1
ATOM 3345 O O . HIS A 1 431 ? 28.400 -1.251 -0.474 1.00 83.94 431 HIS A O 1
ATOM 3351 N N . VAL A 1 432 ? 26.716 -2.751 -0.374 1.00 75.44 432 VAL A N 1
ATOM 3352 C CA . VAL A 1 432 ? 25.831 -1.918 0.433 1.00 75.44 432 VAL A CA 1
ATOM 3353 C C . VAL A 1 432 ? 25.344 -2.708 1.633 1.00 75.44 432 VAL A C 1
ATOM 3355 O O . VAL A 1 432 ? 25.118 -3.911 1.535 1.00 75.44 432 VAL A O 1
ATOM 3358 N N . SER A 1 433 ? 25.180 -2.038 2.768 1.00 71.75 433 SER A N 1
ATOM 3359 C CA . SER A 1 433 ? 24.650 -2.643 3.986 1.00 71.75 433 SER A CA 1
ATOM 3360 C C . SER A 1 433 ? 23.470 -1.824 4.486 1.00 71.75 433 SER A C 1
ATOM 3362 O O . SER A 1 433 ? 23.660 -0.679 4.884 1.00 71.75 433 SER A O 1
ATOM 3364 N N . ILE A 1 434 ? 22.281 -2.428 4.516 1.00 68.00 434 ILE A N 1
ATOM 3365 C CA . ILE A 1 434 ? 21.068 -1.843 5.108 1.00 68.00 434 ILE A CA 1
ATOM 3366 C C . ILE A 1 434 ? 20.559 -2.769 6.199 1.00 68.00 434 ILE A C 1
ATOM 3368 O O . ILE A 1 434 ? 20.433 -3.977 5.986 1.00 68.00 434 ILE A O 1
ATOM 3372 N N . SER A 1 435 ? 20.272 -2.202 7.373 1.00 61.84 435 SER A N 1
ATOM 3373 C CA . SER A 1 435 ? 19.716 -2.927 8.527 1.00 61.84 435 SER A CA 1
ATOM 3374 C C . SER A 1 435 ? 20.487 -4.216 8.861 1.00 61.84 435 SER A C 1
ATOM 3376 O O . SER A 1 435 ? 19.901 -5.242 9.203 1.00 61.84 435 SER A O 1
ATOM 3378 N N . GLY A 1 436 ? 21.818 -4.182 8.708 1.00 61.59 436 GLY A N 1
ATOM 3379 C CA . GLY A 1 436 ? 22.721 -5.311 8.963 1.00 61.59 436 GLY A CA 1
ATOM 3380 C C . GLY A 1 436 ? 22.773 -6.393 7.873 1.00 61.59 436 GLY A C 1
ATOM 3381 O O . GLY A 1 436 ? 23.474 -7.387 8.054 1.00 61.59 436 GLY A O 1
ATOM 3382 N N . VAL A 1 437 ? 22.071 -6.225 6.747 1.00 62.03 437 VAL A N 1
ATOM 3383 C CA . VAL A 1 437 ? 22.094 -7.150 5.601 1.00 62.03 437 VAL A CA 1
ATOM 3384 C C . VAL A 1 437 ? 23.023 -6.610 4.516 1.00 62.03 437 VAL A C 1
ATOM 3386 O O . VAL A 1 437 ? 22.860 -5.479 4.064 1.00 62.03 437 VAL A O 1
ATOM 3389 N N . GLN A 1 438 ? 23.979 -7.434 4.080 1.00 70.50 438 GLN A N 1
ATOM 3390 C CA . GLN A 1 438 ? 24.850 -7.134 2.942 1.00 70.50 438 GLN A CA 1
ATOM 3391 C C . GLN A 1 438 ? 24.100 -7.385 1.630 1.00 70.50 438 GLN A C 1
ATOM 3393 O O . GLN A 1 438 ? 23.633 -8.496 1.381 1.00 70.50 438 GLN A O 1
ATOM 3398 N N . PHE A 1 439 ? 24.014 -6.364 0.785 1.00 70.19 439 PHE A N 1
ATOM 3399 C CA . PHE A 1 439 ? 23.459 -6.439 -0.559 1.00 70.19 439 PHE A CA 1
ATOM 3400 C C . PHE A 1 439 ? 24.594 -6.430 -1.584 1.00 70.19 439 PHE A C 1
ATOM 3402 O O . PHE A 1 439 ? 25.380 -5.483 -1.663 1.00 70.19 439 PHE A O 1
ATOM 3409 N N . HIS A 1 440 ? 24.658 -7.487 -2.396 1.00 86.75 440 HIS A N 1
ATOM 3410 C CA . HIS A 1 440 ? 25.420 -7.479 -3.640 1.00 86.75 440 HIS A CA 1
ATOM 3411 C C . HIS A 1 440 ? 24.546 -6.858 -4.729 1.00 86.75 440 HIS A C 1
ATOM 3413 O O . HIS A 1 440 ? 23.526 -7.425 -5.132 1.00 86.75 440 HIS A O 1
ATOM 3419 N N . ALA A 1 441 ? 24.933 -5.669 -5.177 1.00 94.19 441 ALA A N 1
ATOM 3420 C CA . ALA A 1 441 ? 24.185 -4.901 -6.158 1.00 94.19 441 ALA A CA 1
ATOM 3421 C C . ALA A 1 441 ? 25.123 -4.317 -7.217 1.00 94.19 441 ALA A C 1
ATOM 3423 O O . ALA A 1 441 ? 26.347 -4.337 -7.074 1.00 94.19 441 ALA A O 1
ATOM 3424 N N . TYR A 1 442 ? 24.538 -3.810 -8.294 1.00 96.31 442 TYR A N 1
ATOM 3425 C CA . TYR A 1 442 ? 25.246 -3.178 -9.396 1.00 96.31 442 TYR A CA 1
ATOM 3426 C C . TYR A 1 442 ? 24.622 -1.821 -9.678 1.00 96.31 442 TYR A C 1
ATOM 3428 O O . TYR A 1 442 ? 23.409 -1.711 -9.850 1.00 96.31 442 TYR A O 1
ATOM 3436 N N . LYS A 1 443 ? 25.462 -0.793 -9.765 1.00 96.56 443 LYS A N 1
ATOM 3437 C CA . LYS A 1 443 ? 25.061 0.518 -10.266 1.00 96.56 443 LYS A CA 1
ATOM 3438 C C . LYS A 1 443 ? 25.181 0.537 -11.788 1.00 96.56 443 LYS A C 1
ATOM 3440 O O . LYS A 1 443 ? 26.199 0.101 -12.332 1.00 96.56 443 LYS A O 1
ATOM 3445 N N . VAL A 1 444 ? 24.150 1.052 -12.452 1.00 96.56 444 VAL A N 1
ATOM 3446 C CA . VAL A 1 444 ? 24.042 1.101 -13.915 1.00 96.56 444 VAL A CA 1
ATOM 3447 C C . VAL A 1 444 ? 24.432 2.484 -14.440 1.00 96.56 444 VAL A C 1
ATOM 3449 O O . VAL A 1 444 ? 23.797 3.504 -14.135 1.00 96.56 444 VAL A O 1
ATOM 3452 N N . PHE A 1 445 ? 25.475 2.514 -15.265 1.00 93.50 445 PHE A N 1
ATOM 3453 C CA . PHE A 1 445 ? 26.005 3.697 -15.939 1.00 93.50 445 PHE A CA 1
ATOM 3454 C C . PHE A 1 445 ? 25.754 3.627 -17.448 1.00 93.50 445 PHE A C 1
ATOM 3456 O O . PHE A 1 445 ? 25.628 2.546 -18.013 1.00 93.50 445 PHE A O 1
ATOM 3463 N N . GLY A 1 446 ? 25.722 4.793 -18.095 1.00 87.44 446 GLY A N 1
ATOM 3464 C CA . GLY A 1 446 ? 25.457 4.920 -19.530 1.00 87.44 446 GLY A CA 1
ATOM 3465 C C . GLY A 1 446 ? 24.038 5.392 -19.839 1.00 87.44 446 GLY A C 1
ATOM 3466 O O . GLY A 1 446 ? 23.218 5.597 -18.942 1.00 87.44 446 GLY A O 1
ATOM 3467 N N . GLU A 1 447 ? 23.777 5.594 -21.124 1.00 76.88 447 GLU A N 1
ATOM 3468 C CA . GLU A 1 447 ? 22.486 6.004 -21.672 1.00 76.88 447 GLU A CA 1
ATOM 3469 C C . GLU A 1 447 ? 22.031 4.934 -22.668 1.00 76.88 447 GLU A C 1
ATOM 3471 O O . GLU A 1 447 ? 22.843 4.410 -23.431 1.00 76.88 447 GLU A O 1
ATOM 3476 N N . ALA A 1 448 ? 20.743 4.595 -22.661 1.00 62.97 448 ALA A N 1
ATOM 3477 C CA . ALA A 1 448 ? 20.184 3.671 -23.641 1.00 62.97 448 ALA A CA 1
ATOM 3478 C C . ALA A 1 448 ? 20.078 4.374 -25.005 1.00 62.97 448 ALA A C 1
ATOM 3480 O O . ALA A 1 448 ? 19.651 5.529 -25.084 1.00 62.97 448 ALA A O 1
ATOM 3481 N N . HIS A 1 449 ? 20.455 3.692 -26.091 1.00 56.66 449 HIS A N 1
ATOM 3482 C CA . HIS A 1 449 ? 20.283 4.243 -27.434 1.00 56.66 449 HIS A CA 1
ATOM 3483 C C . HIS A 1 449 ? 18.787 4.203 -27.812 1.00 56.66 449 HIS A C 1
ATOM 3485 O O . HIS A 1 449 ? 18.181 3.135 -27.728 1.00 56.66 449 HIS A O 1
ATOM 3491 N N . PRO A 1 450 ? 18.181 5.306 -28.293 1.00 52.34 450 PRO A N 1
ATOM 3492 C CA . PRO A 1 450 ? 16.732 5.4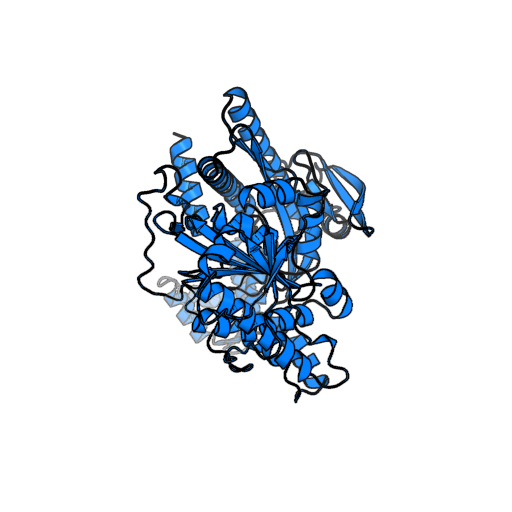05 -28.545 1.00 52.34 450 PRO A CA 1
ATOM 3493 C C . PRO A 1 450 ? 16.179 4.480 -29.650 1.00 52.34 450 PRO A C 1
ATOM 3495 O O . PRO A 1 450 ? 14.980 4.484 -29.899 1.00 52.34 450 PRO A O 1
ATOM 3498 N N . ASP A 1 451 ? 17.037 3.687 -30.302 1.00 51.41 451 ASP A N 1
ATOM 3499 C CA . ASP A 1 451 ? 16.709 2.838 -31.461 1.00 51.41 451 ASP A CA 1
ATOM 3500 C C . ASP A 1 451 ? 16.988 1.345 -31.220 1.00 51.41 451 ASP A C 1
ATOM 3502 O O . ASP A 1 451 ? 16.934 0.542 -32.156 1.00 51.41 451 ASP A O 1
ATOM 3506 N N . VAL A 1 452 ? 17.278 0.928 -29.982 1.00 50.62 452 VAL A N 1
ATOM 3507 C CA . VAL A 1 452 ? 17.384 -0.503 -29.661 1.00 50.62 452 VAL A CA 1
ATOM 3508 C C . VAL A 1 452 ? 15.976 -1.094 -29.583 1.00 50.62 452 VAL A C 1
ATOM 3510 O O . VAL A 1 452 ? 15.442 -1.363 -28.511 1.00 50.62 452 VAL A O 1
ATOM 3513 N N . ARG A 1 453 ? 15.348 -1.296 -30.745 1.00 46.78 453 ARG A N 1
ATOM 3514 C CA . ARG A 1 453 ? 14.172 -2.159 -30.837 1.00 46.78 453 ARG A CA 1
ATOM 3515 C C . ARG A 1 453 ? 14.589 -3.582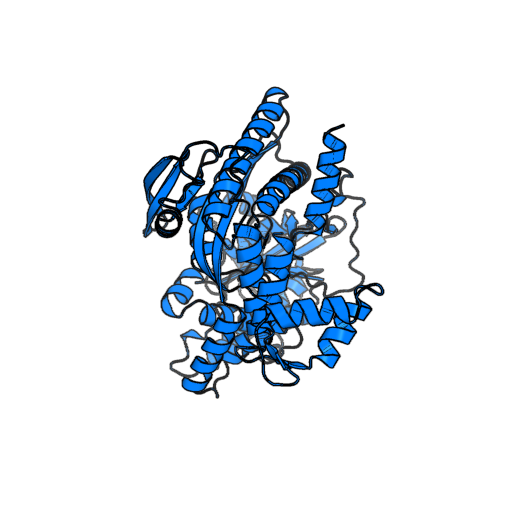 -30.457 1.00 46.78 453 ARG A C 1
ATOM 3517 O O . ARG A 1 453 ? 15.666 -4.024 -30.876 1.00 46.78 453 ARG A O 1
ATOM 3524 N N . PRO A 1 454 ? 13.743 -4.348 -29.751 1.00 40.72 454 PRO A N 1
ATOM 3525 C CA . PRO A 1 454 ? 13.863 -5.793 -29.833 1.00 40.72 454 PRO A CA 1
ATOM 3526 C C . PRO A 1 454 ? 13.759 -6.180 -31.325 1.00 40.72 454 PRO A C 1
ATOM 3528 O O . PRO A 1 454 ? 12.998 -5.546 -32.064 1.00 40.72 454 PRO A O 1
ATOM 3531 N N . PRO A 1 455 ? 14.565 -7.134 -31.821 1.00 38.00 455 PRO A N 1
ATOM 3532 C CA . PRO A 1 455 ? 14.575 -7.475 -33.241 1.00 38.00 455 PRO A CA 1
ATOM 3533 C C . PRO A 1 455 ? 13.150 -7.797 -33.711 1.00 38.00 455 PRO A C 1
ATOM 3535 O O . PRO A 1 455 ? 12.433 -8.509 -33.012 1.00 38.00 455 PRO A O 1
ATOM 3538 N N . GLU A 1 456 ? 12.749 -7.313 -34.894 1.00 40.69 456 GLU A N 1
ATOM 3539 C CA . GLU A 1 456 ? 11.386 -7.416 -35.471 1.00 40.69 456 GLU A CA 1
ATOM 3540 C C . GLU A 1 456 ? 10.847 -8.862 -35.659 1.00 40.69 456 GLU A C 1
ATOM 3542 O O . GLU A 1 456 ? 9.774 -9.066 -36.216 1.00 40.69 456 GLU A O 1
ATOM 3547 N N . GLY A 1 457 ? 11.534 -9.883 -35.138 1.00 45.72 457 GLY A N 1
ATOM 3548 C CA . GLY A 1 457 ? 11.041 -11.255 -34.997 1.00 45.72 457 GLY A CA 1
ATOM 3549 C C . GLY A 1 457 ? 10.528 -11.639 -33.598 1.00 45.72 457 GLY A C 1
ATOM 3550 O O . GLY A 1 457 ? 9.829 -12.642 -33.485 1.00 45.72 457 GLY A O 1
ATOM 3551 N N . SER A 1 458 ? 10.822 -10.878 -32.534 1.00 47.75 458 SER A N 1
ATOM 3552 C CA . SER A 1 458 ? 10.517 -11.290 -31.150 1.00 47.75 458 SER A CA 1
ATOM 3553 C C . SER A 1 458 ? 9.063 -11.066 -30.730 1.00 47.75 458 SER A C 1
ATOM 3555 O O . SER A 1 458 ? 8.592 -11.722 -29.806 1.00 47.75 458 SER A O 1
ATOM 3557 N N . ASP A 1 459 ? 8.341 -10.149 -31.379 1.00 56.12 459 ASP A N 1
ATOM 3558 C CA . ASP A 1 459 ? 6.965 -9.803 -30.995 1.00 56.12 459 ASP A CA 1
ATOM 3559 C C . ASP A 1 459 ? 5.973 -10.911 -31.368 1.00 56.12 459 ASP A C 1
ATOM 3561 O O . ASP A 1 459 ? 5.064 -11.222 -30.608 1.00 56.12 459 ASP A O 1
ATOM 3565 N N . LEU A 1 460 ? 6.200 -11.594 -32.493 1.00 55.72 460 LEU A N 1
ATOM 3566 C CA . LEU A 1 460 ? 5.377 -12.732 -32.906 1.00 55.72 460 LEU A CA 1
ATOM 3567 C C . LEU A 1 460 ? 5.690 -13.994 -32.107 1.00 55.72 460 LEU A C 1
ATOM 3569 O O . LEU A 1 460 ? 4.765 -14.735 -31.795 1.00 55.72 460 LEU A O 1
ATOM 3573 N N . ASP A 1 461 ? 6.949 -14.219 -31.730 1.00 55.66 461 ASP A N 1
ATOM 3574 C CA . ASP A 1 461 ? 7.326 -15.363 -30.894 1.00 55.66 461 ASP A CA 1
ATOM 3575 C C . ASP A 1 461 ? 6.900 -15.154 -29.428 1.00 55.66 461 ASP A C 1
ATOM 3577 O O . ASP A 1 461 ? 6.444 -16.093 -28.773 1.00 55.66 461 ASP A O 1
ATOM 3581 N N . SER A 1 462 ? 6.945 -13.914 -28.930 1.00 53.81 462 SER A N 1
ATOM 3582 C CA . SER A 1 462 ? 6.371 -13.525 -27.637 1.00 53.81 462 SER A CA 1
ATOM 3583 C C . SER A 1 462 ? 4.845 -13.636 -27.654 1.00 53.81 462 SER A C 1
ATOM 3585 O O . SER A 1 462 ? 4.291 -14.318 -26.798 1.00 53.81 462 SER A O 1
ATOM 3587 N N . LEU A 1 463 ? 4.164 -13.087 -28.668 1.00 59.91 463 LEU A N 1
ATOM 3588 C CA . LEU A 1 463 ? 2.714 -13.218 -28.844 1.00 59.91 463 LEU A CA 1
ATOM 3589 C C . LEU A 1 463 ? 2.289 -14.685 -28.983 1.00 59.91 463 LEU A C 1
ATOM 3591 O O . LEU A 1 463 ? 1.274 -15.084 -28.418 1.00 59.91 463 LEU A O 1
ATOM 3595 N N . ARG A 1 464 ? 3.079 -15.507 -29.683 1.00 69.12 464 ARG A N 1
ATOM 3596 C CA . ARG A 1 464 ? 2.889 -16.959 -29.777 1.00 69.12 464 ARG A CA 1
ATOM 3597 C C . ARG A 1 464 ? 2.914 -17.604 -28.399 1.00 69.12 464 ARG A C 1
ATOM 3599 O O . ARG A 1 464 ? 1.991 -18.339 -28.057 1.00 69.12 464 ARG A O 1
ATOM 3606 N N . LEU A 1 465 ? 3.955 -17.330 -27.612 1.00 58.94 465 LEU A N 1
ATOM 3607 C CA . LEU A 1 465 ? 4.088 -17.863 -26.258 1.00 58.94 465 LEU A CA 1
ATOM 3608 C C . LEU A 1 465 ? 2.942 -17.384 -25.366 1.00 58.94 465 LEU A C 1
ATOM 3610 O O . LEU A 1 465 ? 2.321 -18.217 -24.716 1.00 58.94 465 LEU A O 1
ATOM 3614 N N . THR A 1 466 ? 2.583 -16.099 -25.417 1.00 60.53 466 THR A N 1
ATOM 3615 C CA . THR A 1 466 ? 1.453 -15.537 -24.669 1.00 60.53 466 THR A CA 1
ATOM 3616 C C . THR A 1 466 ? 0.137 -16.207 -25.048 1.00 60.53 466 THR A C 1
ATOM 3618 O O . THR A 1 466 ? -0.558 -16.678 -24.159 1.00 60.53 466 THR A O 1
ATOM 3621 N N . ILE A 1 467 ? -0.199 -16.327 -26.337 1.00 65.25 467 ILE A N 1
ATOM 3622 C CA . ILE A 1 467 ? -1.446 -16.964 -26.795 1.00 65.25 467 ILE A CA 1
ATOM 3623 C C . ILE A 1 467 ? -1.504 -18.432 -26.349 1.00 65.25 467 ILE A C 1
ATOM 3625 O O . ILE A 1 467 ? -2.519 -18.879 -25.810 1.00 65.25 467 ILE A O 1
ATOM 3629 N N . LEU A 1 468 ? -0.414 -19.184 -26.531 1.00 61.72 468 LEU A N 1
ATOM 3630 C CA . LEU A 1 468 ? -0.342 -20.589 -26.121 1.00 61.72 468 LEU A CA 1
ATOM 3631 C C . LEU A 1 468 ? -0.409 -20.745 -24.593 1.00 61.72 468 LEU A C 1
ATOM 3633 O O . LEU A 1 468 ? -1.017 -21.693 -24.093 1.00 61.72 468 LEU A O 1
ATOM 3637 N N . GLU A 1 469 ? 0.175 -19.818 -23.836 1.00 58.22 469 GLU A N 1
ATOM 3638 C CA . GLU A 1 469 ? 0.127 -19.805 -22.376 1.00 58.22 469 GLU A CA 1
ATOM 3639 C C . GLU A 1 469 ? -1.246 -19.366 -21.844 1.00 58.22 469 GLU A C 1
ATOM 3641 O O . GLU A 1 469 ? -1.731 -19.945 -20.874 1.00 58.22 469 GLU A O 1
ATOM 3646 N N . THR A 1 470 ? -1.927 -18.423 -22.501 1.00 60.94 470 THR A N 1
ATOM 3647 C CA . THR A 1 470 ? -3.319 -18.056 -22.202 1.00 60.94 470 THR A CA 1
ATOM 3648 C C . THR A 1 470 ? -4.242 -19.248 -22.419 1.00 60.94 470 THR A C 1
ATOM 3650 O O . THR A 1 470 ? -5.014 -19.575 -21.521 1.00 60.94 470 THR A O 1
ATOM 3653 N N . PHE A 1 471 ? -4.117 -19.971 -23.539 1.00 62.94 471 PHE A N 1
ATOM 3654 C CA . PHE A 1 471 ? -4.874 -21.210 -23.746 1.00 62.94 471 PHE A CA 1
ATOM 3655 C C . PHE A 1 471 ? -4.596 -22.237 -22.648 1.00 62.94 471 PHE A C 1
ATOM 3657 O O . PHE A 1 471 ? -5.536 -22.822 -22.107 1.00 62.94 471 PHE A O 1
ATOM 3664 N N . ARG A 1 472 ? -3.330 -22.379 -22.239 1.00 59.47 472 ARG A N 1
ATOM 3665 C CA . ARG A 1 472 ? -2.947 -23.266 -21.137 1.00 59.47 472 ARG A CA 1
ATOM 3666 C C . ARG A 1 472 ? -3.605 -22.877 -19.815 1.00 59.47 472 ARG A C 1
ATOM 3668 O O . ARG A 1 472 ? -4.151 -23.746 -19.140 1.00 59.47 472 ARG A O 1
ATOM 3675 N N . LYS A 1 473 ? -3.586 -21.589 -19.466 1.00 56.47 473 LYS A N 1
ATOM 3676 C CA . LYS A 1 473 ? -4.230 -21.036 -18.262 1.00 56.47 473 LYS A CA 1
ATOM 3677 C C . LYS A 1 473 ? -5.755 -21.185 -18.308 1.00 56.47 473 LYS A C 1
ATOM 3679 O O . LYS A 1 473 ? -6.375 -21.370 -17.268 1.00 56.47 473 LYS A O 1
ATOM 3684 N N . SER A 1 474 ? -6.351 -21.184 -19.499 1.00 58.69 474 SER A N 1
ATOM 3685 C CA . SER A 1 474 ? -7.776 -21.466 -19.720 1.00 58.69 474 SER A CA 1
ATOM 3686 C C . SER A 1 474 ? -8.124 -22.964 -19.804 1.00 58.69 474 SER A C 1
ATOM 3688 O O . SER A 1 474 ? -9.278 -23.295 -20.063 1.00 58.69 474 SER A O 1
ATOM 3690 N N . GLY A 1 475 ? -7.165 -23.877 -19.595 1.00 54.84 475 GLY A N 1
ATOM 3691 C CA . GLY A 1 475 ? -7.390 -25.331 -19.593 1.00 54.84 475 GLY A CA 1
ATOM 3692 C C . GLY A 1 475 ? -7.371 -26.012 -20.970 1.00 54.84 475 GLY A C 1
ATOM 3693 O O . GLY A 1 475 ? -7.640 -27.207 -21.065 1.00 54.84 475 GLY A O 1
ATOM 3694 N N . LEU A 1 476 ? -7.027 -25.290 -22.039 1.00 62.78 476 LEU A N 1
ATOM 3695 C CA . LEU A 1 476 ? -6.881 -25.814 -23.400 1.00 62.78 476 LEU A CA 1
ATOM 3696 C C . LEU A 1 476 ? -5.409 -26.210 -23.621 1.00 62.78 476 LEU A C 1
ATOM 3698 O O . LEU A 1 476 ? -4.566 -25.340 -23.833 1.00 62.78 476 LEU A O 1
ATOM 3702 N N . VAL A 1 477 ? -5.054 -27.503 -23.539 1.00 65.00 477 VAL A N 1
ATOM 3703 C CA . VAL A 1 477 ? -3.643 -27.945 -23.669 1.00 65.00 477 VAL A CA 1
ATOM 3704 C C . VAL A 1 477 ? -3.436 -29.122 -24.630 1.00 65.00 477 VAL A C 1
ATOM 3706 O O . VAL A 1 477 ? -4.244 -30.042 -24.700 1.00 65.00 477 VAL A O 1
ATOM 3709 N N . LYS A 1 478 ? -2.270 -29.055 -25.302 1.00 53.69 478 LYS A N 1
ATOM 3710 C CA . LYS A 1 478 ? -1.505 -30.005 -26.145 1.00 53.69 478 LYS A CA 1
ATOM 3711 C C . LYS A 1 478 ? -2.202 -30.619 -27.354 1.00 53.69 478 LYS A C 1
ATOM 3713 O O . LYS A 1 478 ? -1.684 -30.469 -28.455 1.00 53.69 478 LYS A O 1
ATOM 3718 N N . ASP A 1 479 ? -3.366 -31.211 -27.151 1.00 60.03 479 ASP A N 1
ATOM 3719 C CA . ASP A 1 479 ? -4.122 -31.928 -28.184 1.00 60.03 479 ASP A CA 1
ATOM 3720 C C . ASP A 1 479 ? -5.472 -31.250 -28.452 1.00 60.03 479 ASP A C 1
ATOM 3722 O O . ASP A 1 479 ? -6.394 -31.854 -28.990 1.00 60.03 479 ASP A O 1
ATOM 3726 N N . ALA A 1 480 ? -5.602 -29.977 -28.055 1.00 68.50 480 ALA A N 1
ATOM 3727 C CA . ALA A 1 480 ? -6.788 -29.181 -28.322 1.00 68.50 480 ALA A CA 1
ATOM 3728 C C . ALA A 1 480 ? -7.000 -29.080 -29.836 1.00 68.50 480 ALA A C 1
ATOM 3730 O O . ALA A 1 480 ? -6.194 -28.492 -30.566 1.00 68.50 480 ALA A O 1
ATOM 3731 N N . VAL A 1 481 ? -8.101 -29.669 -30.286 1.00 75.88 481 VAL A N 1
ATOM 3732 C CA . VAL A 1 481 ? -8.516 -29.693 -31.680 1.00 75.88 481 VAL A CA 1
ATOM 3733 C C . VAL A 1 481 ? -9.796 -28.896 -31.867 1.00 75.88 481 VAL A C 1
ATOM 3735 O O . VAL A 1 481 ? -10.652 -28.835 -30.986 1.00 75.88 481 VAL A O 1
ATOM 3738 N N . ILE A 1 482 ? -9.930 -28.277 -33.033 1.00 79.25 482 ILE A N 1
ATOM 3739 C CA . ILE A 1 482 ? -11.163 -27.638 -33.478 1.00 79.25 482 ILE A CA 1
ATOM 3740 C C . ILE A 1 482 ? -11.693 -28.365 -34.709 1.00 79.25 482 ILE A C 1
ATOM 3742 O O . ILE A 1 482 ? -10.942 -28.670 -35.638 1.00 79.25 482 ILE A O 1
ATOM 3746 N N . GLU A 1 483 ? -12.998 -28.635 -34.745 1.00 82.50 483 GLU A N 1
ATOM 3747 C CA . GLU A 1 483 ? -13.625 -29.194 -35.939 1.00 82.50 483 GLU A CA 1
ATOM 3748 C C . GLU A 1 483 ? -13.445 -28.253 -37.137 1.00 82.50 483 GLU A C 1
ATOM 3750 O O . GLU A 1 483 ? -13.745 -27.054 -37.072 1.00 82.50 483 GLU A O 1
ATOM 3755 N N . ARG A 1 484 ? -13.057 -28.820 -38.285 1.00 85.25 484 ARG A N 1
ATOM 3756 C CA . ARG A 1 484 ? -12.826 -28.099 -39.547 1.00 85.25 484 ARG A CA 1
ATOM 3757 C C . ARG A 1 484 ? -13.992 -27.172 -39.908 1.00 85.25 484 ARG A C 1
ATOM 3759 O O . ARG A 1 484 ? -13.794 -26.027 -40.299 1.00 85.25 484 ARG A O 1
ATOM 3766 N N . ARG A 1 485 ? -15.229 -27.654 -39.733 1.00 82.69 485 ARG A N 1
ATOM 3767 C CA . ARG A 1 485 ? -16.463 -26.908 -40.046 1.00 82.69 485 ARG A CA 1
ATOM 3768 C C . ARG A 1 485 ? -16.725 -25.740 -39.098 1.00 82.69 485 ARG A C 1
ATOM 3770 O O . ARG A 1 485 ? -17.439 -24.810 -39.472 1.00 82.69 485 ARG A O 1
ATOM 3777 N N . VAL A 1 486 ? -16.233 -25.809 -37.864 1.00 82.25 486 VAL A N 1
ATOM 3778 C CA . VAL A 1 486 ? -16.371 -24.733 -36.874 1.00 82.25 486 VAL A CA 1
ATOM 3779 C C . VAL A 1 486 ? -15.350 -23.644 -37.174 1.00 82.25 486 VAL A C 1
ATOM 3781 O O . VAL A 1 486 ? -15.737 -22.485 -37.301 1.00 82.25 486 VAL A O 1
ATOM 3784 N N . LEU A 1 487 ? -14.087 -24.019 -37.404 1.00 83.75 487 LEU A N 1
ATOM 3785 C CA . LEU A 1 487 ? -13.042 -23.063 -37.771 1.00 83.75 487 LEU A CA 1
ATOM 3786 C C . LEU A 1 487 ? -13.359 -22.345 -39.092 1.00 83.75 487 LEU A C 1
ATOM 3788 O O . LEU A 1 487 ? -13.231 -21.128 -39.169 1.00 83.75 487 LEU A O 1
ATOM 3792 N N . HIS A 1 488 ? -13.853 -23.068 -40.102 1.00 85.00 488 HIS A N 1
ATOM 3793 C CA . HIS A 1 488 ? -14.262 -22.467 -41.374 1.00 85.00 488 HIS A CA 1
ATOM 3794 C C . HIS A 1 488 ? -15.372 -21.420 -41.196 1.00 85.00 488 HIS A C 1
ATOM 3796 O O . HIS A 1 488 ? -15.293 -20.322 -41.742 1.00 85.00 488 HIS A O 1
ATOM 3802 N N . ARG A 1 489 ? -16.395 -21.733 -40.385 1.00 83.25 489 ARG A N 1
ATOM 3803 C CA . ARG A 1 489 ? -17.479 -20.788 -40.075 1.00 83.25 489 ARG A CA 1
ATOM 3804 C C . ARG A 1 489 ? -16.976 -19.566 -39.315 1.00 83.25 489 ARG A C 1
ATOM 3806 O O . ARG A 1 489 ? -17.439 -18.469 -39.600 1.00 83.25 489 ARG A O 1
ATOM 3813 N N . LEU A 1 490 ? -16.044 -19.752 -38.382 1.00 80.69 490 LEU A N 1
ATOM 3814 C CA . LEU A 1 490 ? -15.433 -18.656 -37.635 1.00 80.69 490 LEU A CA 1
ATOM 3815 C C . LEU A 1 490 ? -14.665 -17.710 -38.566 1.00 80.69 490 LEU A C 1
ATOM 3817 O O . LEU A 1 490 ? -14.902 -16.508 -38.530 1.00 80.69 490 LEU A O 1
ATOM 3821 N N . LEU A 1 491 ? -13.801 -18.243 -39.434 1.00 83.38 491 LEU A N 1
ATOM 3822 C CA . LEU A 1 491 ? -13.016 -17.434 -40.373 1.00 83.38 491 LEU A CA 1
ATOM 3823 C C . LEU A 1 491 ? -13.908 -16.678 -41.363 1.00 83.38 491 LEU A C 1
ATOM 3825 O O . LEU A 1 491 ? -13.716 -15.486 -41.562 1.00 83.38 491 LEU A O 1
ATOM 3829 N N . LYS A 1 492 ? -14.953 -17.329 -41.883 1.00 80.62 492 LYS A N 1
ATOM 3830 C CA . LYS A 1 492 ? -15.946 -16.695 -42.762 1.00 80.62 492 LYS A CA 1
ATOM 3831 C C . LYS A 1 492 ? -16.812 -15.642 -42.060 1.00 80.62 492 LYS A C 1
ATOM 3833 O O . LYS A 1 492 ? -17.322 -14.730 -42.703 1.00 80.62 492 LYS A O 1
ATOM 3838 N N . ALA A 1 493 ? -17.013 -15.770 -40.748 1.00 75.75 493 ALA A N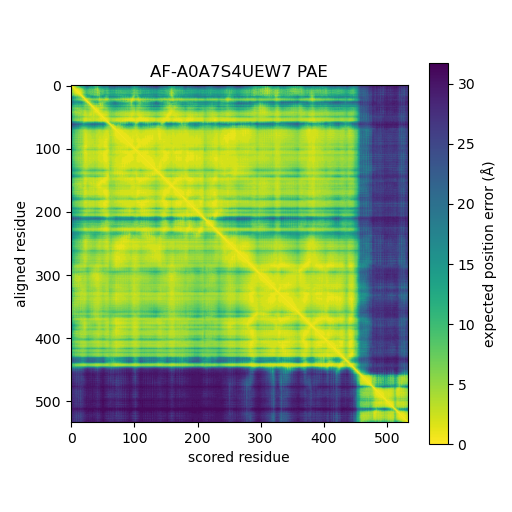 1
ATOM 3839 C CA . ALA A 1 493 ? -17.696 -14.752 -39.950 1.00 75.75 493 ALA A CA 1
ATOM 3840 C C . ALA A 1 493 ? -16.801 -13.531 -39.683 1.00 75.75 493 ALA A C 1
ATOM 3842 O O . ALA A 1 493 ? -17.312 -12.419 -39.583 1.00 75.75 493 ALA A O 1
ATOM 3843 N N . LEU A 1 494 ? -15.487 -13.741 -39.567 1.00 74.06 494 LEU A N 1
ATOM 3844 C CA . LEU A 1 494 ? -14.501 -12.675 -39.383 1.00 74.06 494 LEU A CA 1
ATOM 3845 C C . LEU A 1 494 ? -14.202 -11.934 -40.692 1.00 74.06 494 LEU A C 1
ATOM 3847 O O . LEU A 1 494 ? -14.040 -10.717 -40.671 1.00 74.06 494 LEU A O 1
ATOM 3851 N N . ASP A 1 495 ? -14.182 -12.647 -41.818 1.00 78.94 495 ASP A N 1
ATOM 3852 C CA . ASP A 1 495 ? -14.082 -12.069 -43.156 1.00 78.94 495 ASP A CA 1
ATOM 3853 C C . ASP A 1 495 ? -15.088 -12.740 -44.114 1.00 78.94 495 ASP A C 1
ATOM 3855 O O . ASP A 1 495 ? -14.893 -13.888 -44.520 1.00 78.94 495 ASP A O 1
ATOM 3859 N N . PRO A 1 496 ? -16.159 -12.033 -44.521 1.00 80.19 496 PRO A N 1
ATOM 3860 C CA . PRO A 1 496 ? -17.158 -12.555 -45.454 1.00 80.19 496 PRO A CA 1
ATOM 3861 C C . PRO A 1 496 ? -16.616 -12.929 -46.842 1.00 80.19 496 PRO A C 1
ATOM 3863 O O . PRO A 1 496 ? -17.288 -13.671 -47.563 1.00 80.19 496 PRO A O 1
ATOM 3866 N N . HIS A 1 497 ? -15.440 -12.421 -47.231 1.00 82.56 497 HIS A N 1
ATOM 3867 C CA . HIS A 1 497 ? -14.780 -12.748 -48.500 1.00 82.56 497 HIS A CA 1
ATOM 3868 C C . HIS A 1 497 ? -13.928 -14.017 -48.408 1.00 82.56 497 HIS A C 1
ATOM 3870 O O . HIS A 1 497 ? -13.491 -14.519 -49.441 1.00 82.56 497 HIS A O 1
ATOM 3876 N N . PHE A 1 498 ? -13.729 -14.553 -47.201 1.00 82.12 498 PHE A N 1
ATOM 3877 C CA . PHE A 1 498 ? -12.972 -15.773 -46.965 1.00 82.12 498 PHE A CA 1
ATOM 3878 C C . PHE A 1 498 ? -13.710 -16.987 -47.551 1.00 82.12 498 PHE A C 1
ATOM 3880 O O . PHE A 1 498 ? -14.804 -17.361 -47.101 1.00 82.12 498 PHE A O 1
ATOM 3887 N N . GLY A 1 499 ? -13.135 -17.571 -48.604 1.00 83.31 499 GLY A N 1
ATOM 3888 C CA . GLY A 1 499 ? -13.758 -18.611 -49.416 1.00 83.31 499 GLY A CA 1
ATOM 3889 C C . GLY A 1 499 ? -13.302 -20.031 -49.079 1.00 83.31 499 GLY A C 1
ATOM 3890 O O . GLY A 1 499 ? -12.305 -20.260 -48.394 1.00 83.31 499 GLY A O 1
ATOM 3891 N N . ASP A 1 500 ? -14.014 -21.012 -49.641 1.00 83.81 500 ASP A N 1
ATOM 3892 C CA . ASP A 1 500 ? -13.698 -22.436 -49.461 1.00 83.81 500 ASP A CA 1
ATOM 3893 C C . ASP A 1 500 ? -12.272 -22.767 -49.953 1.00 83.81 500 ASP A C 1
ATOM 3895 O O . ASP A 1 500 ? -11.574 -23.582 -49.353 1.00 83.81 500 ASP A O 1
ATOM 3899 N N . SER A 1 501 ? -11.802 -22.099 -51.014 1.00 83.44 501 SER A N 1
ATOM 3900 C CA . SER A 1 501 ? -10.443 -22.259 -51.548 1.00 83.44 501 SER A CA 1
ATOM 3901 C C . SER A 1 501 ? -9.355 -21.768 -50.593 1.00 83.44 501 SER A C 1
ATOM 3903 O O . SER A 1 501 ? -8.308 -22.408 -50.490 1.00 83.44 501 SER A O 1
ATOM 3905 N N . ASP A 1 502 ? -9.601 -20.668 -49.877 1.00 82.25 502 ASP A N 1
ATOM 3906 C CA . ASP A 1 502 ? -8.652 -20.107 -48.910 1.00 82.25 502 ASP A CA 1
ATOM 3907 C C . ASP A 1 502 ? -8.530 -21.043 -47.711 1.00 82.25 502 ASP A C 1
ATOM 3909 O O . ASP A 1 502 ? -7.431 -21.377 -47.269 1.00 82.25 502 ASP A O 1
ATOM 3913 N N . PHE A 1 503 ? -9.666 -21.561 -47.241 1.00 85.44 503 PHE A N 1
ATOM 3914 C CA . PHE A 1 503 ? -9.704 -22.519 -46.145 1.00 85.44 503 PHE A CA 1
ATOM 3915 C C . PHE A 1 503 ? -8.966 -23.827 -46.467 1.00 85.44 503 PHE A C 1
ATOM 3917 O O . PHE A 1 503 ? -8.211 -24.344 -45.636 1.00 85.44 503 PHE A O 1
ATOM 3924 N N . GLU A 1 504 ? -9.143 -24.365 -47.676 1.00 83.38 504 GLU A N 1
ATOM 3925 C CA . GLU A 1 504 ? -8.419 -25.559 -48.121 1.00 83.38 504 GLU A CA 1
ATOM 3926 C C . GLU A 1 504 ? -6.905 -25.309 -48.231 1.00 83.38 504 GLU A C 1
ATOM 3928 O O . GLU A 1 504 ? -6.116 -26.197 -47.896 1.00 83.38 504 GLU A O 1
ATOM 3933 N N . ALA A 1 505 ? -6.477 -24.096 -48.598 1.00 82.00 505 ALA A N 1
ATOM 3934 C CA . ALA A 1 505 ? -5.062 -23.724 -48.632 1.00 82.00 505 ALA A CA 1
ATOM 3935 C C . ALA A 1 505 ? -4.422 -23.691 -47.231 1.00 82.00 505 ALA A C 1
ATOM 3937 O O . ALA A 1 505 ? -3.291 -24.164 -47.069 1.00 82.00 505 ALA A O 1
ATOM 3938 N N . ILE A 1 506 ? -5.146 -23.196 -46.216 1.00 82.44 506 ILE A N 1
ATOM 3939 C CA . ILE A 1 506 ? -4.714 -23.236 -44.805 1.00 82.44 506 ILE A CA 1
ATOM 3940 C C . ILE A 1 506 ? -4.527 -24.681 -44.359 1.00 82.44 506 ILE A C 1
ATOM 3942 O O . ILE A 1 506 ? -3.476 -25.056 -43.842 1.00 82.44 506 ILE A O 1
ATOM 3946 N N . VAL A 1 507 ? -5.541 -25.518 -44.576 1.00 80.44 507 VAL A N 1
ATOM 3947 C CA . VAL A 1 507 ? -5.502 -26.904 -44.101 1.00 80.44 507 VAL A CA 1
ATOM 3948 C C . VAL A 1 507 ? -4.412 -27.701 -44.818 1.00 80.44 507 VAL A C 1
ATOM 3950 O O . VAL A 1 507 ? -3.749 -28.523 -44.192 1.00 80.44 507 VAL A O 1
ATOM 3953 N N . GLY A 1 508 ? -4.167 -27.421 -46.100 1.00 75.88 508 GLY A N 1
ATOM 3954 C CA . GLY A 1 508 ? -3.046 -27.998 -46.840 1.00 75.88 508 GLY A CA 1
ATOM 3955 C C . GLY A 1 508 ? -1.681 -27.686 -46.212 1.00 75.88 508 GLY A C 1
ATOM 3956 O O . GLY A 1 508 ? -0.818 -28.562 -46.183 1.00 75.88 508 GLY A O 1
ATOM 3957 N N . HIS A 1 509 ? -1.498 -26.479 -45.662 1.00 75.19 509 HIS A N 1
ATOM 3958 C CA . HIS A 1 509 ? -0.265 -26.071 -44.974 1.00 75.19 509 HIS A CA 1
ATOM 3959 C C . HIS A 1 509 ? -0.093 -26.712 -43.595 1.00 75.19 509 HIS A C 1
ATOM 3961 O O . HIS A 1 509 ? 1.034 -26.980 -43.188 1.00 75.19 509 HIS A O 1
ATOM 3967 N N . LEU A 1 510 ? -1.190 -26.991 -42.889 1.00 75.44 510 LEU A N 1
ATOM 3968 C CA . LEU A 1 510 ? -1.167 -27.596 -41.552 1.00 75.44 510 LEU A CA 1
ATOM 3969 C C . LEU A 1 510 ? -0.815 -29.099 -41.561 1.00 75.44 510 LEU A C 1
ATOM 3971 O O . LEU A 1 510 ? -0.692 -29.710 -40.500 1.00 75.44 510 LEU A O 1
ATOM 3975 N N . GLY A 1 511 ? -0.596 -29.689 -42.744 1.00 59.53 511 GLY A N 1
ATOM 3976 C CA . GLY A 1 511 ? -0.291 -31.108 -42.925 1.00 59.53 511 GLY A CA 1
ATOM 3977 C C . GLY A 1 511 ? -1.539 -31.989 -42.831 1.00 59.53 511 GLY A C 1
ATOM 3978 O O . GLY A 1 511 ? -2.562 -31.596 -42.277 1.00 59.53 511 GLY A O 1
ATOM 3979 N N . ARG A 1 512 ? -1.482 -33.199 -43.411 1.00 55.16 512 ARG A N 1
ATOM 3980 C CA . ARG A 1 512 ? -2.608 -34.154 -43.445 1.00 55.16 512 ARG A CA 1
ATOM 3981 C C . ARG A 1 512 ? -2.987 -34.624 -42.031 1.00 55.16 512 ARG A C 1
ATOM 3983 O O . ARG A 1 512 ? -2.616 -35.724 -41.630 1.00 55.16 512 ARG A O 1
ATOM 3990 N N . ALA A 1 513 ? -3.780 -33.844 -41.305 1.00 52.91 513 ALA A N 1
ATOM 3991 C CA . ALA A 1 513 ? -4.671 -34.390 -40.295 1.00 52.91 513 ALA A CA 1
ATOM 3992 C C . ALA A 1 513 ? -5.687 -35.253 -41.055 1.00 52.91 513 ALA A C 1
ATOM 3994 O O . ALA A 1 513 ? -6.530 -34.745 -41.791 1.00 52.91 513 ALA A O 1
ATOM 3995 N N . SER A 1 514 ? -5.574 -36.574 -40.965 1.00 49.66 514 SER A N 1
ATOM 3996 C CA . SER A 1 514 ? -6.463 -37.532 -41.636 1.00 49.66 514 SER A CA 1
ATOM 3997 C C . SER A 1 514 ? -7.877 -37.585 -41.025 1.00 49.66 514 SER A C 1
ATOM 3999 O O . SER A 1 514 ? -8.548 -38.611 -41.104 1.00 49.66 514 SER A O 1
ATOM 4001 N N . GLY A 1 515 ? -8.356 -36.485 -40.435 1.00 62.81 515 GLY A N 1
ATOM 4002 C CA . GLY A 1 515 ? -9.620 -36.397 -39.707 1.00 62.81 515 GLY A CA 1
ATOM 4003 C C . GLY A 1 515 ? -10.311 -35.037 -39.845 1.00 62.81 515 GLY A C 1
ATOM 4004 O O . GLY A 1 515 ? -9.793 -34.104 -40.455 1.00 62.81 515 GLY A O 1
ATOM 4005 N N . SER A 1 516 ? -11.515 -34.924 -39.281 1.00 75.06 516 SER A N 1
ATOM 4006 C CA . SER A 1 516 ? -12.381 -33.730 -39.307 1.00 75.06 516 SER A CA 1
ATOM 4007 C C . SER A 1 516 ? -11.921 -32.580 -38.397 1.00 75.06 516 SER A C 1
ATOM 4009 O O . SER A 1 516 ? -12.688 -31.646 -38.159 1.00 75.06 516 SER A O 1
ATOM 4011 N N . GLU A 1 517 ? -10.693 -32.631 -37.890 1.00 79.69 517 GLU A N 1
ATOM 4012 C CA . GLU A 1 517 ? -10.197 -31.849 -36.757 1.00 79.69 517 GLU A CA 1
ATOM 4013 C C . GLU A 1 517 ? -8.832 -31.212 -37.059 1.00 79.69 517 GLU A C 1
ATOM 4015 O O . GLU A 1 517 ? -8.016 -31.780 -37.785 1.00 79.69 517 GLU A O 1
ATOM 4020 N N . ILE A 1 518 ? -8.592 -30.018 -36.509 1.00 79.69 518 ILE A N 1
ATOM 4021 C CA . ILE A 1 518 ? -7.373 -29.220 -36.695 1.00 79.69 518 ILE A CA 1
ATOM 4022 C C . ILE A 1 518 ? -6.752 -28.925 -35.331 1.00 79.69 518 ILE A C 1
ATOM 4024 O O . ILE A 1 518 ? -7.439 -28.432 -34.441 1.00 79.69 518 ILE A O 1
ATOM 4028 N N . SER A 1 519 ? -5.447 -29.168 -35.186 1.00 81.06 519 SER A N 1
ATOM 4029 C CA . SER A 1 519 ? -4.684 -28.783 -33.993 1.00 81.06 519 SER A CA 1
ATOM 4030 C C . SER A 1 519 ? -4.678 -27.261 -33.823 1.00 81.06 519 SER A C 1
ATOM 4032 O O . SER A 1 519 ? -4.214 -26.530 -34.701 1.00 81.06 519 SER A O 1
ATOM 4034 N N . LEU A 1 520 ? -5.184 -26.780 -32.685 1.00 76.50 520 LEU A N 1
ATOM 4035 C CA . LEU A 1 520 ? -5.240 -25.354 -32.370 1.00 76.50 520 LEU A CA 1
ATOM 4036 C C . LEU A 1 520 ? -3.833 -24.730 -32.261 1.00 76.50 520 LEU A C 1
ATOM 4038 O O . LEU A 1 520 ? -3.633 -23.670 -32.854 1.00 76.50 520 LEU A O 1
ATOM 4042 N N . PRO A 1 521 ? -2.829 -25.375 -31.623 1.00 75.00 521 PRO A N 1
ATOM 4043 C CA . PRO A 1 521 ? -1.443 -24.903 -31.679 1.00 75.00 521 PRO A CA 1
ATOM 4044 C C . PRO A 1 521 ? -0.897 -24.768 -33.106 1.00 75.00 521 PRO A C 1
ATOM 4046 O O . PRO A 1 521 ? -0.307 -23.744 -33.435 1.00 75.00 521 PRO A O 1
ATOM 4049 N N . ALA A 1 522 ? -1.143 -25.755 -33.974 1.00 77.25 522 ALA A N 1
ATOM 4050 C CA . ALA A 1 522 ? -0.671 -25.700 -35.358 1.00 77.25 522 ALA A CA 1
ATOM 4051 C C . ALA A 1 522 ? -1.340 -24.560 -36.146 1.00 77.25 522 ALA A C 1
ATOM 4053 O O . ALA A 1 522 ? -0.686 -23.879 -36.933 1.00 77.25 522 ALA A O 1
ATOM 4054 N N . PHE A 1 523 ? -2.632 -24.319 -35.908 1.00 81.94 523 PHE A N 1
ATOM 4055 C CA . PHE A 1 523 ? -3.353 -23.199 -36.507 1.00 81.94 523 PHE A CA 1
ATOM 4056 C C . PHE A 1 523 ? -2.804 -21.837 -36.056 1.00 81.94 523 PHE A C 1
ATOM 4058 O O . PHE A 1 523 ? -2.630 -20.952 -36.891 1.00 81.94 523 PHE A O 1
ATOM 4065 N N . VAL A 1 524 ? -2.496 -21.673 -34.764 1.00 77.50 524 VAL A N 1
ATOM 4066 C CA . VAL A 1 524 ? -1.856 -20.453 -34.238 1.00 77.50 524 VAL A CA 1
ATOM 4067 C C . VAL A 1 524 ? -0.492 -20.241 -34.891 1.00 77.50 524 VAL A C 1
ATOM 4069 O O . VAL A 1 524 ? -0.206 -19.137 -35.351 1.00 77.50 524 VAL A O 1
ATOM 4072 N N . ASP A 1 525 ? 0.314 -21.298 -35.001 1.00 74.94 525 ASP A N 1
ATOM 4073 C CA . ASP A 1 525 ? 1.629 -21.239 -35.643 1.00 74.94 525 ASP A CA 1
ATOM 4074 C C . ASP A 1 525 ? 1.517 -20.792 -37.107 1.00 74.94 525 ASP A C 1
ATOM 4076 O O . ASP A 1 525 ? 2.230 -19.883 -37.533 1.00 74.94 525 ASP A O 1
ATOM 4080 N N . TRP A 1 526 ? 0.566 -21.353 -37.862 1.00 82.62 526 TRP A N 1
ATOM 4081 C CA . TRP A 1 526 ? 0.292 -20.919 -39.233 1.00 82.62 526 TRP A CA 1
ATOM 4082 C C . TRP A 1 526 ? -0.174 -19.462 -39.307 1.00 82.62 526 TRP A C 1
ATOM 4084 O O . TRP A 1 526 ? 0.323 -18.716 -40.146 1.00 82.62 526 TRP A O 1
ATOM 4094 N N . ALA A 1 527 ? -1.101 -19.035 -38.447 1.00 77.88 527 ALA A N 1
ATOM 4095 C CA . ALA A 1 527 ? -1.659 -17.683 -38.493 1.00 77.88 527 ALA A CA 1
ATOM 4096 C C . ALA A 1 527 ? -0.594 -16.611 -38.213 1.00 77.88 527 ALA A C 1
ATOM 4098 O O . ALA A 1 527 ? -0.597 -15.544 -38.828 1.00 77.88 527 ALA A O 1
ATOM 4099 N N . LEU A 1 528 ? 0.342 -16.904 -37.309 1.00 70.75 528 LEU A N 1
ATOM 4100 C CA . LEU A 1 528 ? 1.456 -16.011 -37.003 1.00 70.75 528 LEU A CA 1
ATOM 4101 C C . LEU A 1 528 ? 2.500 -16.000 -38.124 1.00 70.75 528 LEU A C 1
ATOM 4103 O O . LEU A 1 528 ? 3.007 -14.932 -38.457 1.00 70.75 528 LEU A O 1
ATOM 4107 N N . GLU A 1 529 ? 2.775 -17.145 -38.751 1.00 71.38 529 GLU A N 1
ATOM 4108 C CA . GLU A 1 529 ? 3.672 -17.236 -39.910 1.00 71.38 529 GLU A CA 1
ATOM 4109 C C . GLU A 1 529 ? 3.085 -16.543 -41.150 1.00 71.38 529 GLU A C 1
ATOM 4111 O O . GLU A 1 529 ? 3.796 -15.848 -41.873 1.00 71.38 529 GLU A O 1
ATOM 4116 N N . ALA A 1 530 ? 1.775 -16.659 -41.374 1.00 69.69 530 ALA A N 1
ATOM 4117 C CA . ALA A 1 530 ? 1.064 -15.956 -42.439 1.00 69.69 530 ALA A CA 1
ATOM 4118 C C . ALA A 1 530 ? 1.102 -14.432 -42.260 1.00 69.69 530 ALA A C 1
ATOM 4120 O O . ALA A 1 530 ? 1.053 -13.718 -43.249 1.00 69.69 530 ALA A O 1
ATOM 4121 N N . LYS A 1 531 ? 1.229 -13.939 -41.022 1.00 65.44 531 LYS A N 1
ATOM 4122 C CA . LYS A 1 531 ? 1.418 -12.513 -40.717 1.00 65.44 531 LYS A CA 1
ATOM 4123 C C . LYS A 1 531 ? 2.869 -12.039 -40.916 1.00 65.44 531 LYS A C 1
ATOM 4125 O O . LYS A 1 531 ? 3.088 -10.837 -41.033 1.00 65.44 531 LYS A O 1
ATOM 4130 N N . LYS A 1 532 ? 3.854 -12.954 -40.925 1.00 59.94 532 LYS A N 1
ATOM 4131 C CA . LYS A 1 532 ? 5.266 -12.649 -41.252 1.00 59.94 532 LYS A CA 1
ATOM 4132 C C . LYS A 1 532 ? 5.494 -12.487 -42.759 1.00 59.94 532 LYS A C 1
ATOM 4134 O O . LYS A 1 532 ? 6.476 -11.856 -43.146 1.00 59.94 532 LYS A O 1
ATOM 4139 N N . ARG A 1 533 ? 4.643 -13.105 -43.580 1.00 53.12 533 ARG A N 1
ATOM 4140 C CA . ARG A 1 533 ? 4.656 -13.037 -45.048 1.00 53.12 533 ARG A CA 1
ATOM 4141 C C . ARG A 1 533 ? 3.784 -11.891 -45.535 1.00 53.12 533 ARG A C 1
ATOM 4143 O O . ARG A 1 533 ? 4.145 -11.329 -46.591 1.00 53.12 533 ARG A O 1
#

Organism: NCBI:txid311494

Nearest PDB structures (foldseek):
  5d0h-assembly1_B  TM=8.286E-01  e=1.350E-06  Mycobacterium avium subsp. avium 10-9275
  1ybu-assembly2_C  TM=7.022E-01  e=1.356E-05  Mycobacterium tuberculosis H37Rv
  1ybt-assembly1_B  TM=6.556E-01  e=6.284E-06  Mycobacterium tuberculosis CDC1551
  3uvj-assembly1_A  TM=7.398E-01  e=3.241E-05  Homo sapiens
  4wp3-assembly2_B  TM=7.479E-01  e=6.311E-05  Mycobacterium avium